Protein AF-A0A813GL77-F1 (afdb_monomer_lite)

InterPro domains:
  IPR000150 Cof family [TIGR00099] (13-269)
  IPR006379 HAD-superfamily hydrolase, subfamily IIB [TIGR01484] (13-248)
  IPR011128 Glycerol-3-phosphate dehydrogenase, NAD-dependent, N-terminal [PF01210] (306-384)
  IPR023214 HAD superfamily [G3DSA:3.40.50.1000] (12-269)
  IPR036412 HAD-like superfamily [SSF56784] (9-269)

Foldseek 3Di:
DVVVLVLLLLAQEEEEEQVQTQADPVSAGFPCSLVLQVLLVVLRHAYEYQYLAAQLVVCVRPVSDPSQQHWYAYNQQCWTAENRNDTLHHDFADVVLVVLVLVVCLVCVVFKWKWFDFHQEIETADDDPVVVVLCVVFPPDCRPYDHAHHSPDPDGPDDPGTAKMKIFGALVCCVVVVVVVCVSCPPAWDWDARDSGIIMTGGPPGGSQVSVCSRCVSVVHALSNYAYEDAEGSCLNVQQRHSAREYEPNHDPSSVVSGPYYFYTSNDVVGRSSVVSVSSSVSSNVSVLLDAPPDDPPQDPAAAEAEQEDEAQVLQVVQQVVLSNQCNHPRHDNAYEYEYAQPDDDPPHGLQVVCLVPQDSCPRHNPDGGDNRYHYDNPPCPRPPDDD

Sequence (388 aa):
MHSSNGLLANIKLLASDLDGTLLNPDHRPAPGTFEAIAEYQAAGGTFAVCTGRDLGSARGVLKGLDIDSMPGVYLNGTTVKGKSGESLRAQTLPRSLLLKMVEWGRAHRKQASILFVAGDMHYVMDKSEEHALFMHRHLLDPEPLEVKGGYESAEPEIPSQVSMMRVICSPENMAVIRPEVAAAVAGQAAYAQSLPTTIDIMAPGTNKATGLHVLLQALGLSEAECCAIGDSENDLEMLQSVRVACAMGNAVKKTKAVSHFLLPKNEDDPSGVVCLLRRLTAALRSANATAAPEPWPGAPSRRLRVACFSSGSLGSCVARMVGQSVMRSAQFEEEMTMWVAEDEELEGQKLTEVINATRFDSKHMPGLRLPPNVKATSDAQAGLPKTP

pLDDT: mean 87.88, std 11.67, range [32.78, 98.69]

Secondary structure (DSSP, 8-state):
-HHHHHHHHT--EEEE-TBTTTB-TTSSBPTTHHHHHHHHHHTT-EEEEE-SS-HHHHHHH-TTS-GGGS-EEEGGGTEEE-TTS-EEEE----HHHHHHHHHHHHHHTTTEEEEEEETTEEEES---HHHHHHHHHH-SS---EEE---TT-SS----S---EEEEEE-TTTHHHHHHHHHHHHTTT-EEEEEETTEEEEESTT-SHHHHHHHHHHHTT--GGGEEEEE-SGGGHHHHHHSSEEEE-TT--HHHHHH-SEEPPPTTSSS-HHHHHHHHHHHHHHHHHHHSPPPPPTT--SSPEEEEEE--HHHHHHHHHHHHHHHHT-TTEEEEEEEE--TT-EETTEEHHHHHHHHSB-TTTSTT-BPPTTEEEES-TTTTS----

Organism: Polarella glacialis (NCBI:txid89957)

Structure (mmCIF, N/CA/C/O backbone):
data_AF-A0A813GL77-F1
#
_entry.id   AF-A0A813GL77-F1
#
loop_
_atom_site.group_PDB
_atom_site.id
_atom_site.type_symbol
_atom_site.label_atom_id
_atom_site.label_alt_id
_atom_site.label_comp_id
_atom_site.label_asym_id
_atom_site.label_entity_id
_atom_site.label_seq_id
_atom_site.pdbx_PDB_ins_code
_atom_site.Cartn_x
_atom_site.Cartn_y
_atom_site.Cartn_z
_atom_site.occupancy
_atom_site.B_iso_or_equiv
_atom_site.auth_seq_id
_atom_site.auth_comp_id
_atom_site.auth_asym_id
_atom_site.auth_atom_id
_atom_site.pdbx_PDB_model_num
ATOM 1 N N . MET A 1 1 ? -25.455 11.138 6.713 1.00 36.88 1 MET A N 1
ATOM 2 C CA . MET A 1 1 ? -24.387 11.027 7.736 1.00 36.88 1 MET A CA 1
ATOM 3 C C . MET A 1 1 ? -24.525 9.792 8.634 1.00 36.88 1 MET A C 1
ATOM 5 O O . MET A 1 1 ? -23.502 9.272 9.043 1.00 36.88 1 MET A O 1
ATOM 9 N N . HIS A 1 2 ? -25.729 9.271 8.927 1.00 32.78 2 HIS A N 1
ATOM 10 C CA . HIS A 1 2 ? -25.868 8.025 9.711 1.00 32.78 2 HIS A CA 1
ATOM 11 C C . HIS A 1 2 ? -25.537 6.731 8.931 1.00 32.78 2 HIS A C 1
ATOM 13 O O . HIS A 1 2 ? -25.102 5.760 9.538 1.00 32.78 2 HIS A O 1
ATOM 19 N N . SER A 1 3 ? -25.650 6.716 7.595 1.00 47.19 3 SER A N 1
ATOM 20 C CA . SER A 1 3 ? -25.337 5.533 6.767 1.00 47.19 3 SER A CA 1
ATOM 21 C C . SER A 1 3 ? -23.837 5.258 6.590 1.00 47.19 3 SER A C 1
ATOM 23 O O . SER A 1 3 ? -23.440 4.110 6.412 1.00 47.19 3 SER A O 1
ATOM 25 N N . SER A 1 4 ? -22.988 6.287 6.665 1.00 56.12 4 SER A N 1
ATOM 26 C CA . SER A 1 4 ? -21.535 6.157 6.492 1.00 56.12 4 SER A CA 1
ATOM 27 C C . SER A 1 4 ? -20.837 5.599 7.734 1.00 56.12 4 SER A C 1
ATOM 29 O O . SER A 1 4 ? -19.871 4.860 7.597 1.00 56.12 4 SER A O 1
ATOM 31 N N . ASN A 1 5 ? -21.336 5.883 8.941 1.00 60.22 5 ASN A N 1
ATOM 32 C CA . ASN A 1 5 ? -20.710 5.374 10.167 1.00 60.22 5 ASN A CA 1
ATOM 33 C C . ASN A 1 5 ? -20.883 3.860 10.328 1.00 60.22 5 ASN A C 1
ATOM 35 O O . ASN A 1 5 ? -19.940 3.197 10.744 1.00 60.22 5 ASN A O 1
ATOM 39 N N . GLY A 1 6 ? -22.038 3.303 9.944 1.00 68.00 6 GLY A N 1
ATOM 40 C CA . GLY A 1 6 ? -22.245 1.849 9.957 1.00 68.00 6 GLY A CA 1
ATOM 41 C C . GLY A 1 6 ? -21.353 1.114 8.951 1.00 68.00 6 GLY A C 1
ATOM 42 O O . GLY A 1 6 ? -20.870 0.026 9.239 1.00 68.00 6 GLY A O 1
ATOM 43 N N . LEU A 1 7 ? -21.076 1.737 7.799 1.00 80.88 7 LEU A N 1
ATOM 44 C CA . LEU A 1 7 ? -20.143 1.204 6.806 1.00 80.88 7 LEU A CA 1
ATOM 45 C C . LEU A 1 7 ? -18.706 1.141 7.341 1.00 80.88 7 LEU A C 1
ATOM 47 O O . LEU A 1 7 ? -18.024 0.139 7.155 1.00 80.88 7 LEU A O 1
ATOM 51 N N . LEU A 1 8 ? -18.255 2.212 7.998 1.00 86.12 8 LEU A N 1
ATOM 52 C CA . LEU A 1 8 ? -16.892 2.314 8.523 1.00 86.12 8 LEU A CA 1
ATOM 53 C C . LEU A 1 8 ? -16.676 1.500 9.808 1.00 86.12 8 LEU A C 1
ATOM 55 O O . LEU A 1 8 ? -15.548 1.112 10.090 1.00 86.12 8 LEU A O 1
ATOM 59 N N . ALA A 1 9 ? -17.735 1.215 10.571 1.00 81.88 9 ALA A N 1
ATOM 60 C CA . ALA A 1 9 ? -17.659 0.471 11.830 1.00 81.88 9 ALA A CA 1
ATOM 61 C C . ALA A 1 9 ? -17.149 -0.974 11.674 1.00 81.88 9 ALA A C 1
ATOM 63 O O . ALA A 1 9 ? -16.560 -1.509 12.608 1.00 81.88 9 ALA A O 1
ATOM 64 N N . ASN A 1 10 ? -17.336 -1.589 10.502 1.00 89.25 10 ASN A N 1
ATOM 65 C CA . ASN A 1 10 ? -16.872 -2.953 10.220 1.00 89.25 10 ASN A CA 1
ATOM 66 C C . ASN A 1 10 ? -15.459 -3.005 9.613 1.00 89.25 10 ASN A C 1
ATOM 68 O O . ASN A 1 10 ? -14.975 -4.087 9.284 1.00 89.25 10 ASN A O 1
ATOM 72 N N . ILE A 1 11 ? -14.794 -1.860 9.439 1.00 95.44 11 ILE A N 1
ATOM 73 C CA . ILE A 1 11 ? -13.460 -1.796 8.839 1.00 95.44 11 ILE A CA 1
ATOM 74 C C . ILE A 1 11 ? -12.396 -2.071 9.894 1.00 95.44 11 ILE A C 1
ATOM 76 O O . ILE A 1 11 ? -12.132 -1.248 10.770 1.00 95.44 11 ILE A O 1
ATOM 80 N N . LYS A 1 12 ? -11.736 -3.219 9.758 1.00 95.75 12 LYS A N 1
ATOM 81 C CA . LYS A 1 12 ? -10.669 -3.681 10.651 1.00 95.75 12 LYS A CA 1
ATOM 82 C C . LYS A 1 12 ? -9.276 -3.469 10.073 1.00 95.75 12 LYS A C 1
ATOM 84 O O . LYS A 1 12 ? -8.316 -3.465 10.840 1.00 95.75 12 LYS A O 1
ATOM 89 N N . LEU A 1 13 ? -9.156 -3.295 8.756 1.00 98.00 13 LEU A N 1
ATOM 90 C CA . LEU A 1 13 ? -7.886 -3.007 8.096 1.00 98.00 13 LEU A CA 1
ATOM 91 C C . LEU A 1 13 ? -7.984 -1.780 7.187 1.00 98.00 13 LEU A C 1
ATOM 93 O O . LEU A 1 13 ? -8.914 -1.666 6.390 1.00 98.00 13 LEU A O 1
ATOM 97 N N . LEU A 1 14 ? -6.990 -0.899 7.286 1.00 98.38 14 LEU A N 1
ATOM 98 C CA . LEU A 1 14 ? -6.721 0.165 6.326 1.00 98.38 14 LEU A CA 1
ATOM 99 C C . LEU A 1 14 ? -5.448 -0.165 5.539 1.00 98.38 14 LEU A C 1
ATOM 101 O O . LEU A 1 14 ? -4.356 -0.163 6.107 1.00 98.38 14 LEU A O 1
ATOM 105 N N . ALA A 1 15 ? -5.599 -0.412 4.241 1.00 98.44 15 ALA A N 1
ATOM 106 C CA . ALA A 1 15 ? -4.521 -0.563 3.275 1.00 98.44 15 ALA A CA 1
ATOM 107 C C . ALA A 1 15 ? -4.242 0.788 2.602 1.00 98.44 15 ALA A C 1
ATOM 109 O O . ALA A 1 15 ? -5.124 1.357 1.961 1.00 98.44 15 ALA A O 1
ATOM 110 N N . SER A 1 16 ? -3.032 1.320 2.739 1.00 98.12 16 SER A N 1
ATOM 111 C CA . SER A 1 16 ? -2.664 2.600 2.127 1.00 98.12 16 SER A CA 1
ATOM 112 C C . SER A 1 16 ? -1.520 2.422 1.150 1.00 98.12 16 SER A C 1
ATOM 114 O O . SER A 1 16 ? -0.473 1.876 1.505 1.00 98.12 16 SER A O 1
ATOM 116 N N . ASP A 1 17 ? -1.686 2.962 -0.051 1.00 97.44 17 ASP A N 1
ATOM 117 C CA . ASP A 1 17 ? -0.546 3.312 -0.885 1.00 97.44 17 ASP A CA 1
ATOM 118 C C . ASP A 1 17 ? 0.346 4.390 -0.222 1.00 97.44 17 ASP A C 1
ATOM 120 O O . ASP A 1 17 ? -0.055 5.028 0.761 1.00 97.44 17 ASP A O 1
ATOM 124 N N . LEU A 1 18 ? 1.580 4.544 -0.720 1.00 94.81 18 LEU A N 1
ATOM 125 C CA . LEU A 1 18 ? 2.573 5.496 -0.224 1.00 94.81 18 LEU A CA 1
ATOM 126 C C . LEU A 1 18 ? 2.673 6.754 -1.088 1.00 94.81 18 LEU A C 1
ATOM 128 O O . LEU A 1 18 ? 2.171 7.800 -0.678 1.00 94.81 18 LEU A O 1
ATOM 132 N N . ASP A 1 19 ? 3.368 6.686 -2.221 1.00 92.44 19 ASP A N 1
ATOM 133 C CA . ASP A 1 19 ? 3.688 7.847 -3.054 1.00 92.44 19 ASP A CA 1
ATOM 134 C C . ASP A 1 19 ? 2.422 8.439 -3.676 1.00 92.44 19 ASP A C 1
ATOM 136 O O . ASP A 1 19 ? 1.684 7.743 -4.351 1.00 92.44 19 ASP A O 1
ATOM 140 N N . GLY A 1 20 ? 2.148 9.725 -3.438 1.00 92.06 20 GLY A N 1
ATOM 141 C CA . GLY A 1 20 ? 0.892 10.339 -3.891 1.00 92.06 20 GLY A CA 1
ATOM 142 C C . GLY A 1 20 ? -0.310 10.047 -2.981 1.00 92.06 20 GLY A C 1
ATOM 143 O O . GLY A 1 20 ? -1.365 10.662 -3.148 1.00 92.06 20 GLY A O 1
ATOM 144 N N . THR A 1 21 ? -0.147 9.193 -1.966 1.00 95.94 21 THR A N 1
ATOM 145 C CA . THR A 1 21 ? -1.205 8.825 -1.017 1.00 95.94 21 THR A CA 1
ATOM 146 C C . THR A 1 21 ? -0.855 9.192 0.423 1.00 95.94 21 THR A C 1
ATOM 148 O O . THR A 1 21 ? -1.310 10.222 0.926 1.00 95.94 21 THR A O 1
ATOM 151 N N . LEU A 1 22 ? -0.055 8.364 1.104 1.00 95.62 22 LEU A N 1
ATOM 152 C CA . LEU A 1 22 ? 0.425 8.631 2.464 1.00 95.62 22 LEU A CA 1
ATOM 153 C C . LEU A 1 22 ? 1.510 9.715 2.479 1.00 95.62 22 LEU A C 1
ATOM 155 O O . LEU A 1 22 ? 1.614 10.482 3.437 1.00 95.62 22 LEU A O 1
ATOM 159 N N . LEU A 1 23 ? 2.326 9.747 1.424 1.00 94.19 23 LEU A N 1
ATOM 160 C CA . LEU A 1 23 ? 3.426 10.680 1.253 1.00 94.19 23 LEU A CA 1
ATOM 161 C C . LEU A 1 23 ? 2.973 11.894 0.441 1.00 94.19 23 LEU A C 1
ATOM 163 O O . LEU A 1 23 ? 2.281 11.776 -0.576 1.00 94.19 23 LEU A O 1
ATOM 167 N N . ASN A 1 24 ? 3.398 13.068 0.890 1.00 91.25 24 ASN A N 1
ATOM 168 C CA . ASN A 1 24 ? 3.235 14.323 0.170 1.00 91.25 24 ASN A CA 1
ATOM 169 C C . ASN A 1 24 ? 4.195 14.393 -1.048 1.00 91.25 24 ASN A C 1
ATOM 171 O O . ASN A 1 24 ? 5.025 13.496 -1.228 1.00 91.25 24 ASN A O 1
ATOM 175 N N . PRO A 1 25 ? 4.122 15.446 -1.885 1.00 89.56 25 PRO A N 1
ATOM 176 C CA . PRO A 1 25 ? 5.036 15.619 -3.020 1.00 89.56 25 PRO A CA 1
ATOM 177 C C . PRO A 1 25 ? 6.530 15.684 -2.654 1.00 89.56 25 PRO A C 1
ATOM 179 O O . PRO A 1 25 ? 7.368 15.425 -3.510 1.00 89.56 25 PRO A O 1
ATOM 182 N N . ASP A 1 26 ? 6.870 15.973 -1.393 1.00 88.19 26 ASP A N 1
ATOM 183 C CA . ASP A 1 26 ? 8.249 15.959 -0.881 1.00 88.19 26 ASP A CA 1
ATOM 184 C C . ASP A 1 26 ? 8.693 14.565 -0.386 1.00 88.19 26 ASP A C 1
ATOM 186 O O . ASP A 1 26 ? 9.716 14.443 0.293 1.00 88.19 26 ASP A O 1
ATOM 190 N N . HIS A 1 27 ? 7.914 13.515 -0.673 1.00 88.31 27 HIS A N 1
ATOM 191 C CA . HIS A 1 27 ? 8.127 12.129 -0.235 1.00 88.31 27 HIS A CA 1
ATOM 192 C C . HIS A 1 27 ? 8.218 11.964 1.285 1.00 88.31 27 HIS A C 1
ATOM 194 O O . HIS A 1 27 ? 8.955 11.126 1.810 1.00 88.31 27 HIS A O 1
ATOM 200 N N . ARG A 1 28 ? 7.438 12.763 2.016 1.00 90.62 28 ARG A N 1
ATOM 201 C CA . ARG A 1 28 ? 7.346 12.697 3.474 1.00 90.62 28 ARG A CA 1
ATOM 202 C C . ARG A 1 28 ? 5.914 12.423 3.915 1.00 90.62 28 ARG A C 1
ATOM 204 O O . ARG A 1 28 ? 4.975 12.923 3.294 1.00 90.62 28 ARG A O 1
ATOM 211 N N . PRO A 1 29 ? 5.716 11.672 5.008 1.00 91.88 29 PRO A N 1
ATOM 212 C CA . PRO A 1 29 ? 4.406 11.576 5.635 1.00 91.88 29 PRO A CA 1
ATOM 213 C C . PRO A 1 29 ? 3.903 12.968 6.028 1.00 91.88 29 PRO A C 1
ATOM 215 O O . PRO A 1 29 ? 4.657 13.768 6.587 1.00 91.88 29 PRO A O 1
ATOM 218 N N . ALA A 1 30 ? 2.632 13.254 5.752 1.00 84.94 30 ALA A N 1
ATOM 219 C CA . ALA A 1 30 ? 2.022 14.523 6.140 1.00 84.94 30 ALA A CA 1
ATOM 220 C C . ALA A 1 30 ? 2.023 14.704 7.677 1.00 84.94 30 ALA A C 1
ATOM 222 O O . ALA A 1 30 ? 1.999 13.704 8.412 1.00 84.94 30 ALA A O 1
ATOM 223 N N . PRO A 1 31 ? 1.996 15.947 8.193 1.00 88.44 31 PRO A N 1
ATOM 224 C CA . PRO A 1 31 ? 1.867 16.202 9.627 1.00 88.44 31 PRO A CA 1
ATOM 225 C C . PRO A 1 31 ? 0.693 15.434 10.258 1.00 88.44 31 PRO A C 1
ATOM 227 O O . PRO A 1 31 ? -0.388 15.331 9.681 1.00 88.44 31 PRO A O 1
ATOM 230 N N . GLY A 1 32 ? 0.913 14.848 11.438 1.00 92.00 32 GLY A N 1
ATOM 231 C CA . GLY A 1 32 ? -0.100 14.061 12.154 1.00 92.00 32 GLY A CA 1
ATOM 232 C C . GLY A 1 32 ? -0.380 12.661 11.588 1.00 92.00 32 GLY A C 1
ATOM 233 O O . GLY A 1 32 ? -1.218 11.948 12.138 1.00 92.00 32 GLY A O 1
ATOM 234 N N . THR A 1 33 ? 0.311 12.224 10.526 1.00 94.12 33 THR A N 1
ATOM 235 C CA . THR A 1 33 ? 0.118 10.882 9.937 1.00 94.12 33 THR A CA 1
ATOM 236 C C . THR A 1 33 ? 0.413 9.767 10.938 1.00 94.12 33 THR A C 1
ATOM 238 O O . THR A 1 33 ? -0.427 8.895 11.149 1.00 94.12 33 THR A O 1
ATOM 241 N N . PHE A 1 34 ? 1.577 9.801 11.592 1.00 94.88 34 PHE A N 1
ATOM 242 C CA . PHE A 1 34 ? 1.963 8.761 12.551 1.00 94.88 34 PHE A CA 1
ATOM 243 C C . PHE A 1 34 ? 1.044 8.724 13.776 1.00 94.88 34 PHE A C 1
ATOM 245 O O . PHE A 1 34 ? 0.650 7.647 14.212 1.00 94.88 34 PHE A O 1
ATOM 252 N N . GLU A 1 35 ? 0.640 9.891 14.281 1.00 95.75 35 GLU A N 1
ATOM 253 C CA . GLU A 1 35 ? -0.317 10.014 15.386 1.00 95.75 35 GLU A CA 1
ATOM 254 C C . GLU A 1 35 ? -1.671 9.403 15.008 1.00 95.75 35 GLU A C 1
ATOM 256 O O . GLU A 1 35 ? -2.214 8.587 15.747 1.00 95.75 35 GLU A O 1
ATOM 261 N N . ALA A 1 36 ? -2.189 9.726 13.820 1.00 96.75 36 ALA A N 1
ATOM 262 C CA . ALA A 1 36 ? -3.458 9.191 13.343 1.00 96.75 36 ALA A CA 1
ATOM 263 C C . ALA A 1 36 ? -3.410 7.666 13.121 1.00 96.75 36 ALA A C 1
ATOM 265 O O . ALA A 1 36 ? -4.392 6.979 13.414 1.00 96.75 36 ALA A O 1
ATOM 266 N N . ILE A 1 37 ? -2.282 7.127 12.641 1.00 96.75 37 ILE A N 1
ATOM 267 C CA . ILE A 1 37 ? -2.065 5.675 12.518 1.00 96.75 37 ILE A CA 1
ATOM 268 C C . ILE A 1 37 ? -2.059 5.024 13.904 1.00 96.75 37 ILE A C 1
ATOM 270 O O . ILE A 1 37 ? -2.787 4.055 14.119 1.00 96.75 37 ILE A O 1
ATOM 274 N N . ALA A 1 38 ? -1.300 5.580 14.851 1.00 95.38 38 ALA A N 1
ATOM 275 C CA . ALA A 1 38 ? -1.219 5.063 16.213 1.00 95.38 38 ALA A CA 1
ATOM 276 C C . ALA A 1 38 ? -2.587 5.090 16.915 1.00 95.38 38 ALA A C 1
ATOM 278 O O . ALA A 1 38 ? -2.978 4.119 17.561 1.00 95.38 38 ALA A O 1
ATOM 279 N N . GLU A 1 39 ? -3.364 6.163 16.747 1.00 96.06 39 GLU A N 1
ATOM 280 C CA . GLU A 1 39 ? -4.725 6.263 17.281 1.00 96.06 39 GLU A CA 1
ATOM 281 C C . GLU A 1 39 ? -5.678 5.226 16.676 1.00 96.06 39 GLU A C 1
ATOM 283 O O . GLU A 1 39 ? -6.510 4.664 17.394 1.00 96.06 39 GLU A O 1
ATOM 288 N N . TYR A 1 40 ? -5.568 4.976 15.368 1.00 96.62 40 TYR A N 1
ATOM 289 C CA . TYR A 1 40 ? -6.358 3.956 14.681 1.00 96.62 40 TYR A CA 1
ATOM 290 C C . TYR A 1 40 ? -6.006 2.550 15.173 1.00 96.62 40 TYR A C 1
ATOM 292 O O . TYR A 1 40 ? -6.903 1.768 15.495 1.00 96.62 40 TYR A O 1
ATOM 300 N N . GLN A 1 41 ? -4.713 2.258 15.322 1.00 94.31 41 GLN A N 1
ATOM 301 C CA . GLN A 1 41 ? -4.236 0.997 15.889 1.00 94.31 41 GLN A CA 1
ATOM 302 C C . GLN A 1 41 ? -4.701 0.812 17.338 1.00 94.31 41 GLN A C 1
ATOM 304 O O . GLN A 1 41 ? -5.227 -0.243 17.689 1.00 94.31 41 GLN A O 1
ATOM 309 N N . ALA A 1 42 ? -4.622 1.860 18.163 1.00 93.88 42 ALA A N 1
ATOM 310 C CA . ALA A 1 42 ? -5.110 1.842 19.542 1.00 93.88 42 ALA A CA 1
ATOM 311 C C . ALA A 1 42 ? -6.634 1.643 19.646 1.00 93.88 42 ALA A C 1
ATOM 313 O O . ALA A 1 42 ? -7.127 1.155 20.661 1.00 93.88 42 ALA A O 1
ATOM 314 N N . ALA A 1 43 ? -7.397 2.000 18.608 1.00 92.75 43 ALA A N 1
ATOM 315 C CA . ALA A 1 43 ? -8.831 1.722 18.524 1.00 92.75 43 ALA A CA 1
ATOM 316 C C . ALA A 1 43 ? -9.160 0.289 18.052 1.00 92.75 43 ALA A C 1
ATOM 318 O O . ALA A 1 43 ? -10.339 -0.052 17.949 1.00 92.75 43 ALA A O 1
ATOM 319 N N . GLY A 1 44 ? -8.147 -0.546 17.786 1.00 93.12 44 GLY A N 1
ATOM 320 C CA . GLY A 1 44 ? -8.289 -1.929 17.319 1.00 93.12 44 GLY A CA 1
ATOM 321 C C . GLY A 1 44 ? -8.168 -2.103 15.802 1.00 93.12 44 GLY A C 1
ATOM 322 O O . GLY A 1 44 ? -8.386 -3.203 15.296 1.00 93.12 44 GLY A O 1
ATOM 323 N N . GLY A 1 45 ? -7.836 -1.038 15.068 1.00 96.00 45 GLY A N 1
ATOM 324 C CA . GLY A 1 45 ? -7.600 -1.086 13.630 1.00 96.00 45 GLY A CA 1
ATOM 325 C C . GLY A 1 45 ? -6.237 -1.679 13.266 1.00 96.00 45 GLY A C 1
ATOM 326 O O . GLY A 1 45 ? -5.278 -1.611 14.028 1.00 96.00 45 GLY A O 1
ATOM 327 N N . THR A 1 46 ? -6.121 -2.248 12.071 1.00 96.75 46 THR A N 1
ATOM 328 C CA . THR A 1 46 ? -4.842 -2.680 11.493 1.00 96.75 46 THR A CA 1
ATOM 329 C C . THR A 1 46 ? -4.472 -1.748 10.346 1.00 96.75 46 THR A C 1
ATOM 331 O O . THR A 1 46 ? -5.217 -1.641 9.379 1.00 96.75 46 THR A O 1
ATOM 334 N N . PHE A 1 47 ? -3.325 -1.079 10.425 1.00 97.25 47 PHE A N 1
ATOM 335 C CA . PHE A 1 47 ? -2.779 -0.320 9.299 1.00 97.25 47 PHE A CA 1
ATOM 336 C C . PHE A 1 47 ? -1.792 -1.189 8.520 1.00 97.25 47 PHE A C 1
ATOM 338 O O . PHE A 1 47 ? -0.929 -1.819 9.132 1.00 97.25 47 PHE A O 1
ATOM 345 N N . ALA A 1 48 ? -1.919 -1.215 7.195 1.00 97.69 48 ALA A N 1
ATOM 346 C CA . ALA A 1 48 ? -1.016 -1.924 6.302 1.00 97.69 48 ALA A CA 1
ATOM 347 C C . ALA A 1 48 ? -0.592 -1.026 5.136 1.00 97.69 48 ALA A C 1
ATOM 349 O O . ALA A 1 48 ? -1.408 -0.339 4.520 1.00 97.69 48 ALA A O 1
ATOM 350 N N . VAL A 1 49 ? 0.694 -1.071 4.804 1.00 96.88 49 VAL A N 1
ATOM 351 C CA . VAL A 1 49 ? 1.224 -0.420 3.602 1.00 96.88 49 VAL A CA 1
ATOM 352 C C . VAL A 1 49 ? 0.942 -1.301 2.383 1.00 96.88 49 VAL A C 1
ATOM 354 O O . VAL A 1 49 ? 1.058 -2.519 2.469 1.00 96.88 49 VAL A O 1
ATOM 357 N N . CYS A 1 50 ? 0.579 -0.704 1.248 1.00 97.75 50 CYS A N 1
ATOM 358 C CA . CYS A 1 50 ? 0.375 -1.378 -0.036 1.00 97.75 50 CYS A CA 1
ATOM 359 C C . CYS A 1 50 ? 1.047 -0.596 -1.174 1.00 97.75 50 CYS A C 1
ATOM 361 O O . CYS A 1 50 ? 0.434 0.270 -1.791 1.00 97.75 50 CYS A O 1
ATOM 363 N N . THR A 1 51 ? 2.314 -0.894 -1.469 1.00 95.62 51 THR A N 1
ATOM 364 C CA . THR A 1 51 ? 3.197 -0.024 -2.266 1.00 95.62 51 THR A CA 1
ATOM 365 C C . THR A 1 51 ? 3.947 -0.750 -3.390 1.00 95.62 51 THR A C 1
ATOM 367 O O . THR A 1 51 ? 4.138 -1.968 -3.360 1.00 95.62 51 THR A O 1
ATOM 370 N N . GLY A 1 52 ? 4.393 0.017 -4.390 1.00 93.56 52 GLY A N 1
ATOM 371 C CA . GLY A 1 52 ? 5.367 -0.412 -5.401 1.00 93.56 52 GLY A CA 1
ATOM 372 C C . GLY A 1 52 ? 6.824 -0.377 -4.916 1.00 93.56 52 GLY A C 1
ATOM 373 O O . GLY A 1 52 ? 7.705 -0.901 -5.599 1.00 93.56 52 GLY A O 1
ATOM 374 N N . ARG A 1 53 ? 7.094 0.216 -3.745 1.00 92.06 53 ARG A N 1
ATOM 375 C CA . ARG A 1 53 ? 8.410 0.205 -3.087 1.00 92.06 53 ARG A CA 1
ATOM 376 C C . ARG A 1 53 ? 8.757 -1.181 -2.537 1.00 92.06 53 ARG A C 1
ATOM 378 O O . ARG A 1 53 ? 7.867 -1.965 -2.200 1.00 92.06 53 ARG A O 1
ATOM 385 N N . ASP A 1 54 ? 10.049 -1.483 -2.450 1.00 91.62 54 ASP A N 1
ATOM 386 C CA . ASP A 1 54 ? 10.548 -2.579 -1.617 1.00 91.62 54 ASP A CA 1
ATOM 387 C C . ASP A 1 54 ? 10.451 -2.220 -0.123 1.00 91.62 54 ASP A C 1
ATOM 389 O O . ASP A 1 54 ? 10.110 -1.095 0.257 1.00 91.62 54 ASP A O 1
ATOM 393 N N . LEU A 1 55 ? 10.709 -3.211 0.731 1.00 91.19 55 LEU A N 1
ATOM 394 C CA . LEU A 1 55 ? 10.619 -3.056 2.180 1.00 91.19 55 LEU A CA 1
ATOM 395 C C . LEU A 1 55 ? 11.677 -2.075 2.707 1.00 91.19 55 LEU A C 1
ATOM 397 O O . LEU A 1 55 ? 11.349 -1.238 3.550 1.00 91.19 55 LEU A O 1
ATOM 401 N N . GLY A 1 56 ? 12.912 -2.149 2.198 1.00 89.06 56 GLY A N 1
ATOM 402 C CA . GLY A 1 56 ? 13.999 -1.228 2.535 1.00 89.06 56 GLY A CA 1
ATOM 403 C C . GLY A 1 56 ? 13.638 0.232 2.284 1.00 89.06 56 GLY A C 1
ATOM 404 O O . GLY A 1 56 ? 13.701 1.056 3.200 1.00 89.06 56 GLY A O 1
ATOM 405 N N . SER A 1 57 ? 13.160 0.520 1.079 1.00 88.38 57 SER A N 1
ATOM 406 C CA . SER A 1 57 ? 12.722 1.849 0.659 1.00 88.38 57 SER A CA 1
ATOM 407 C C . SER A 1 57 ? 11.548 2.373 1.493 1.00 88.38 57 SER A C 1
ATOM 409 O O . SER A 1 57 ? 11.569 3.499 1.999 1.00 88.38 57 SER A O 1
ATOM 411 N N . ALA A 1 58 ? 10.528 1.537 1.726 1.00 91.62 58 ALA A N 1
ATOM 412 C CA . ALA A 1 58 ? 9.388 1.903 2.569 1.00 91.62 58 ALA A CA 1
ATOM 413 C C . ALA A 1 58 ? 9.817 2.220 4.015 1.00 91.62 58 ALA A C 1
ATOM 415 O O . ALA A 1 58 ? 9.335 3.186 4.610 1.00 91.62 58 ALA A O 1
ATOM 416 N N . ARG A 1 59 ? 10.765 1.453 4.571 1.00 91.00 59 ARG A N 1
ATOM 417 C CA . ARG A 1 59 ? 11.358 1.710 5.893 1.00 91.00 59 ARG A CA 1
ATOM 418 C C . ARG A 1 59 ? 12.086 3.060 5.933 1.00 91.00 59 ARG A C 1
ATOM 420 O O . ARG A 1 59 ? 12.001 3.775 6.931 1.00 91.00 59 ARG A O 1
ATOM 427 N N . GLY A 1 60 ? 12.763 3.435 4.847 1.00 88.94 60 GLY A N 1
ATOM 428 C CA . GLY A 1 60 ? 13.485 4.702 4.718 1.00 88.94 60 GLY A CA 1
ATOM 429 C C . GLY A 1 60 ? 12.598 5.943 4.866 1.00 88.94 60 GLY A C 1
ATOM 430 O O . GLY A 1 60 ? 12.995 6.901 5.536 1.00 88.94 60 GLY A O 1
ATOM 431 N N . VAL A 1 61 ? 11.386 5.912 4.305 1.00 90.19 61 VAL A N 1
ATOM 432 C CA . VAL A 1 61 ? 10.434 7.043 4.343 1.00 90.19 61 VAL A CA 1
ATOM 433 C C . VAL A 1 61 ? 9.485 7.004 5.549 1.00 90.19 61 VAL A C 1
ATOM 435 O O . VAL A 1 61 ? 8.987 8.045 5.980 1.00 90.19 61 VAL A O 1
ATOM 438 N N . LEU A 1 62 ? 9.279 5.832 6.158 1.00 91.69 62 LEU A N 1
ATOM 439 C CA . LEU A 1 62 ? 8.378 5.626 7.301 1.00 91.69 62 LEU A CA 1
ATOM 440 C C . LEU A 1 62 ? 9.114 5.415 8.630 1.00 91.69 62 LEU A C 1
ATOM 442 O O . LEU A 1 62 ? 8.664 4.640 9.465 1.00 91.69 62 LEU A O 1
ATOM 446 N N . LYS A 1 63 ? 10.208 6.146 8.876 1.00 88.19 63 LYS A N 1
ATOM 447 C CA . LYS A 1 63 ? 11.033 6.023 10.102 1.00 88.19 63 LYS A CA 1
ATOM 448 C C . LYS A 1 63 ? 10.273 6.174 11.431 1.00 88.19 63 LYS A C 1
ATOM 450 O O . LYS A 1 63 ? 10.802 5.801 12.470 1.00 88.19 63 LYS A O 1
ATOM 455 N N . GLY A 1 64 ? 9.072 6.755 11.413 1.00 85.50 64 GLY A N 1
ATOM 456 C CA . GLY A 1 64 ? 8.193 6.873 12.582 1.00 85.50 64 GLY A CA 1
ATOM 457 C C . GLY A 1 64 ? 7.327 5.639 12.863 1.00 85.50 64 GLY A C 1
ATOM 458 O O . GLY A 1 64 ? 6.557 5.665 13.818 1.00 85.50 64 GLY A O 1
ATOM 459 N N . LEU A 1 65 ? 7.419 4.587 12.044 1.00 88.81 65 LEU A N 1
ATOM 460 C CA . LEU A 1 65 ? 6.676 3.337 12.187 1.00 88.81 65 LEU A CA 1
ATOM 461 C C . LEU A 1 65 ? 7.641 2.152 12.236 1.00 88.81 65 LEU A C 1
ATOM 463 O O . LEU A 1 65 ? 8.614 2.100 11.484 1.00 88.81 65 LEU A O 1
ATOM 467 N N . ASP A 1 66 ? 7.325 1.166 13.072 1.00 89.88 66 ASP A N 1
ATOM 468 C CA . ASP A 1 66 ? 8.006 -0.129 13.061 1.00 89.88 66 ASP A CA 1
ATOM 469 C C . ASP A 1 66 ? 7.472 -0.995 11.910 1.00 89.88 66 ASP A C 1
ATOM 471 O O . ASP A 1 66 ? 6.684 -1.918 12.102 1.00 89.88 66 ASP A O 1
ATOM 475 N N . ILE A 1 67 ? 7.861 -0.637 10.682 1.00 90.75 67 ILE A N 1
ATOM 476 C CA . ILE A 1 67 ? 7.391 -1.296 9.456 1.00 90.75 67 ILE A CA 1
ATOM 477 C C . ILE A 1 67 ? 7.768 -2.781 9.408 1.00 90.75 67 ILE A C 1
ATOM 479 O O . ILE A 1 67 ? 7.045 -3.565 8.799 1.00 90.75 67 ILE A O 1
ATOM 483 N N . ASP A 1 68 ? 8.862 -3.182 10.055 1.00 87.50 68 ASP A N 1
ATOM 484 C CA . ASP A 1 68 ? 9.301 -4.580 10.084 1.00 87.50 68 ASP A CA 1
ATOM 485 C C . ASP A 1 68 ? 8.356 -5.472 10.903 1.00 87.50 68 ASP A C 1
ATOM 487 O O . ASP A 1 68 ? 8.194 -6.652 10.585 1.00 87.50 68 ASP A O 1
ATOM 491 N N . SER A 1 69 ? 7.679 -4.892 11.896 1.00 87.94 69 SER A N 1
ATOM 492 C CA . SER A 1 69 ? 6.678 -5.559 12.738 1.00 87.94 69 SER A CA 1
ATOM 493 C C . SER A 1 69 ? 5.237 -5.238 12.322 1.00 87.94 69 SER A C 1
ATOM 495 O O . SER A 1 69 ? 4.309 -5.373 13.123 1.00 87.94 69 SER A O 1
ATOM 497 N N . MET A 1 70 ? 5.022 -4.783 11.085 1.00 91.31 70 MET A N 1
ATOM 498 C CA . MET A 1 70 ? 3.699 -4.441 10.567 1.00 91.31 70 MET A CA 1
ATOM 499 C C . MET A 1 70 ? 3.339 -5.271 9.332 1.00 91.31 70 MET A C 1
ATOM 501 O O . MET A 1 70 ? 4.200 -5.576 8.505 1.00 91.31 70 MET A O 1
ATOM 505 N N . PRO A 1 71 ? 2.048 -5.612 9.158 1.00 96.38 71 PRO A N 1
ATOM 506 C CA . PRO A 1 71 ? 1.595 -6.235 7.928 1.00 96.38 71 PRO A CA 1
ATOM 507 C C . PRO A 1 71 ? 1.758 -5.277 6.744 1.00 96.38 71 PRO A C 1
ATOM 509 O O . PRO A 1 71 ? 1.481 -4.079 6.851 1.00 96.38 71 PRO A O 1
ATOM 512 N N . GLY A 1 72 ? 2.144 -5.808 5.587 1.00 97.75 72 GLY A N 1
ATOM 513 C CA . GLY A 1 72 ? 2.401 -4.973 4.420 1.00 97.75 72 GLY A CA 1
ATOM 514 C C . GLY A 1 72 ? 2.484 -5.734 3.106 1.00 97.75 72 GLY A C 1
ATOM 515 O O . GLY A 1 72 ? 2.816 -6.918 3.048 1.00 97.75 72 GLY A O 1
ATOM 516 N N . VAL A 1 73 ? 2.181 -5.019 2.032 1.00 98.25 73 VAL A N 1
ATOM 517 C CA . VAL A 1 73 ? 2.239 -5.464 0.645 1.00 98.25 73 VAL A CA 1
ATOM 518 C C . VAL A 1 73 ? 3.237 -4.560 -0.074 1.00 98.25 73 VAL A C 1
ATOM 520 O O . VAL A 1 73 ? 3.043 -3.348 -0.168 1.00 98.25 73 VAL A O 1
ATOM 523 N N . TYR A 1 74 ? 4.311 -5.154 -0.579 1.00 96.56 74 TYR A N 1
ATOM 524 C CA . TYR A 1 74 ? 5.447 -4.462 -1.187 1.00 96.56 74 TYR A CA 1
ATOM 525 C C . TYR A 1 74 ? 5.645 -4.947 -2.617 1.00 96.56 74 TYR A C 1
ATOM 527 O O . TYR A 1 74 ? 5.175 -6.030 -2.988 1.00 96.56 74 TYR A O 1
ATOM 535 N N . LEU A 1 75 ? 6.356 -4.154 -3.419 1.00 95.50 75 LEU A N 1
ATOM 536 C CA . LEU A 1 75 ? 6.619 -4.459 -4.825 1.00 95.50 75 LEU A CA 1
ATOM 537 C C . LEU A 1 75 ? 5.331 -4.858 -5.567 1.00 95.50 75 LEU A C 1
ATOM 539 O O . LEU A 1 75 ? 5.271 -5.902 -6.210 1.00 95.50 75 LEU A O 1
ATOM 543 N N . ASN A 1 76 ? 4.272 -4.052 -5.425 1.00 96.62 76 ASN A N 1
ATOM 544 C CA . ASN A 1 76 ? 2.953 -4.288 -6.025 1.00 96.62 76 ASN A CA 1
ATOM 545 C C . ASN A 1 76 ? 2.401 -5.703 -5.759 1.00 96.62 76 ASN A C 1
ATOM 547 O O . ASN A 1 76 ? 1.762 -6.298 -6.622 1.00 96.62 76 ASN A O 1
ATOM 551 N N . GLY A 1 77 ? 2.648 -6.262 -4.572 1.00 97.06 77 GLY A N 1
ATOM 552 C CA . GLY A 1 77 ? 2.125 -7.570 -4.176 1.00 97.06 77 GLY A CA 1
ATOM 553 C C . GLY A 1 77 ? 2.995 -8.766 -4.536 1.00 97.06 77 GLY A C 1
ATOM 554 O O . GLY A 1 77 ? 2.578 -9.897 -4.270 1.00 97.06 77 GLY A O 1
ATOM 555 N N . THR A 1 78 ? 4.196 -8.547 -5.077 1.00 97.25 78 THR A N 1
ATOM 556 C CA . THR A 1 78 ? 5.211 -9.601 -5.211 1.00 97.25 78 THR A CA 1
ATOM 557 C C . THR A 1 78 ? 5.684 -10.081 -3.836 1.00 97.25 78 THR A C 1
ATOM 559 O O . THR A 1 78 ? 5.868 -11.284 -3.629 1.00 97.25 78 THR A O 1
ATOM 562 N N . THR A 1 79 ? 5.833 -9.155 -2.886 1.00 96.88 79 THR A N 1
ATOM 563 C CA . THR A 1 79 ? 6.246 -9.451 -1.512 1.00 96.88 79 THR A CA 1
ATOM 564 C C . THR A 1 79 ? 5.121 -9.091 -0.550 1.00 96.88 79 THR A C 1
ATOM 566 O O . THR A 1 79 ? 4.590 -7.984 -0.597 1.00 96.88 79 THR A O 1
ATOM 569 N N . VAL A 1 80 ? 4.760 -10.014 0.341 1.00 98.12 80 VAL A N 1
ATOM 570 C CA . VAL A 1 80 ? 3.739 -9.783 1.375 1.00 98.12 80 VAL A CA 1
ATOM 571 C C . VAL A 1 80 ? 4.298 -10.192 2.730 1.00 98.12 80 VAL A C 1
ATOM 573 O O . VAL A 1 80 ? 4.823 -11.299 2.876 1.00 98.12 80 VAL A O 1
ATOM 576 N N . LYS A 1 81 ? 4.179 -9.297 3.711 1.00 97.44 81 LYS A N 1
ATOM 577 C CA . LYS A 1 81 ? 4.570 -9.497 5.107 1.00 97.44 81 LYS A CA 1
ATOM 578 C C . LYS A 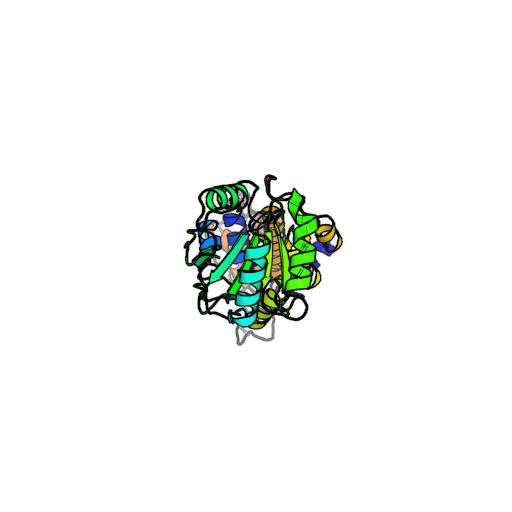1 81 ? 3.339 -9.548 6.000 1.00 97.44 81 LYS A C 1
ATOM 580 O O . LYS A 1 81 ? 2.418 -8.751 5.821 1.00 97.44 81 LYS A O 1
ATOM 585 N N . GLY A 1 82 ? 3.317 -10.493 6.933 1.00 96.12 82 GLY A N 1
ATOM 586 C CA . GLY A 1 82 ? 2.249 -10.616 7.921 1.00 96.12 82 GLY A CA 1
ATOM 587 C C . GLY A 1 82 ? 2.490 -9.770 9.172 1.00 96.12 82 GLY A C 1
ATOM 588 O O . GLY A 1 82 ? 3.379 -8.922 9.211 1.00 96.12 82 GLY A O 1
ATOM 589 N N . LYS A 1 83 ? 1.666 -9.982 10.203 1.00 89.38 83 LYS A N 1
ATOM 590 C CA . LYS A 1 83 ? 1.652 -9.156 11.428 1.00 89.38 83 LYS A CA 1
ATOM 591 C C . LYS A 1 83 ? 2.915 -9.274 12.286 1.00 89.38 83 LYS A C 1
ATOM 593 O O . LYS A 1 83 ? 3.128 -8.406 13.121 1.00 89.38 83 LYS A O 1
ATOM 598 N N . SER A 1 84 ? 3.714 -10.325 12.118 1.00 84.56 84 SER A N 1
ATOM 599 C CA . SER A 1 84 ? 4.972 -10.531 12.848 1.00 84.56 84 SER A CA 1
ATOM 600 C C . SER A 1 84 ? 6.214 -10.375 11.964 1.00 84.56 84 SER A C 1
ATOM 602 O O . SER A 1 84 ? 7.294 -10.829 12.333 1.00 84.56 84 SER A O 1
ATOM 604 N N . GLY A 1 85 ? 6.067 -9.764 10.780 1.00 84.19 85 GLY A N 1
ATOM 605 C CA . GLY A 1 85 ? 7.152 -9.600 9.805 1.00 84.19 85 GLY A CA 1
ATOM 606 C C . GLY A 1 85 ? 7.468 -10.873 9.006 1.00 84.19 85 GLY A C 1
ATOM 607 O O . GLY A 1 85 ? 8.375 -10.890 8.157 1.00 84.19 85 GLY A O 1
ATOM 608 N N . GLU A 1 86 ? 6.709 -11.950 9.229 1.00 92.94 86 GLU A N 1
ATOM 609 C CA . GLU A 1 86 ? 6.847 -13.202 8.500 1.00 92.94 86 GLU A CA 1
ATOM 610 C C . GLU A 1 86 ? 6.544 -13.008 7.011 1.00 92.94 86 GLU A C 1
ATOM 612 O O . GLU A 1 86 ? 5.671 -12.231 6.618 1.00 92.94 86 GLU A O 1
ATOM 617 N N . SER A 1 87 ? 7.288 -13.708 6.154 1.00 95.38 87 SER A N 1
ATOM 618 C CA . SER A 1 87 ? 7.084 -13.639 4.707 1.00 95.38 87 SER A CA 1
ATOM 619 C C . SER A 1 87 ? 5.921 -14.538 4.296 1.00 95.38 87 SER A C 1
ATOM 621 O O . SER A 1 87 ? 6.054 -15.758 4.315 1.00 95.38 87 SER A O 1
ATOM 623 N N . LEU A 1 88 ? 4.805 -13.939 3.884 1.00 97.56 88 LEU A N 1
ATOM 624 C CA . LEU A 1 88 ? 3.619 -14.646 3.385 1.00 97.56 88 LEU A CA 1
ATOM 625 C C . LEU A 1 88 ? 3.707 -14.925 1.879 1.00 97.56 88 LEU A C 1
ATOM 627 O O . LEU A 1 88 ? 3.151 -15.901 1.380 1.00 97.56 88 LEU A O 1
ATOM 631 N N . ARG A 1 89 ? 4.414 -14.064 1.141 1.00 97.19 89 ARG A N 1
ATOM 632 C CA . ARG A 1 89 ? 4.662 -14.210 -0.296 1.00 97.19 89 ARG A CA 1
ATOM 633 C C . ARG A 1 89 ? 6.003 -13.585 -0.661 1.00 97.19 89 ARG A C 1
ATOM 635 O O . ARG A 1 89 ? 6.322 -12.506 -0.168 1.00 97.19 89 ARG A O 1
ATOM 642 N N . ALA A 1 90 ? 6.740 -14.251 -1.543 1.00 96.00 90 ALA A N 1
ATOM 643 C CA . ALA A 1 90 ? 7.924 -13.724 -2.212 1.00 96.00 90 ALA A CA 1
ATOM 644 C C . ALA A 1 90 ? 8.009 -14.349 -3.612 1.00 96.00 90 ALA A C 1
ATOM 646 O O . ALA A 1 90 ? 8.431 -15.494 -3.765 1.00 96.00 90 ALA A O 1
ATOM 647 N N . GLN A 1 91 ? 7.520 -13.635 -4.624 1.00 95.62 91 GLN A N 1
ATOM 648 C CA . GLN A 1 91 ? 7.572 -14.092 -6.015 1.00 95.62 91 GLN A CA 1
ATOM 649 C C . GLN A 1 91 ? 8.822 -13.570 -6.723 1.00 95.62 91 GLN A C 1
ATOM 651 O O . GLN A 1 91 ? 9.349 -12.513 -6.387 1.00 95.62 91 GLN A O 1
ATOM 656 N N . THR A 1 92 ? 9.274 -14.304 -7.733 1.00 96.56 92 THR A N 1
ATOM 657 C CA . THR A 1 92 ? 10.368 -13.886 -8.608 1.00 96.56 92 THR A CA 1
ATOM 658 C C . THR A 1 92 ? 9.975 -14.050 -10.068 1.00 96.56 92 THR A C 1
ATOM 660 O O . THR A 1 92 ? 9.068 -14.809 -10.420 1.00 96.56 92 THR A O 1
ATOM 663 N N . LEU A 1 93 ? 10.654 -13.303 -10.927 1.00 96.88 93 LEU A N 1
ATOM 664 C CA . LEU A 1 93 ? 10.498 -13.373 -12.368 1.00 96.88 93 LEU A CA 1
ATOM 665 C C . LEU A 1 93 ? 11.391 -14.474 -12.955 1.00 96.88 93 LEU A C 1
ATOM 667 O O . LEU A 1 93 ? 12.532 -14.652 -12.515 1.00 96.88 93 LEU A O 1
ATOM 671 N N . PRO A 1 94 ? 10.911 -15.210 -13.972 1.00 94.75 94 PRO A N 1
ATOM 672 C CA . PRO A 1 94 ? 11.694 -16.266 -14.590 1.00 94.75 94 PRO A CA 1
ATOM 673 C C . PRO A 1 94 ? 12.897 -15.682 -15.335 1.00 94.75 94 PRO A C 1
ATOM 675 O O . PRO A 1 94 ? 12.777 -14.704 -16.075 1.00 94.75 94 PRO A O 1
ATOM 678 N N . ARG A 1 95 ? 14.061 -16.328 -15.204 1.00 92.25 95 ARG A N 1
ATOM 679 C CA . ARG A 1 95 ? 15.320 -15.866 -15.817 1.00 92.25 95 ARG A CA 1
ATOM 680 C C . ARG A 1 95 ? 15.226 -15.675 -17.335 1.00 92.25 95 ARG A C 1
ATOM 682 O O . ARG A 1 95 ? 15.863 -14.772 -17.866 1.00 92.25 95 ARG A O 1
ATOM 689 N N . SER A 1 96 ? 14.416 -16.478 -18.025 1.00 93.50 96 SER A N 1
ATOM 690 C CA . SER A 1 96 ? 14.160 -16.336 -19.465 1.00 93.50 96 SER A CA 1
ATOM 691 C C . SER A 1 96 ? 13.544 -14.980 -19.826 1.00 93.50 96 SER A C 1
ATOM 693 O O . SER A 1 96 ? 13.971 -14.353 -20.793 1.00 93.50 96 SER A O 1
ATOM 695 N N . LEU A 1 97 ? 12.589 -14.496 -19.029 1.00 95.44 97 LEU A N 1
ATOM 696 C CA . LEU A 1 97 ? 11.991 -13.177 -19.215 1.00 95.44 97 LEU A CA 1
ATOM 697 C C . LEU A 1 97 ? 12.996 -12.066 -18.899 1.00 95.44 97 LEU A C 1
ATOM 699 O O . LEU A 1 97 ? 13.058 -11.086 -19.634 1.00 95.44 97 LEU A O 1
ATOM 703 N N . LEU A 1 98 ? 13.810 -12.230 -17.850 1.00 93.94 98 LEU A N 1
ATOM 704 C CA . LEU A 1 98 ? 14.855 -11.258 -17.509 1.00 93.94 98 LEU A CA 1
ATOM 705 C C . LEU A 1 98 ? 15.839 -11.078 -18.675 1.00 93.94 98 LEU A C 1
ATOM 707 O O . LEU A 1 98 ? 16.121 -9.950 -19.064 1.00 93.94 98 LEU A O 1
ATOM 711 N N . LEU A 1 99 ? 16.307 -12.177 -19.278 1.00 91.81 99 LEU A N 1
ATOM 712 C CA . LEU A 1 99 ? 17.197 -12.146 -20.446 1.00 91.81 99 LEU A CA 1
ATOM 713 C C . LEU A 1 99 ? 16.541 -11.460 -21.650 1.00 91.81 99 LEU A C 1
ATOM 715 O O . LEU A 1 99 ? 17.143 -10.566 -22.243 1.00 91.81 99 LEU A O 1
ATOM 719 N N . LYS A 1 100 ? 15.285 -11.809 -21.955 1.00 93.75 100 LYS A N 1
ATOM 720 C CA . LYS A 1 100 ? 14.501 -11.147 -23.009 1.00 93.75 100 LYS A CA 1
ATOM 721 C C . LYS A 1 100 ? 14.398 -9.639 -22.768 1.00 93.75 100 LYS A C 1
ATOM 723 O O . LYS A 1 100 ? 14.534 -8.846 -23.698 1.00 93.75 100 LYS A O 1
ATOM 728 N N . MET A 1 101 ? 14.173 -9.230 -21.522 1.00 93.94 101 MET A N 1
ATOM 729 C CA . MET A 1 101 ? 14.089 -7.817 -21.174 1.00 93.94 101 MET A CA 1
ATOM 730 C C . MET A 1 101 ? 15.448 -7.125 -21.247 1.00 93.94 101 MET A C 1
ATOM 732 O O . MET A 1 101 ? 15.488 -5.989 -21.695 1.00 93.94 101 MET A O 1
ATOM 736 N N . VAL A 1 102 ? 16.568 -7.783 -20.927 1.00 91.06 102 VAL A N 1
ATOM 737 C CA . VAL A 1 102 ? 17.904 -7.210 -21.185 1.00 91.06 102 VAL A CA 1
ATOM 738 C C . VAL A 1 102 ? 18.103 -6.910 -22.673 1.00 91.06 102 VAL A C 1
ATOM 740 O O . VAL A 1 102 ? 18.590 -5.832 -23.015 1.00 91.06 102 VAL A O 1
ATOM 743 N N . GLU A 1 103 ? 17.709 -7.820 -23.565 1.00 91.38 103 GLU A N 1
ATOM 744 C CA . GLU A 1 103 ? 17.783 -7.594 -25.016 1.00 91.38 103 GLU A CA 1
ATOM 745 C C . GLU A 1 103 ? 16.887 -6.433 -25.459 1.00 91.38 103 GLU A C 1
ATOM 747 O O . GLU A 1 103 ? 17.327 -5.561 -26.214 1.00 91.38 103 GLU A O 1
ATOM 752 N N . TRP A 1 104 ? 15.659 -6.372 -24.935 1.00 93.69 104 TRP A N 1
ATOM 753 C CA . TRP A 1 104 ? 14.751 -5.253 -25.174 1.00 93.69 104 TRP A CA 1
ATOM 754 C C . TRP A 1 104 ? 15.355 -3.926 -24.686 1.00 93.69 104 TRP A C 1
ATOM 756 O O . TRP A 1 104 ? 15.373 -2.949 -25.433 1.00 93.69 104 TRP A O 1
ATOM 766 N N . GLY A 1 105 ? 15.927 -3.894 -23.480 1.00 90.69 105 GLY A N 1
ATOM 767 C CA . GLY A 1 105 ? 16.578 -2.713 -22.908 1.00 90.69 105 GLY A CA 1
ATOM 768 C C . GLY A 1 105 ? 17.775 -2.254 -23.733 1.00 90.69 105 GLY A C 1
ATOM 769 O O . GLY A 1 105 ? 17.929 -1.061 -23.978 1.00 90.69 105 GLY A O 1
ATOM 770 N N . ARG A 1 106 ? 18.569 -3.193 -24.265 1.00 87.69 106 ARG A N 1
ATOM 771 C CA . ARG A 1 106 ? 19.683 -2.891 -25.177 1.00 87.69 106 ARG A CA 1
ATOM 772 C C . ARG A 1 106 ? 19.192 -2.165 -26.432 1.00 87.69 106 ARG A C 1
ATOM 774 O O . ARG A 1 106 ? 19.809 -1.182 -26.840 1.00 87.69 106 ARG A O 1
ATOM 781 N N . ALA A 1 107 ? 18.084 -2.619 -27.019 1.00 91.06 107 ALA A N 1
ATOM 782 C CA . ALA A 1 107 ? 17.487 -1.994 -28.201 1.00 91.06 107 ALA A CA 1
ATOM 783 C C . ALA A 1 107 ? 16.898 -0.599 -27.912 1.00 91.06 107 ALA A C 1
ATOM 785 O O . ALA A 1 107 ? 16.918 0.268 -28.784 1.00 91.06 107 ALA A O 1
ATOM 786 N N . HIS A 1 108 ? 16.441 -0.358 -26.679 1.00 90.88 108 HIS A N 1
ATOM 787 C CA . HIS A 1 108 ? 15.763 0.877 -26.268 1.00 90.88 108 HIS A CA 1
ATOM 788 C C . HIS A 1 108 ? 16.609 1.794 -25.374 1.00 90.88 108 HIS A C 1
ATOM 790 O O . HIS A 1 108 ? 16.087 2.780 -24.854 1.00 90.88 108 HIS A O 1
ATOM 796 N N . ARG A 1 109 ? 17.917 1.538 -25.228 1.00 85.69 109 ARG A N 1
ATOM 797 C CA . ARG A 1 109 ? 18.784 2.197 -24.229 1.00 85.69 109 ARG A CA 1
ATOM 798 C C . ARG A 1 109 ? 18.855 3.729 -24.304 1.00 85.69 109 ARG A C 1
ATOM 800 O O . ARG A 1 109 ? 19.277 4.368 -23.355 1.00 85.69 109 ARG A O 1
ATOM 807 N N . LYS A 1 110 ? 18.454 4.328 -25.432 1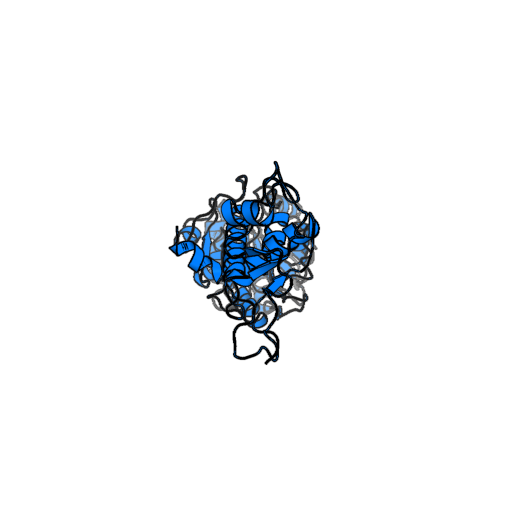.00 85.56 110 LYS A N 1
ATOM 808 C CA . LYS A 1 110 ? 18.372 5.792 -25.612 1.00 85.56 110 LYS A CA 1
ATOM 809 C C . LYS A 1 110 ? 17.065 6.411 -25.099 1.00 85.56 110 LYS A C 1
ATOM 811 O O . LYS A 1 110 ? 16.963 7.628 -25.023 1.00 85.56 110 LYS A O 1
ATOM 816 N N . GLN A 1 111 ? 16.043 5.597 -24.846 1.00 88.94 111 GLN A N 1
ATOM 817 C CA . GLN A 1 111 ? 14.680 6.040 -24.529 1.00 88.94 111 GLN A CA 1
ATOM 818 C C . GLN A 1 111 ? 14.193 5.515 -23.178 1.00 88.94 111 GLN A C 1
ATOM 820 O O . GLN A 1 111 ? 13.348 6.158 -22.548 1.00 88.94 111 GLN A O 1
ATOM 825 N N . ALA A 1 112 ? 14.707 4.359 -22.752 1.00 89.75 112 ALA A N 1
ATOM 826 C CA . ALA A 1 112 ? 14.322 3.699 -21.519 1.00 89.75 112 ALA A CA 1
ATOM 827 C C . ALA A 1 112 ? 15.505 2.986 -20.850 1.00 89.75 112 ALA A C 1
ATOM 829 O O . ALA A 1 112 ? 16.433 2.502 -21.499 1.00 89.75 112 ALA A O 1
ATOM 830 N N . SER A 1 113 ? 15.413 2.888 -19.530 1.00 88.81 113 SER A N 1
ATOM 831 C CA . SER A 1 113 ? 16.304 2.147 -18.646 1.00 88.81 113 SER A CA 1
ATOM 832 C C . SER A 1 113 ? 15.561 0.964 -18.033 1.00 88.81 113 SER A C 1
ATOM 834 O O . SER A 1 113 ? 14.366 1.065 -17.748 1.00 88.81 113 SER A O 1
ATOM 836 N N . ILE A 1 114 ? 16.275 -0.137 -17.793 1.00 89.69 114 ILE A N 1
ATOM 837 C CA . ILE A 1 114 ? 15.773 -1.268 -17.013 1.00 89.69 114 ILE A CA 1
ATOM 838 C C . ILE A 1 114 ? 16.500 -1.318 -15.680 1.00 89.69 114 ILE A C 1
ATOM 840 O O . ILE A 1 114 ? 17.732 -1.268 -15.625 1.00 89.69 114 ILE A O 1
ATOM 844 N N . LEU A 1 115 ? 15.711 -1.484 -14.627 1.00 89.19 115 LEU A N 1
ATOM 845 C CA . LEU A 1 115 ? 16.166 -1.726 -13.273 1.00 89.19 115 LEU A CA 1
ATOM 846 C C . LEU A 1 115 ? 15.587 -3.054 -12.774 1.00 89.19 115 LEU A C 1
ATOM 848 O O . LEU A 1 115 ? 14.396 -3.317 -12.936 1.00 89.19 115 LEU A O 1
ATOM 852 N N . PHE A 1 116 ? 16.413 -3.896 -12.158 1.00 91.75 116 PHE A N 1
ATOM 853 C CA . PHE A 1 116 ? 15.977 -5.120 -11.486 1.00 91.75 116 PHE A CA 1
ATOM 854 C C . PHE A 1 116 ? 15.964 -4.920 -9.977 1.00 91.75 116 PHE A C 1
ATOM 856 O O . PHE A 1 116 ? 16.929 -4.417 -9.414 1.00 91.75 116 PHE A O 1
ATOM 863 N N . VAL A 1 117 ? 14.895 -5.354 -9.318 1.00 91.56 117 VAL A N 1
ATOM 864 C CA . VAL A 1 117 ? 14.781 -5.326 -7.858 1.00 91.56 117 VAL A CA 1
ATOM 865 C C . VAL A 1 117 ? 14.969 -6.743 -7.333 1.00 91.56 117 VAL A C 1
ATOM 867 O O . VAL A 1 117 ? 14.189 -7.637 -7.671 1.00 91.56 117 VAL A O 1
ATOM 870 N N . ALA A 1 118 ? 16.000 -6.959 -6.521 1.00 90.44 118 ALA A N 1
ATOM 871 C CA . ALA A 1 118 ? 16.305 -8.243 -5.896 1.00 90.44 118 ALA A CA 1
ATOM 872 C C . ALA A 1 118 ? 16.577 -8.037 -4.400 1.00 90.44 118 ALA A C 1
ATOM 874 O O . ALA A 1 118 ? 17.603 -7.483 -4.009 1.00 90.44 118 ALA A O 1
ATOM 875 N N . GLY A 1 119 ? 15.636 -8.474 -3.558 1.00 84.56 119 GLY A N 1
ATOM 876 C CA . GLY A 1 119 ? 15.624 -8.095 -2.142 1.00 84.56 119 GLY A CA 1
ATOM 877 C C . GLY A 1 119 ? 15.469 -6.579 -1.986 1.00 84.56 119 GLY A C 1
ATOM 878 O O . GLY A 1 119 ? 14.595 -5.995 -2.622 1.00 84.56 119 GLY A O 1
ATOM 879 N N . ASP A 1 120 ? 16.345 -5.971 -1.186 1.00 79.06 120 ASP A N 1
ATOM 880 C CA . ASP A 1 120 ? 16.433 -4.514 -0.992 1.00 79.06 120 ASP A CA 1
ATOM 881 C C . ASP A 1 120 ? 17.447 -3.855 -1.959 1.00 79.06 120 ASP A C 1
ATOM 883 O O . ASP A 1 120 ? 17.773 -2.680 -1.827 1.00 79.06 120 ASP A O 1
ATOM 887 N N . MET A 1 121 ? 17.978 -4.608 -2.933 1.00 83.75 121 MET A N 1
ATOM 888 C CA . MET A 1 121 ? 18.997 -4.127 -3.870 1.00 83.75 121 MET A CA 1
ATOM 889 C C . MET A 1 121 ? 18.405 -3.852 -5.252 1.00 83.75 121 MET A C 1
ATOM 891 O O . MET A 1 121 ? 17.617 -4.638 -5.791 1.00 83.75 121 MET A O 1
ATOM 895 N N . HIS A 1 122 ? 18.829 -2.737 -5.845 1.00 85.75 122 HIS A N 1
ATOM 896 C CA . HIS A 1 122 ? 18.374 -2.265 -7.150 1.00 85.75 122 HIS A CA 1
ATOM 897 C C . HIS A 1 122 ? 19.532 -2.329 -8.141 1.00 85.75 122 HIS A C 1
ATOM 899 O O . HIS A 1 122 ? 20.578 -1.728 -7.915 1.00 85.75 122 HIS A O 1
ATOM 905 N N . TYR A 1 123 ? 19.348 -3.051 -9.242 1.00 85.81 123 TYR A N 1
ATOM 906 C CA . TYR A 1 123 ? 20.385 -3.318 -10.234 1.00 85.81 123 TYR A CA 1
ATOM 907 C C . TYR A 1 123 ? 20.088 -2.603 -11.537 1.00 85.81 123 TYR A C 1
ATOM 909 O O . TYR A 1 123 ? 19.010 -2.785 -12.101 1.00 85.81 123 TYR A O 1
ATOM 917 N N . VAL A 1 124 ? 21.055 -1.850 -12.052 1.00 83.94 124 VAL A N 1
ATOM 918 C CA . VAL A 1 124 ? 20.965 -1.227 -13.378 1.00 83.94 124 VAL A CA 1
ATOM 919 C C . VAL A 1 124 ? 21.974 -1.836 -14.342 1.00 83.94 124 VAL A C 1
ATOM 921 O O . VAL A 1 124 ? 23.091 -2.169 -13.955 1.00 83.94 124 VAL A O 1
ATOM 924 N N . MET A 1 125 ? 21.564 -1.964 -15.605 1.00 77.38 125 MET A N 1
ATOM 925 C CA . MET A 1 125 ? 22.345 -2.624 -16.660 1.00 77.38 125 MET A CA 1
ATOM 926 C C . MET A 1 125 ? 23.230 -1.672 -17.474 1.00 77.38 125 MET A C 1
ATOM 928 O O . MET A 1 125 ? 24.070 -2.129 -18.249 1.00 77.38 125 MET A O 1
ATOM 932 N N . ASP A 1 126 ? 23.026 -0.362 -17.348 1.00 77.38 126 ASP A N 1
ATOM 933 C CA . ASP A 1 126 ? 23.798 0.661 -18.048 1.00 77.38 126 ASP A CA 1
ATOM 934 C C . ASP A 1 126 ? 24.708 1.378 -17.044 1.00 77.38 126 ASP A C 1
ATOM 936 O O . ASP A 1 126 ? 24.282 1.736 -15.947 1.00 77.38 126 ASP A O 1
ATOM 940 N N . LYS A 1 127 ? 25.987 1.510 -17.406 1.00 75.00 127 LYS A N 1
ATOM 941 C CA . LYS A 1 127 ? 27.033 2.094 -16.554 1.00 75.00 127 LYS A CA 1
ATOM 942 C C . LYS A 1 127 ? 27.425 3.507 -16.984 1.00 75.00 127 LYS A C 1
ATOM 944 O O . LYS A 1 127 ? 28.372 4.063 -16.434 1.00 75.00 127 LYS A O 1
ATOM 949 N N . SER A 1 128 ? 26.787 4.049 -18.017 1.00 74.44 128 SER A N 1
ATOM 950 C CA . SER A 1 128 ? 27.162 5.347 -18.569 1.00 74.44 128 SER A CA 1
ATOM 951 C C . SER A 1 128 ? 26.787 6.493 -17.626 1.00 74.44 128 SER A C 1
ATOM 953 O O . SER A 1 128 ? 25.780 6.443 -16.919 1.00 74.44 128 SER A O 1
ATOM 955 N N . GLU A 1 129 ? 27.580 7.567 -17.638 1.00 73.94 129 GLU A N 1
ATOM 956 C CA . GLU A 1 129 ? 27.249 8.788 -16.890 1.00 73.94 129 GLU A CA 1
ATOM 957 C C . GLU A 1 129 ? 25.916 9.384 -17.358 1.00 73.94 129 GLU A C 1
ATOM 959 O O . GLU A 1 129 ? 25.107 9.809 -16.540 1.00 73.94 129 GLU A O 1
ATOM 964 N N . GLU A 1 130 ? 25.643 9.353 -18.667 1.00 75.06 130 GLU A N 1
ATOM 965 C CA . GLU A 1 130 ? 24.365 9.790 -19.239 1.00 75.06 130 GLU A CA 1
ATOM 966 C C . GLU A 1 130 ? 23.184 9.028 -18.626 1.00 75.06 130 GLU A C 1
ATOM 968 O O . GLU A 1 130 ? 22.181 9.637 -18.247 1.00 75.06 130 GLU A O 1
ATOM 973 N N . HIS A 1 131 ? 23.325 7.711 -18.457 1.00 77.50 131 HIS A N 1
ATOM 974 C CA . HIS A 1 131 ? 22.326 6.889 -17.788 1.00 77.50 131 HIS A CA 1
ATOM 975 C C . HIS A 1 131 ? 22.185 7.230 -16.304 1.00 77.50 131 HIS A C 1
ATOM 977 O O . HIS A 1 131 ? 21.062 7.374 -15.826 1.00 77.50 131 HIS A O 1
ATOM 983 N N . ALA A 1 132 ? 23.286 7.439 -15.582 1.00 74.75 132 ALA A N 1
ATOM 984 C CA . ALA A 1 132 ? 23.227 7.858 -14.183 1.00 74.75 132 ALA A CA 1
ATOM 985 C C . ALA A 1 132 ? 22.492 9.203 -14.019 1.00 74.75 132 ALA A C 1
ATOM 987 O O . ALA A 1 132 ? 21.633 9.336 -13.144 1.00 74.75 132 ALA A O 1
ATOM 988 N N . LEU A 1 133 ? 22.756 10.180 -14.898 1.00 72.94 133 LEU A N 1
ATOM 989 C CA . LEU A 1 133 ? 22.032 11.457 -14.932 1.00 72.94 133 LEU A CA 1
ATOM 990 C C . LEU A 1 133 ? 20.551 11.268 -15.284 1.00 72.94 133 LEU A C 1
ATOM 992 O O . LEU A 1 133 ? 19.686 11.912 -14.685 1.00 72.94 133 LEU A O 1
ATOM 996 N N . PHE A 1 134 ? 20.248 10.396 -16.248 1.00 77.81 134 PHE A N 1
ATOM 997 C CA . PHE A 1 134 ? 18.880 10.044 -16.616 1.00 77.81 134 PHE A CA 1
ATOM 998 C C . PHE A 1 134 ? 18.126 9.448 -15.418 1.00 77.81 134 PHE A C 1
ATOM 1000 O O . PHE A 1 134 ? 17.035 9.906 -15.079 1.00 77.81 134 PHE A O 1
ATOM 1007 N N . MET A 1 135 ? 18.729 8.481 -14.728 1.00 78.25 135 MET A N 1
ATOM 1008 C CA . MET A 1 135 ? 18.154 7.848 -13.544 1.00 78.25 135 MET A CA 1
ATOM 1009 C C . MET A 1 135 ? 17.950 8.861 -12.417 1.00 78.25 135 MET A C 1
ATOM 1011 O O . MET A 1 135 ? 16.855 8.926 -11.875 1.00 78.25 135 MET A O 1
ATOM 1015 N N . HIS A 1 136 ? 18.933 9.720 -12.131 1.00 71.88 136 HIS A N 1
ATOM 1016 C CA . HIS A 1 136 ? 18.785 10.799 -11.148 1.00 71.88 136 HIS A CA 1
ATOM 1017 C C . HIS A 1 136 ? 17.618 11.742 -11.489 1.00 71.88 136 HIS A C 1
ATOM 1019 O O . HIS A 1 136 ? 16.964 12.280 -10.599 1.00 71.88 136 HIS A O 1
ATOM 1025 N N . ARG A 1 137 ? 17.357 12.001 -12.774 1.00 70.94 137 ARG A N 1
ATOM 1026 C CA . ARG A 1 137 ? 16.271 12.897 -13.194 1.00 70.94 137 ARG A CA 1
ATOM 1027 C C . ARG A 1 137 ? 14.889 12.250 -13.103 1.00 70.94 137 ARG A C 1
ATOM 1029 O O . ARG A 1 137 ? 13.910 12.963 -12.895 1.00 70.94 137 ARG A O 1
ATOM 1036 N N . HIS A 1 138 ? 14.797 10.943 -13.329 1.00 70.56 138 HIS A N 1
ATOM 1037 C CA . HIS A 1 138 ? 13.521 10.265 -13.579 1.00 70.56 138 HIS A CA 1
ATOM 1038 C C . HIS A 1 138 ? 13.125 9.228 -12.521 1.00 70.56 138 HIS A C 1
ATOM 1040 O O . HIS A 1 138 ? 11.968 8.798 -12.514 1.00 70.56 138 HIS A O 1
ATOM 1046 N N . LEU A 1 139 ? 14.041 8.844 -11.630 1.00 70.75 139 LEU A N 1
ATOM 1047 C CA . LEU A 1 139 ? 13.767 8.000 -10.473 1.00 70.75 139 LEU A CA 1
ATOM 1048 C C . LEU A 1 139 ? 13.494 8.890 -9.253 1.00 70.75 139 LEU A C 1
ATOM 1050 O O . LEU A 1 139 ? 14.340 9.681 -8.851 1.00 70.75 139 LEU A O 1
ATOM 1054 N N . LEU A 1 140 ? 12.298 8.754 -8.679 1.00 59.19 140 LEU A N 1
ATOM 1055 C CA . LEU A 1 140 ? 11.816 9.594 -7.575 1.00 59.19 140 LEU A CA 1
ATOM 1056 C C . LEU A 1 140 ? 12.505 9.316 -6.228 1.00 59.19 140 LEU A C 1
ATOM 1058 O O . LEU A 1 140 ? 12.430 10.159 -5.342 1.00 59.19 140 LEU A O 1
ATOM 1062 N N . ASP A 1 141 ? 13.204 8.187 -6.081 1.00 61.69 141 ASP A N 1
ATOM 1063 C CA . ASP A 1 141 ? 14.022 7.906 -4.899 1.00 61.69 141 ASP A CA 1
ATOM 1064 C C . ASP A 1 141 ? 15.352 7.254 -5.309 1.00 61.69 141 ASP A C 1
ATOM 1066 O O . ASP A 1 141 ? 15.335 6.149 -5.868 1.00 61.69 141 ASP A O 1
ATOM 1070 N N . PRO A 1 142 ? 16.506 7.918 -5.111 1.00 57.06 142 PRO A N 1
ATOM 1071 C CA . PRO A 1 142 ? 17.809 7.334 -5.384 1.00 57.06 142 PRO A CA 1
ATOM 1072 C C . PRO A 1 142 ? 18.163 6.337 -4.273 1.00 57.06 142 PRO A C 1
ATOM 1074 O O . PRO A 1 142 ? 19.011 6.597 -3.421 1.00 57.06 142 PRO A O 1
ATOM 1077 N N . GLU A 1 143 ? 17.507 5.177 -4.289 1.00 62.38 143 GLU A N 1
ATOM 1078 C CA . GLU A 1 143 ? 17.963 4.000 -3.549 1.00 62.38 143 GLU A CA 1
ATOM 1079 C C . GLU A 1 143 ? 19.403 3.661 -3.973 1.00 62.38 143 GLU A C 1
ATOM 1081 O O . GLU A 1 143 ? 19.800 3.975 -5.103 1.00 62.38 143 GLU A O 1
ATOM 1086 N N . PRO A 1 144 ? 20.219 3.026 -3.113 1.00 59.72 144 PRO A N 1
ATOM 1087 C CA . PRO A 1 144 ? 21.562 2.614 -3.495 1.00 59.72 144 PRO A CA 1
ATOM 1088 C C . PRO A 1 144 ? 21.501 1.656 -4.695 1.00 59.72 144 PRO A C 1
ATOM 1090 O O . PRO A 1 144 ? 21.184 0.473 -4.570 1.00 59.72 144 PRO A O 1
ATOM 1093 N N . LEU A 1 145 ? 21.805 2.193 -5.878 1.00 68.75 145 LEU A N 1
ATOM 1094 C CA . LEU A 1 145 ? 21.855 1.440 -7.123 1.00 68.75 145 LEU A CA 1
ATOM 1095 C C . LEU A 1 145 ? 23.168 0.660 -7.178 1.00 68.75 145 LEU A C 1
ATOM 1097 O O . LEU A 1 145 ? 24.257 1.237 -7.225 1.00 68.75 145 LEU A O 1
ATOM 1101 N N . GLU A 1 146 ? 23.073 -0.662 -7.237 1.00 67.50 146 GLU A N 1
ATOM 1102 C CA . GLU A 1 146 ? 24.191 -1.499 -7.637 1.00 67.50 146 GLU A CA 1
ATOM 1103 C C . GLU A 1 146 ? 24.274 -1.546 -9.161 1.00 67.50 146 GLU A C 1
ATOM 1105 O O . GLU A 1 146 ? 23.493 -2.194 -9.859 1.00 67.50 146 GLU A O 1
ATOM 1110 N N . VAL A 1 147 ? 25.279 -0.868 -9.699 1.00 64.81 147 VAL A N 1
ATOM 1111 C CA . VAL A 1 147 ? 25.584 -0.903 -11.125 1.00 64.81 147 VAL A CA 1
ATOM 1112 C C . VAL A 1 147 ? 26.355 -2.197 -11.433 1.00 64.81 147 VAL A C 1
ATOM 1114 O O . VAL A 1 147 ? 27.588 -2.233 -11.366 1.00 64.81 147 VAL A O 1
ATOM 1117 N N . LYS A 1 148 ? 25.639 -3.284 -11.751 1.00 63.78 148 LYS A N 1
ATOM 1118 C CA . LYS A 1 148 ? 26.232 -4.582 -12.137 1.00 63.78 148 LYS A CA 1
ATOM 1119 C C . LYS A 1 148 ? 25.993 -4.893 -13.612 1.00 63.78 148 LYS A C 1
ATOM 1121 O O . LYS A 1 148 ? 24.962 -4.556 -14.178 1.00 63.78 148 LYS A O 1
ATOM 1126 N N . GLY A 1 149 ? 26.976 -5.526 -14.251 1.00 58.44 149 GLY A N 1
ATOM 1127 C CA . GLY A 1 149 ? 26.899 -5.847 -15.677 1.00 58.44 149 GLY A CA 1
ATOM 1128 C C . GLY A 1 149 ? 27.058 -4.659 -16.635 1.00 58.44 149 GLY A C 1
ATOM 1129 O O . GLY A 1 149 ? 27.716 -3.669 -16.343 1.00 58.44 149 GLY A O 1
ATOM 1130 N N . GLY A 1 150 ? 26.545 -4.814 -17.844 1.00 62.88 150 GLY A N 1
ATOM 1131 C CA . GLY A 1 150 ? 26.664 -3.876 -18.953 1.00 62.88 150 GLY A CA 1
ATOM 1132 C C . GLY A 1 150 ? 25.955 -4.498 -20.144 1.00 62.88 150 GLY A C 1
ATOM 1133 O O . GLY A 1 150 ? 26.110 -5.703 -20.365 1.00 62.88 150 GLY A O 1
ATOM 1134 N N . TYR A 1 151 ? 25.194 -3.727 -20.925 1.00 69.19 151 TYR A N 1
ATOM 1135 C CA . TYR A 1 151 ? 24.554 -4.264 -22.136 1.00 69.19 151 TYR A CA 1
ATOM 1136 C C . TYR A 1 151 ? 25.549 -4.920 -23.106 1.00 69.19 151 TYR A C 1
ATOM 1138 O O . TYR A 1 151 ? 25.133 -5.693 -23.962 1.00 69.19 151 TYR A O 1
ATOM 1146 N N . GLU A 1 152 ? 26.839 -4.622 -22.993 1.00 68.62 152 GLU A N 1
ATOM 1147 C CA . GLU A 1 152 ? 27.902 -5.107 -23.875 1.00 68.62 152 GLU A CA 1
ATOM 1148 C C . GLU A 1 152 ? 28.400 -6.519 -23.523 1.00 68.62 152 GLU A C 1
ATOM 1150 O O . GLU A 1 152 ? 29.064 -7.148 -24.343 1.00 68.62 152 GLU A O 1
ATOM 1155 N N . SER A 1 153 ? 28.046 -7.058 -22.348 1.00 68.56 153 SER A N 1
ATOM 1156 C CA . SER A 1 153 ? 28.397 -8.437 -21.991 1.00 68.56 153 SER A CA 1
ATOM 1157 C C . SER A 1 153 ? 27.560 -9.452 -22.779 1.00 68.56 153 SER A C 1
ATOM 1159 O O . SER A 1 153 ? 26.343 -9.294 -22.921 1.00 68.56 153 SER A O 1
ATOM 1161 N N . ALA A 1 154 ? 28.207 -10.528 -23.242 1.00 67.06 154 ALA A N 1
ATOM 1162 C CA . ALA A 1 154 ? 27.534 -11.691 -23.825 1.00 67.06 154 ALA A CA 1
ATOM 1163 C C . ALA A 1 154 ? 26.674 -12.434 -22.785 1.00 67.06 154 ALA A C 1
ATOM 1165 O O . ALA A 1 154 ? 25.611 -12.953 -23.118 1.00 67.06 154 ALA A O 1
ATOM 1166 N N . GLU A 1 155 ? 27.099 -12.414 -21.519 1.00 71.94 155 GLU A N 1
ATOM 1167 C CA . GLU A 1 155 ? 26.347 -12.931 -20.377 1.00 71.94 155 GLU A CA 1
ATOM 1168 C C . GLU A 1 155 ? 26.079 -11.779 -19.397 1.00 71.94 155 GLU A C 1
ATOM 1170 O O . GLU A 1 155 ? 26.984 -11.359 -18.669 1.00 71.94 155 GLU A O 1
ATOM 1175 N N . PRO A 1 156 ? 24.871 -11.188 -19.397 1.00 74.12 156 PRO A N 1
ATOM 1176 C CA . PRO A 1 156 ? 24.553 -10.110 -18.472 1.00 74.12 156 PRO A CA 1
ATOM 1177 C C . PRO A 1 156 ? 24.538 -10.623 -17.026 1.00 74.12 156 PRO A C 1
ATOM 1179 O O . PRO A 1 156 ? 23.942 -11.661 -16.719 1.00 74.12 156 PRO A O 1
ATOM 1182 N N . GLU A 1 157 ? 25.155 -9.864 -16.121 1.00 81.56 157 GLU A N 1
ATOM 1183 C CA . GLU A 1 157 ? 25.112 -10.120 -14.678 1.00 81.56 157 GLU A CA 1
ATOM 1184 C C . GLU A 1 157 ? 23.721 -9.788 -14.124 1.00 81.56 157 GLU A C 1
ATOM 1186 O O . GLU A 1 157 ? 23.462 -8.694 -13.632 1.00 81.56 157 GLU A O 1
ATOM 1191 N N . ILE A 1 158 ? 22.804 -10.749 -14.229 1.00 85.19 158 ILE A N 1
ATOM 1192 C CA . ILE A 1 158 ? 21.451 -10.650 -13.675 1.00 85.19 158 ILE A CA 1
ATOM 1193 C C . ILE A 1 158 ? 21.411 -11.374 -12.320 1.00 85.19 158 ILE A C 1
ATOM 1195 O O . ILE A 1 158 ? 21.806 -12.551 -12.273 1.00 85.19 158 ILE A O 1
ATOM 1199 N N . PRO A 1 159 ? 20.889 -10.741 -11.248 1.00 87.75 159 PRO A N 1
ATOM 1200 C CA . PRO A 1 159 ? 20.676 -11.394 -9.959 1.00 87.75 159 PRO A CA 1
ATOM 1201 C C . PRO A 1 159 ? 19.879 -12.698 -10.083 1.00 87.75 159 PRO A C 1
ATOM 1203 O O . PRO A 1 159 ? 19.027 -12.855 -10.958 1.00 87.75 159 PRO A O 1
ATOM 1206 N N . SER A 1 160 ? 20.135 -13.651 -9.186 1.00 87.00 160 SER A N 1
ATOM 1207 C CA . SER A 1 160 ? 19.463 -14.957 -9.205 1.00 87.00 160 SER A CA 1
ATOM 1208 C C . SER A 1 160 ? 17.980 -14.883 -8.828 1.00 87.00 160 SER A C 1
ATOM 1210 O O . SER A 1 160 ? 17.195 -15.701 -9.301 1.00 87.00 160 SER A O 1
ATOM 1212 N N . GLN A 1 161 ? 17.593 -13.910 -7.999 1.00 92.88 161 GLN A N 1
ATOM 1213 C CA . GLN A 1 161 ? 16.229 -13.735 -7.501 1.00 92.88 161 GLN A CA 1
ATOM 1214 C C . GLN A 1 161 ? 15.755 -12.301 -7.734 1.00 92.88 161 GLN A C 1
ATOM 1216 O O . GLN A 1 161 ? 15.900 -11.444 -6.870 1.00 92.88 161 GLN A O 1
ATOM 1221 N N . VAL A 1 162 ? 15.196 -12.037 -8.914 1.00 94.94 162 VAL A N 1
ATOM 1222 C CA . VAL A 1 162 ? 14.594 -10.736 -9.234 1.00 94.94 162 VAL A CA 1
ATOM 1223 C C . VAL A 1 162 ? 13.102 -10.781 -8.920 1.00 94.94 162 VAL A C 1
ATOM 1225 O O . VAL A 1 162 ? 12.361 -11.547 -9.532 1.00 94.94 162 VAL A O 1
ATOM 1228 N N . SER A 1 163 ? 12.671 -9.953 -7.976 1.00 96.12 163 SER A N 1
ATOM 1229 C CA . SER A 1 163 ? 11.293 -9.842 -7.484 1.00 96.12 163 SER A CA 1
ATOM 1230 C C . SER A 1 163 ? 10.414 -8.968 -8.389 1.00 96.12 163 SER A C 1
ATOM 1232 O O . SER A 1 163 ? 9.217 -9.203 -8.542 1.00 96.12 163 SER A O 1
ATOM 1234 N N . MET A 1 164 ? 11.003 -7.948 -9.010 1.00 95.69 164 MET A N 1
ATOM 1235 C CA . MET A 1 164 ? 10.321 -7.002 -9.896 1.00 95.69 164 MET A CA 1
ATOM 1236 C C . MET A 1 164 ? 11.334 -6.414 -10.881 1.00 95.69 164 MET A C 1
ATOM 1238 O O . MET A 1 164 ? 12.515 -6.293 -10.555 1.00 95.69 164 MET A O 1
ATOM 1242 N N . MET A 1 165 ? 10.882 -6.015 -12.069 1.00 94.75 165 MET A N 1
ATOM 1243 C CA . MET A 1 165 ? 11.651 -5.124 -12.945 1.00 94.75 165 MET A CA 1
ATOM 1244 C C . MET A 1 165 ? 10.934 -3.789 -13.078 1.00 94.75 165 MET A C 1
ATOM 1246 O O . MET A 1 165 ? 9.707 -3.749 -13.093 1.00 94.75 165 MET A O 1
ATOM 1250 N N . ARG A 1 166 ? 11.695 -2.713 -13.239 1.00 93.62 166 ARG A N 1
ATOM 1251 C CA . ARG A 1 166 ? 11.177 -1.391 -13.573 1.00 93.62 166 ARG A CA 1
ATOM 1252 C C . ARG A 1 166 ? 11.720 -0.961 -14.920 1.00 93.62 166 ARG A C 1
ATOM 1254 O O . ARG A 1 166 ? 12.924 -1.043 -15.157 1.00 93.62 166 ARG A O 1
ATOM 1261 N N . VAL A 1 167 ? 10.835 -0.484 -15.782 1.00 94.25 167 VAL A N 1
ATOM 1262 C CA . VAL A 1 167 ? 11.198 0.235 -17.000 1.00 94.25 167 VAL A CA 1
ATOM 1263 C C . VAL A 1 167 ? 10.982 1.715 -16.736 1.00 94.25 167 VAL A C 1
ATOM 1265 O O . VAL A 1 167 ? 9.861 2.141 -16.461 1.00 94.25 167 VAL A O 1
ATOM 1268 N N . ILE A 1 168 ? 12.064 2.485 -16.800 1.00 92.00 168 ILE A N 1
ATOM 1269 C CA . ILE A 1 168 ? 12.066 3.918 -16.511 1.00 92.00 168 ILE A CA 1
ATOM 1270 C C . ILE A 1 168 ? 12.306 4.663 -17.815 1.00 92.00 168 ILE A C 1
ATOM 1272 O O . ILE A 1 168 ? 13.307 4.436 -18.491 1.00 92.00 168 ILE A O 1
ATOM 1276 N N . CYS A 1 169 ? 11.389 5.551 -18.174 1.00 91.81 169 CYS A N 1
ATOM 1277 C CA . CYS A 1 169 ? 11.468 6.395 -19.363 1.00 91.81 169 CYS A CA 1
ATOM 1278 C C . CYS A 1 169 ? 11.005 7.818 -19.018 1.00 91.81 169 CYS A C 1
ATOM 1280 O O . CYS A 1 169 ? 10.366 8.044 -17.988 1.00 91.81 169 CYS A O 1
ATOM 1282 N N . SER A 1 170 ? 11.335 8.799 -19.857 1.00 90.00 170 SER A N 1
ATOM 1283 C CA . SER A 1 170 ? 10.775 10.139 -19.681 1.00 90.00 170 SER A CA 1
ATOM 1284 C C . SER A 1 170 ? 9.259 10.128 -19.949 1.00 90.00 170 SER A C 1
ATOM 1286 O O . SER A 1 170 ? 8.777 9.276 -20.707 1.00 90.00 170 SER A O 1
ATOM 1288 N N . PRO A 1 171 ? 8.482 11.070 -19.382 1.00 89.75 171 PRO A N 1
ATOM 1289 C CA . PRO A 1 171 ? 7.042 11.128 -19.629 1.00 89.75 171 PRO A CA 1
ATOM 1290 C C . PRO A 1 171 ? 6.699 11.269 -21.118 1.00 89.75 171 PRO A C 1
ATOM 1292 O O . PRO A 1 171 ? 5.687 10.732 -21.566 1.00 89.75 171 PRO A O 1
ATOM 1295 N N . GLU A 1 172 ? 7.556 11.937 -21.902 1.00 91.50 172 GLU A N 1
ATOM 1296 C CA . GLU A 1 172 ? 7.364 12.079 -23.351 1.00 91.50 172 GLU A CA 1
ATOM 1297 C C . GLU A 1 172 ? 7.482 10.734 -24.087 1.00 91.50 172 GLU A C 1
ATOM 1299 O O . GLU A 1 172 ? 6.749 10.485 -25.044 1.00 91.50 172 GLU A O 1
ATOM 1304 N N . ASN A 1 173 ? 8.361 9.843 -23.617 1.00 93.12 173 ASN A N 1
ATOM 1305 C CA . ASN A 1 173 ? 8.578 8.526 -24.217 1.00 93.12 173 ASN A CA 1
ATOM 1306 C C . ASN A 1 173 ? 7.541 7.484 -23.775 1.00 93.12 173 ASN A C 1
ATOM 1308 O O . ASN A 1 173 ? 7.380 6.462 -24.444 1.00 93.12 173 ASN A O 1
ATOM 1312 N N . MET A 1 174 ? 6.808 7.723 -22.683 1.00 93.94 174 MET A N 1
ATOM 1313 C CA . MET A 1 174 ? 5.894 6.742 -22.084 1.00 93.94 174 MET A CA 1
ATOM 1314 C C . MET A 1 174 ? 4.832 6.223 -23.068 1.00 93.94 174 MET A C 1
ATOM 1316 O O . MET A 1 174 ? 4.520 5.032 -23.073 1.00 93.94 174 MET A O 1
ATOM 1320 N N . ALA A 1 175 ? 4.310 7.086 -23.947 1.00 94.94 175 ALA A N 1
ATOM 1321 C CA . ALA A 1 175 ? 3.306 6.702 -24.945 1.00 94.94 175 ALA A CA 1
ATOM 1322 C C . ALA A 1 175 ? 3.827 5.682 -25.977 1.00 94.94 175 ALA A C 1
ATOM 1324 O O . ALA A 1 175 ? 3.035 4.919 -26.528 1.00 94.94 175 ALA A O 1
ATOM 1325 N N . VAL A 1 176 ? 5.142 5.656 -26.216 1.00 96.06 176 VAL A N 1
ATOM 1326 C CA . VAL A 1 176 ? 5.817 4.723 -27.133 1.00 96.06 176 VAL A CA 1
ATOM 1327 C C . VAL A 1 176 ? 6.322 3.492 -26.381 1.00 96.06 176 VAL A C 1
ATOM 1329 O O . VAL A 1 176 ? 6.104 2.365 -26.815 1.00 96.06 176 VAL A O 1
ATOM 1332 N N . ILE A 1 177 ? 6.947 3.693 -25.220 1.00 97.00 177 ILE A N 1
ATOM 1333 C CA . ILE A 1 177 ? 7.569 2.619 -24.438 1.00 97.00 177 ILE A CA 1
ATOM 1334 C C . ILE A 1 177 ? 6.531 1.675 -23.829 1.00 97.00 177 ILE A C 1
ATOM 1336 O O . ILE A 1 177 ? 6.753 0.467 -23.768 1.00 97.00 177 ILE A O 1
ATOM 1340 N N . ARG A 1 178 ? 5.375 2.183 -23.395 1.00 96.31 178 ARG A N 1
ATOM 1341 C CA . ARG A 1 178 ? 4.370 1.353 -22.724 1.00 96.31 178 ARG A CA 1
ATOM 1342 C C . ARG A 1 178 ? 3.797 0.241 -23.623 1.00 96.31 178 ARG A C 1
ATOM 1344 O O . ARG A 1 178 ? 3.754 -0.897 -23.153 1.00 96.31 178 ARG A O 1
ATOM 1351 N N . PRO A 1 179 ? 3.378 0.499 -24.880 1.00 97.62 179 PRO A N 1
ATOM 1352 C CA . PRO A 1 179 ? 2.992 -0.564 -25.812 1.00 97.62 179 PRO A CA 1
ATOM 1353 C C . PRO A 1 179 ? 4.109 -1.579 -26.098 1.00 97.62 179 PRO A C 1
ATOM 1355 O O . PRO A 1 179 ? 3.833 -2.776 -26.153 1.00 97.62 179 PRO A O 1
ATOM 1358 N N . GLU A 1 180 ? 5.359 -1.124 -26.225 1.00 97.50 180 GLU A N 1
ATOM 1359 C CA . GLU A 1 180 ? 6.528 -1.990 -26.448 1.00 97.50 180 GLU A CA 1
ATOM 1360 C C . GLU A 1 180 ? 6.765 -2.942 -25.268 1.00 97.50 180 GLU A C 1
ATOM 1362 O O . GLU A 1 180 ? 6.916 -4.150 -25.458 1.00 97.50 180 GLU A O 1
ATOM 1367 N N . VAL A 1 181 ? 6.713 -2.428 -24.033 1.00 97.50 181 VAL A N 1
ATOM 1368 C CA . VAL A 1 181 ? 6.802 -3.254 -22.819 1.00 97.50 181 VAL A CA 1
ATOM 1369 C C . VAL A 1 181 ? 5.648 -4.251 -22.763 1.00 97.50 181 VAL A C 1
ATOM 1371 O O . VAL A 1 181 ? 5.880 -5.434 -22.521 1.00 97.50 181 VAL A O 1
ATOM 1374 N N . ALA A 1 182 ? 4.418 -3.805 -23.035 1.00 97.06 182 ALA A N 1
ATOM 1375 C CA . ALA A 1 182 ? 3.242 -4.671 -23.043 1.00 97.06 182 ALA A CA 1
ATOM 1376 C C . ALA A 1 182 ? 3.400 -5.845 -24.024 1.00 97.06 182 ALA A C 1
ATOM 1378 O O . ALA A 1 182 ? 3.121 -6.989 -23.667 1.00 97.06 182 ALA A O 1
ATOM 1379 N N . ALA A 1 183 ? 3.901 -5.579 -25.234 1.00 97.38 183 ALA A N 1
ATOM 1380 C CA . ALA A 1 183 ? 4.194 -6.608 -26.227 1.00 97.38 183 ALA A CA 1
ATOM 1381 C C . ALA A 1 183 ? 5.346 -7.529 -25.783 1.00 97.38 183 ALA A C 1
ATOM 1383 O O . ALA A 1 183 ? 5.268 -8.751 -25.940 1.00 97.38 183 ALA A O 1
ATOM 1384 N N . ALA A 1 184 ? 6.399 -6.969 -25.181 1.00 96.56 184 ALA A N 1
ATOM 1385 C CA . ALA A 1 184 ? 7.553 -7.726 -24.709 1.00 96.56 184 ALA A CA 1
ATOM 1386 C C . ALA A 1 184 ? 7.201 -8.704 -23.575 1.00 96.56 184 ALA A C 1
ATOM 1388 O O . ALA A 1 184 ? 7.761 -9.802 -23.528 1.00 96.56 184 ALA A O 1
ATOM 1389 N N . VAL A 1 185 ? 6.253 -8.362 -22.700 1.00 97.06 185 VAL A N 1
ATOM 1390 C CA . VAL A 1 185 ? 5.883 -9.197 -21.542 1.00 97.06 185 VAL A CA 1
ATOM 1391 C C . VAL A 1 185 ? 4.572 -9.969 -21.709 1.00 97.06 185 VAL A C 1
ATOM 1393 O O . VAL A 1 185 ? 4.167 -10.698 -20.799 1.00 97.06 185 VAL A O 1
ATOM 1396 N N . ALA A 1 186 ? 3.914 -9.846 -22.866 1.00 95.56 186 ALA A N 1
ATOM 1397 C CA . ALA A 1 186 ? 2.614 -10.451 -23.141 1.00 95.56 186 ALA A CA 1
ATOM 1398 C C . ALA A 1 186 ? 2.581 -11.953 -22.800 1.00 95.56 186 ALA A C 1
ATOM 1400 O O . ALA A 1 186 ? 3.393 -12.744 -23.286 1.00 95.56 186 ALA A O 1
ATOM 1401 N N . GLY A 1 187 ? 1.633 -12.338 -21.939 1.00 93.69 187 GLY A N 1
ATOM 1402 C CA . GLY A 1 187 ? 1.433 -13.720 -21.487 1.00 93.69 187 GLY A CA 1
ATOM 1403 C C . GLY A 1 187 ? 2.491 -14.260 -20.514 1.00 93.69 187 GLY A C 1
ATOM 1404 O O . GLY A 1 187 ? 2.373 -15.404 -20.087 1.00 93.69 187 GLY A O 1
ATOM 1405 N N . GLN A 1 188 ? 3.508 -13.470 -20.155 1.00 95.56 188 GLN A N 1
ATOM 1406 C CA . GLN A 1 188 ? 4.634 -13.907 -19.316 1.00 95.56 188 GLN A CA 1
ATOM 1407 C C . GLN A 1 188 ? 4.781 -13.113 -18.018 1.00 95.56 188 GLN A C 1
ATOM 1409 O O . GLN A 1 188 ? 5.435 -13.595 -17.094 1.00 95.56 188 GLN A O 1
ATOM 1414 N N . ALA A 1 189 ? 4.195 -11.919 -17.934 1.00 97.25 189 ALA A N 1
ATOM 1415 C CA . ALA A 1 189 ? 4.275 -11.060 -16.759 1.00 97.25 189 ALA A CA 1
ATOM 1416 C C . ALA A 1 189 ? 3.014 -10.202 -16.609 1.00 97.25 189 ALA A C 1
ATOM 1418 O O . ALA A 1 189 ? 2.294 -9.958 -17.580 1.00 97.25 189 ALA A O 1
ATOM 1419 N N . ALA A 1 190 ? 2.779 -9.717 -15.394 1.00 96.62 190 ALA A N 1
ATOM 1420 C CA . ALA A 1 190 ? 1.906 -8.575 -15.160 1.00 96.62 190 ALA A CA 1
ATOM 1421 C C . ALA A 1 190 ? 2.725 -7.281 -15.284 1.00 96.62 190 ALA A C 1
ATOM 1423 O O . ALA A 1 190 ? 3.927 -7.280 -15.014 1.00 96.62 190 ALA A O 1
ATOM 1424 N N . TYR A 1 191 ? 2.086 -6.178 -15.672 1.00 96.44 191 TYR A N 1
ATOM 1425 C CA . TYR A 1 191 ? 2.721 -4.863 -15.649 1.00 96.44 191 TYR A CA 1
ATOM 1426 C C . TYR A 1 191 ? 1.716 -3.772 -15.282 1.00 96.44 191 TYR A C 1
ATOM 1428 O O . TYR A 1 191 ? 0.533 -3.875 -15.608 1.00 96.44 191 TYR A O 1
ATOM 1436 N N . ALA A 1 192 ? 2.194 -2.722 -14.622 1.00 93.56 192 ALA A N 1
ATOM 1437 C CA . ALA A 1 192 ? 1.396 -1.558 -14.260 1.00 93.56 192 ALA A CA 1
ATOM 1438 C C . ALA A 1 192 ? 2.257 -0.294 -14.295 1.00 93.56 192 ALA A C 1
ATOM 1440 O O . ALA A 1 192 ? 3.453 -0.338 -14.018 1.00 93.56 192 ALA A O 1
ATOM 1441 N N . GLN A 1 193 ? 1.653 0.844 -14.629 1.00 91.06 193 GLN A N 1
ATOM 1442 C CA . GLN A 1 193 ? 2.330 2.132 -14.523 1.00 91.06 193 GLN A CA 1
ATOM 1443 C C . GLN A 1 193 ? 2.133 2.676 -13.104 1.00 91.06 193 GLN A C 1
ATOM 1445 O O . GLN A 1 193 ? 1.012 3.014 -12.727 1.00 91.06 193 GLN A O 1
ATOM 1450 N N . SER A 1 194 ? 3.206 2.731 -12.316 1.00 85.38 194 SER A N 1
ATOM 1451 C CA . SER A 1 194 ? 3.169 3.210 -10.927 1.00 85.38 194 SER A CA 1
ATOM 1452 C C . SER A 1 194 ? 3.477 4.694 -10.800 1.00 85.38 194 SER A C 1
ATOM 1454 O O . SER A 1 194 ? 2.993 5.340 -9.881 1.00 85.38 194 SER A O 1
ATOM 1456 N N . LEU A 1 195 ? 4.257 5.250 -11.730 1.00 85.12 195 LEU A N 1
ATOM 1457 C CA . LEU A 1 195 ? 4.629 6.663 -11.759 1.00 85.12 195 LEU A CA 1
ATOM 1458 C C . LEU A 1 195 ? 4.570 7.194 -13.200 1.00 85.12 195 LEU A C 1
ATOM 1460 O O . LEU A 1 195 ? 4.598 6.410 -14.156 1.00 85.12 195 LEU A O 1
ATOM 1464 N N . PRO A 1 196 ? 4.547 8.523 -13.413 1.00 85.56 196 PRO A N 1
ATOM 1465 C CA . PRO A 1 196 ? 4.597 9.101 -14.759 1.00 85.56 196 PRO A CA 1
ATOM 1466 C C . PRO A 1 196 ? 5.793 8.629 -15.603 1.00 85.56 196 PRO A C 1
ATOM 1468 O O . PRO A 1 196 ? 5.690 8.592 -16.827 1.00 85.56 196 PRO A O 1
ATOM 1471 N N . THR A 1 197 ? 6.896 8.241 -14.956 1.00 89.81 197 THR A N 1
ATOM 1472 C CA . THR A 1 197 ? 8.150 7.792 -15.579 1.00 89.81 197 THR A CA 1
ATOM 1473 C C . THR A 1 197 ? 8.398 6.285 -15.493 1.00 89.81 197 THR A C 1
ATOM 1475 O O . THR A 1 197 ? 9.350 5.805 -16.105 1.00 89.81 197 THR A O 1
ATOM 1478 N N . THR A 1 198 ? 7.564 5.519 -14.779 1.00 91.06 198 THR A N 1
ATOM 1479 C CA . THR A 1 198 ? 7.904 4.140 -14.382 1.00 91.06 198 THR A CA 1
ATOM 1480 C C . THR A 1 198 ? 6.798 3.147 -14.710 1.00 91.06 198 THR A C 1
ATOM 1482 O O . THR A 1 198 ? 5.641 3.331 -14.328 1.00 91.06 198 THR A O 1
ATOM 1485 N N . ILE A 1 199 ? 7.183 2.052 -15.366 1.00 95.25 199 ILE A N 1
ATOM 1486 C CA . ILE A 1 199 ? 6.372 0.845 -15.529 1.00 95.25 199 ILE A CA 1
ATOM 1487 C C . ILE A 1 199 ? 6.995 -0.261 -14.681 1.00 95.25 199 ILE A C 1
ATOM 1489 O O . ILE A 1 199 ? 8.153 -0.624 -14.891 1.00 95.25 199 ILE A O 1
ATOM 1493 N N . ASP A 1 200 ? 6.218 -0.824 -13.765 1.00 95.38 200 ASP A N 1
ATOM 1494 C CA . ASP A 1 200 ? 6.605 -1.991 -12.982 1.00 95.38 200 ASP A CA 1
ATOM 1495 C C . ASP A 1 200 ? 6.172 -3.268 -13.707 1.00 95.38 200 ASP A C 1
ATOM 1497 O O . ASP A 1 200 ? 5.061 -3.348 -14.234 1.00 95.38 200 ASP A O 1
ATOM 1501 N N . ILE A 1 201 ? 7.045 -4.272 -13.715 1.00 97.81 201 ILE A N 1
ATOM 1502 C CA . ILE A 1 201 ? 6.811 -5.605 -14.273 1.00 97.81 201 ILE A CA 1
ATOM 1503 C C . ILE A 1 201 ? 6.955 -6.622 -13.139 1.00 97.81 201 ILE A C 1
ATOM 1505 O O . ILE A 1 201 ? 8.002 -6.703 -12.488 1.00 97.81 201 ILE A O 1
ATOM 1509 N N . MET A 1 202 ? 5.911 -7.420 -12.927 1.00 97.06 202 MET A N 1
ATOM 1510 C CA . MET A 1 202 ? 5.808 -8.420 -11.863 1.00 97.06 202 MET A CA 1
ATOM 1511 C C . MET A 1 202 ? 5.439 -9.791 -12.434 1.00 97.06 202 MET A C 1
ATOM 1513 O O . MET A 1 202 ? 5.091 -9.926 -13.608 1.00 97.06 202 MET A O 1
ATOM 1517 N N . ALA A 1 203 ? 5.508 -10.832 -11.603 1.00 96.38 203 ALA A N 1
ATOM 1518 C CA . ALA A 1 203 ? 5.065 -12.165 -11.999 1.00 96.38 203 ALA A CA 1
ATOM 1519 C C . ALA A 1 203 ? 3.594 -12.160 -12.493 1.00 96.38 203 ALA A C 1
ATOM 1521 O O . ALA A 1 203 ? 2.807 -11.287 -12.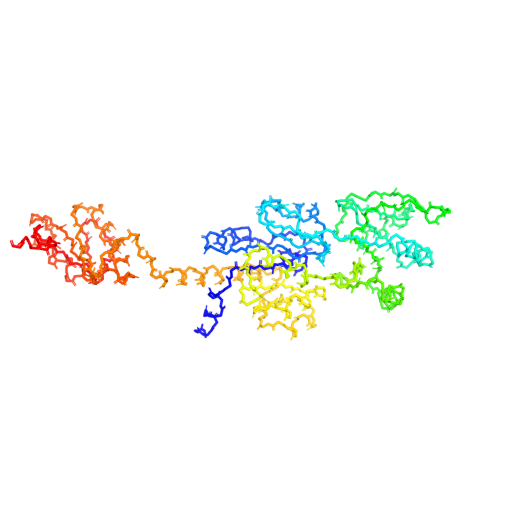110 1.00 96.38 203 ALA A O 1
ATOM 1522 N N . PRO A 1 204 ? 3.194 -13.107 -13.363 1.00 95.12 204 PRO A N 1
ATOM 1523 C CA . PRO A 1 204 ? 1.811 -13.217 -13.824 1.00 95.12 204 PRO A CA 1
ATOM 1524 C C . PRO A 1 204 ? 0.802 -13.265 -12.675 1.00 95.12 204 PRO A C 1
ATOM 1526 O O . PRO A 1 204 ? 0.985 -14.002 -11.707 1.00 95.12 204 PRO A O 1
ATOM 1529 N N . GLY A 1 205 ? -0.285 -12.504 -12.809 1.00 94.56 205 GLY A N 1
ATOM 1530 C CA . GLY A 1 205 ? -1.347 -12.439 -11.801 1.00 94.56 205 GLY A CA 1
ATOM 1531 C C . GLY A 1 205 ? -0.995 -11.632 -10.548 1.00 94.56 205 GLY A C 1
ATOM 1532 O O . GLY A 1 205 ? -1.806 -11.587 -9.629 1.00 94.56 205 GLY A O 1
ATOM 1533 N N . THR A 1 206 ? 0.174 -10.989 -10.492 1.00 97.00 206 THR A N 1
ATOM 1534 C CA . THR A 1 206 ? 0.603 -10.191 -9.339 1.00 97.00 206 THR A CA 1
ATOM 1535 C C . THR A 1 206 ? 0.193 -8.727 -9.486 1.00 97.00 206 THR A C 1
ATOM 1537 O O . THR A 1 206 ? 0.475 -8.087 -10.496 1.00 97.00 206 THR A O 1
ATOM 1540 N N . ASN A 1 207 ? -0.458 -8.193 -8.455 1.00 97.44 207 ASN A N 1
ATOM 1541 C CA . ASN A 1 207 ? -0.780 -6.774 -8.271 1.00 97.44 207 ASN A CA 1
ATOM 1542 C C . ASN A 1 207 ? -1.091 -6.502 -6.783 1.00 97.44 207 ASN A C 1
ATOM 1544 O O . ASN A 1 207 ? -1.180 -7.440 -5.978 1.00 97.44 207 ASN A O 1
ATOM 1548 N N . LYS A 1 208 ? -1.304 -5.230 -6.414 1.00 98.12 208 LYS A N 1
ATOM 1549 C CA . LYS A 1 208 ? -1.614 -4.841 -5.028 1.00 98.12 208 LYS A CA 1
ATOM 1550 C C . LYS A 1 208 ? -2.846 -5.563 -4.473 1.00 98.12 208 LYS A C 1
ATOM 1552 O O . LYS A 1 208 ? -2.814 -5.989 -3.324 1.00 98.12 208 LYS A O 1
ATOM 1557 N N . ALA A 1 209 ? -3.883 -5.784 -5.284 1.00 98.25 209 ALA A N 1
ATOM 1558 C CA . ALA A 1 209 ? -5.104 -6.479 -4.867 1.00 98.25 209 ALA A CA 1
ATOM 1559 C C . ALA A 1 209 ? -4.844 -7.939 -4.475 1.00 98.25 209 ALA A C 1
ATOM 1561 O O . ALA A 1 209 ? -5.262 -8.386 -3.412 1.00 98.25 209 ALA A O 1
ATOM 1562 N N . THR A 1 210 ? -4.110 -8.686 -5.303 1.00 98.38 210 THR A N 1
ATOM 1563 C CA . THR A 1 210 ? -3.778 -10.091 -5.011 1.00 98.38 210 THR A CA 1
ATOM 1564 C C . THR A 1 210 ? -2.808 -10.230 -3.841 1.00 98.38 210 THR A C 1
ATOM 1566 O O . THR A 1 210 ? -2.841 -11.248 -3.147 1.00 98.38 210 THR A O 1
ATOM 1569 N N . GLY A 1 211 ? -1.935 -9.241 -3.622 1.00 98.50 211 GLY A N 1
ATOM 1570 C CA . GLY A 1 211 ? -1.084 -9.164 -2.434 1.00 98.50 211 GLY A CA 1
ATOM 1571 C C . GLY A 1 211 ? -1.902 -8.883 -1.174 1.00 98.50 211 GLY A C 1
ATOM 1572 O O . GLY A 1 211 ? -1.759 -9.590 -0.177 1.00 98.50 211 GLY A O 1
ATOM 1573 N N . LEU A 1 212 ? -2.821 -7.917 -1.251 1.00 98.69 212 LEU A N 1
ATOM 1574 C CA . LEU A 1 212 ? -3.754 -7.584 -0.177 1.00 98.69 212 LEU A CA 1
ATOM 1575 C C . LEU A 1 212 ? -4.660 -8.768 0.172 1.00 98.69 212 LEU A C 1
ATOM 1577 O O . LEU A 1 212 ? -4.872 -9.027 1.348 1.00 98.69 212 LEU A O 1
ATOM 1581 N N . HIS A 1 213 ? -5.129 -9.533 -0.814 1.00 98.56 213 HIS A N 1
ATOM 1582 C CA . HIS A 1 213 ? -5.915 -10.745 -0.579 1.00 98.56 213 HIS A CA 1
ATOM 1583 C C . HIS A 1 213 ? -5.152 -11.777 0.268 1.00 98.56 213 HIS A C 1
ATOM 1585 O O . HIS A 1 213 ? -5.685 -12.283 1.254 1.00 98.56 213 HIS A O 1
ATOM 1591 N N . VAL A 1 214 ? -3.881 -12.051 -0.062 1.00 98.56 214 VAL A N 1
ATOM 1592 C CA . VAL A 1 214 ? -3.033 -12.948 0.750 1.00 98.56 214 VAL A CA 1
ATOM 1593 C C . VAL A 1 214 ? -2.850 -12.412 2.160 1.00 98.56 214 VAL A C 1
ATOM 1595 O O . VAL A 1 214 ? -2.917 -13.180 3.120 1.00 98.56 214 VAL A O 1
ATOM 1598 N N . LEU A 1 215 ? -2.646 -11.101 2.294 1.00 98.56 215 LEU A N 1
ATOM 1599 C CA . LEU A 1 215 ? -2.539 -10.484 3.603 1.00 98.56 215 LEU A CA 1
ATOM 1600 C C . LEU A 1 215 ? -3.836 -10.668 4.406 1.00 98.56 215 LEU A C 1
ATOM 1602 O O . LEU A 1 215 ? -3.788 -11.176 5.519 1.00 98.56 215 LEU A O 1
ATOM 1606 N N . LEU A 1 216 ? -4.994 -10.320 3.842 1.00 98.44 216 LEU A N 1
ATOM 1607 C CA . LEU A 1 216 ? -6.294 -10.446 4.505 1.00 98.44 216 LEU A CA 1
ATOM 1608 C C . LEU A 1 216 ? -6.561 -11.884 4.971 1.00 98.44 216 LEU A C 1
ATOM 1610 O O . LEU A 1 216 ? -6.919 -12.075 6.134 1.00 98.44 216 LEU A O 1
ATOM 1614 N N . GLN A 1 217 ? -6.280 -12.888 4.131 1.00 98.06 217 GLN A N 1
ATOM 1615 C CA . GLN A 1 217 ? -6.401 -14.300 4.509 1.00 98.06 217 GLN A CA 1
ATOM 1616 C C . GLN A 1 217 ? -5.544 -14.657 5.728 1.00 98.06 217 GLN A C 1
ATOM 1618 O O . GLN A 1 217 ? -6.045 -15.275 6.667 1.00 98.06 217 GLN A O 1
ATOM 1623 N N . ALA A 1 218 ? -4.276 -14.237 5.751 1.00 97.56 218 ALA A N 1
ATOM 1624 C CA . ALA A 1 218 ? -3.385 -14.484 6.885 1.00 97.56 218 ALA A CA 1
ATOM 1625 C C . ALA A 1 218 ? -3.853 -13.779 8.170 1.00 97.56 218 ALA A C 1
ATOM 1627 O O . ALA A 1 218 ? -3.583 -14.247 9.274 1.00 97.56 218 ALA A O 1
ATOM 1628 N N . LEU A 1 219 ? -4.579 -12.666 8.036 1.00 96.38 219 LEU A N 1
ATOM 1629 C CA . LEU A 1 219 ? -5.150 -11.931 9.162 1.00 96.38 219 LEU A CA 1
ATOM 1630 C C . LEU A 1 219 ? -6.526 -12.443 9.607 1.00 96.38 219 LEU A C 1
ATOM 1632 O O . LEU A 1 219 ? -7.060 -11.913 10.583 1.00 96.38 219 LEU A O 1
ATOM 1636 N N . GLY A 1 220 ? -7.099 -13.435 8.916 1.00 97.31 220 GLY A N 1
ATOM 1637 C CA . GLY A 1 220 ? -8.468 -13.895 9.157 1.00 97.31 220 GLY A CA 1
ATOM 1638 C C . GLY A 1 220 ? -9.520 -12.828 8.843 1.00 97.31 220 GLY A C 1
ATOM 1639 O O . GLY A 1 220 ? -10.571 -12.801 9.479 1.00 97.31 220 GLY A O 1
ATOM 1640 N N . LEU A 1 221 ? -9.214 -11.925 7.909 1.00 97.31 221 LEU A N 1
ATOM 1641 C CA . LEU A 1 221 ? -10.085 -10.841 7.467 1.00 97.31 221 LEU A CA 1
ATOM 1642 C C . LEU A 1 221 ? -10.562 -11.086 6.037 1.00 97.31 221 LEU A C 1
ATOM 1644 O O . LEU A 1 221 ? -9.924 -11.786 5.253 1.00 97.31 221 LEU A O 1
ATOM 1648 N N . SER A 1 222 ? -11.674 -10.452 5.693 1.00 97.19 222 SER A N 1
ATOM 1649 C CA . SER A 1 222 ? -12.192 -10.395 4.327 1.00 97.19 222 SER A CA 1
ATOM 1650 C C . SER A 1 222 ? -12.064 -8.994 3.734 1.00 97.19 222 SER A C 1
ATOM 1652 O O . SER A 1 222 ? -11.908 -7.997 4.441 1.00 97.19 222 SER A O 1
ATOM 1654 N N . GLU A 1 223 ? -12.218 -8.888 2.418 1.00 97.06 223 GLU A N 1
ATOM 1655 C CA . GLU A 1 223 ? -12.312 -7.612 1.711 1.00 97.06 223 GLU A CA 1
ATOM 1656 C C . GLU A 1 223 ? -13.477 -6.747 2.222 1.00 97.06 223 GLU A C 1
ATOM 1658 O O . GLU A 1 223 ? -13.421 -5.516 2.145 1.00 97.06 223 GLU A O 1
ATOM 1663 N N . ALA A 1 224 ? -14.509 -7.382 2.797 1.00 96.31 224 ALA A N 1
ATOM 1664 C CA . ALA A 1 224 ? -15.645 -6.722 3.438 1.00 96.31 224 ALA A CA 1
ATOM 1665 C C . ALA A 1 224 ? -15.236 -5.876 4.664 1.00 96.31 224 ALA A C 1
ATOM 1667 O O . ALA A 1 224 ? -15.925 -4.915 5.007 1.00 96.31 224 ALA A O 1
ATOM 1668 N N . GLU A 1 225 ? -14.116 -6.222 5.302 1.00 97.12 225 GLU A N 1
ATOM 1669 C CA . GLU A 1 225 ? -13.567 -5.581 6.505 1.00 97.12 225 GLU A CA 1
ATOM 1670 C C . GLU A 1 225 ? -12.367 -4.676 6.182 1.00 97.12 225 GLU A C 1
ATOM 1672 O O . GLU A 1 225 ? -11.684 -4.186 7.086 1.00 97.12 225 GLU A O 1
ATOM 1677 N N . CYS A 1 226 ? -12.104 -4.450 4.892 1.00 98.19 226 CYS A N 1
ATOM 1678 C CA . CYS A 1 226 ? -10.963 -3.694 4.405 1.00 98.19 226 CYS A CA 1
ATOM 1679 C C . CYS A 1 226 ? -11.386 -2.347 3.811 1.00 98.19 226 CYS A C 1
ATOM 1681 O O . CYS A 1 226 ? -12.332 -2.238 3.022 1.00 98.19 226 CYS A O 1
ATOM 1683 N N . CYS A 1 227 ? -10.631 -1.313 4.165 1.00 98.38 227 CYS A N 1
ATOM 1684 C CA . CYS A 1 227 ? -10.620 -0.028 3.492 1.00 98.38 227 CYS A CA 1
ATOM 1685 C C . CYS A 1 227 ? -9.285 0.131 2.766 1.00 98.38 227 CYS A C 1
ATOM 1687 O O . CYS A 1 227 ? -8.251 -0.226 3.324 1.00 98.38 227 CYS A O 1
ATOM 1689 N N . ALA A 1 228 ? -9.301 0.646 1.539 1.00 98.62 228 ALA A N 1
ATOM 1690 C CA . ALA A 1 228 ? -8.088 0.908 0.775 1.00 98.62 228 ALA A CA 1
ATOM 1691 C C . ALA A 1 228 ? -8.054 2.348 0.256 1.00 98.62 228 ALA A C 1
ATOM 1693 O O . ALA A 1 228 ? -9.097 2.901 -0.105 1.00 98.62 228 ALA A O 1
ATOM 1694 N N . ILE A 1 229 ? -6.857 2.937 0.214 1.00 98.38 229 ILE A N 1
ATOM 1695 C CA . ILE A 1 229 ? -6.596 4.266 -0.349 1.00 98.38 229 ILE A CA 1
ATOM 1696 C C . ILE A 1 229 ? -5.508 4.167 -1.418 1.00 98.38 229 ILE A C 1
ATOM 1698 O O . ILE A 1 229 ? -4.499 3.495 -1.197 1.00 98.38 229 ILE A O 1
ATOM 1702 N N . GLY A 1 230 ? -5.699 4.867 -2.534 1.00 97.44 230 GLY A N 1
ATOM 1703 C CA . GLY A 1 230 ? -4.693 5.000 -3.584 1.00 97.44 230 GLY A CA 1
ATOM 1704 C C . GLY A 1 230 ? -4.890 6.241 -4.449 1.00 97.44 230 GLY A C 1
ATOM 1705 O O . GLY A 1 230 ? -5.880 6.977 -4.306 1.00 97.44 230 GLY A O 1
ATOM 1706 N N . ASP A 1 231 ? -3.959 6.459 -5.371 1.00 96.88 231 ASP A N 1
ATOM 1707 C CA . ASP A 1 231 ? -3.962 7.612 -6.268 1.00 96.88 231 ASP A CA 1
ATOM 1708 C C . ASP A 1 231 ? -3.666 7.268 -7.740 1.00 96.88 231 ASP A C 1
ATOM 1710 O O . ASP A 1 231 ? -4.097 7.999 -8.641 1.00 96.88 231 ASP A O 1
ATOM 1714 N N . SER A 1 232 ? -3.036 6.122 -7.997 1.00 93.69 232 SER A N 1
ATOM 1715 C CA . SER A 1 232 ? -2.404 5.785 -9.272 1.00 93.69 232 SER A CA 1
ATOM 1716 C C . SER A 1 232 ? -3.018 4.542 -9.927 1.00 93.69 232 SER A C 1
ATOM 1718 O O . SER A 1 232 ? -3.985 3.957 -9.434 1.00 93.69 232 SER A O 1
ATOM 1720 N N . GLU A 1 233 ? -2.532 4.169 -11.118 1.00 91.81 233 GLU A N 1
ATOM 1721 C CA . GLU A 1 233 ? -3.106 3.068 -11.910 1.00 91.81 233 GLU A CA 1
ATOM 1722 C C . GLU A 1 233 ? -2.896 1.695 -11.255 1.00 91.81 233 GLU A C 1
ATOM 1724 O O . GLU A 1 233 ? -3.788 0.856 -11.311 1.00 91.81 233 GLU A O 1
ATOM 1729 N N . ASN A 1 234 ? -1.765 1.482 -10.582 1.00 93.44 234 ASN A N 1
ATOM 1730 C CA . ASN A 1 234 ? -1.468 0.252 -9.841 1.00 93.44 234 ASN A CA 1
ATOM 1731 C C . ASN A 1 234 ? -2.324 0.056 -8.571 1.00 93.44 234 ASN A C 1
ATOM 1733 O O . ASN A 1 234 ? -2.201 -0.982 -7.916 1.00 93.44 234 ASN A O 1
ATOM 1737 N N . ASP A 1 235 ? -3.184 1.020 -8.225 1.00 97.12 235 ASP A N 1
ATOM 1738 C CA . ASP A 1 235 ? -4.151 0.914 -7.128 1.00 97.12 235 ASP A CA 1
ATOM 1739 C C . ASP A 1 235 ? -5.532 0.440 -7.585 1.00 97.12 235 ASP A C 1
ATOM 1741 O O . ASP A 1 235 ? -6.352 0.070 -6.745 1.00 97.12 235 ASP A O 1
ATOM 1745 N N . LEU A 1 236 ? -5.819 0.451 -8.894 1.00 95.62 236 LEU A N 1
ATOM 1746 C CA . LEU A 1 236 ? -7.169 0.233 -9.422 1.00 95.62 236 LEU A CA 1
ATOM 1747 C C . LEU A 1 236 ? -7.782 -1.077 -8.935 1.00 95.62 236 LEU A C 1
ATOM 1749 O O . LEU A 1 236 ? -8.883 -1.071 -8.384 1.00 95.62 236 LEU A O 1
ATOM 1753 N N . GLU A 1 237 ? -7.064 -2.184 -9.096 1.00 97.06 237 GLU A N 1
ATOM 1754 C CA . GLU A 1 237 ? -7.551 -3.504 -8.712 1.00 97.06 237 GLU A CA 1
ATOM 1755 C C . GLU A 1 237 ? -7.724 -3.617 -7.193 1.00 97.06 237 GLU A C 1
ATOM 1757 O O . GLU A 1 237 ? -8.646 -4.284 -6.728 1.00 97.06 237 GLU A O 1
ATOM 1762 N N . MET A 1 238 ? -6.855 -2.961 -6.410 1.00 97.94 238 MET A N 1
ATOM 1763 C CA . MET A 1 238 ? -6.931 -2.960 -4.944 1.00 97.94 238 MET A CA 1
ATOM 1764 C C . MET A 1 238 ? -8.158 -2.183 -4.470 1.00 97.94 238 MET A C 1
ATOM 1766 O O . MET A 1 238 ? -8.867 -2.621 -3.569 1.00 97.94 238 MET A O 1
ATOM 1770 N N . LEU A 1 239 ? -8.431 -1.032 -5.084 1.00 98.38 239 LEU A N 1
ATOM 1771 C CA . LEU A 1 239 ? -9.617 -0.244 -4.776 1.00 98.38 239 LEU A CA 1
ATOM 1772 C C . LEU A 1 239 ? -10.895 -0.991 -5.175 1.00 98.38 239 LEU A C 1
ATOM 1774 O O . LEU A 1 239 ? -11.858 -1.000 -4.417 1.00 98.38 239 LEU A O 1
ATOM 1778 N N . GLN A 1 240 ? -10.903 -1.670 -6.321 1.00 97.88 240 GLN A N 1
ATOM 1779 C CA . GLN A 1 240 ? -12.058 -2.450 -6.772 1.00 97.88 240 GLN A CA 1
ATOM 1780 C C . GLN A 1 240 ? -12.349 -3.683 -5.908 1.00 97.88 240 GLN A C 1
ATOM 1782 O O . GLN A 1 240 ? -13.490 -4.147 -5.897 1.00 97.88 240 GLN A O 1
ATOM 1787 N N . SER A 1 241 ? -11.350 -4.234 -5.211 1.00 97.50 241 SER A N 1
ATOM 1788 C CA . SER A 1 241 ? -11.528 -5.471 -4.450 1.00 97.50 241 SER A CA 1
ATOM 1789 C C . SER A 1 241 ? -12.129 -5.266 -3.060 1.00 97.50 241 SER A C 1
ATOM 1791 O O . SER A 1 241 ? -12.673 -6.218 -2.513 1.00 97.50 241 SER A O 1
ATOM 1793 N N . VAL A 1 242 ? -12.063 -4.061 -2.481 1.00 97.75 242 VAL A N 1
ATOM 1794 C CA . VAL A 1 242 ? -12.387 -3.823 -1.063 1.00 97.75 242 VAL A CA 1
ATOM 1795 C C . VAL A 1 242 ? -13.753 -3.180 -0.821 1.00 97.75 242 VAL A C 1
ATOM 1797 O O . VAL A 1 242 ? -14.332 -2.507 -1.674 1.00 97.75 242 VAL A O 1
ATOM 1800 N N . ARG A 1 243 ? -14.264 -3.307 0.411 1.00 95.19 243 ARG A N 1
ATOM 1801 C CA . ARG A 1 243 ? -15.555 -2.726 0.811 1.00 95.19 243 ARG A CA 1
ATOM 1802 C C . ARG A 1 243 ? -15.601 -1.210 0.729 1.00 95.19 243 ARG A C 1
ATOM 1804 O O . ARG A 1 243 ? -16.652 -0.646 0.402 1.00 95.19 243 ARG A O 1
ATOM 1811 N N . VAL A 1 244 ? -14.506 -0.559 1.117 1.00 96.81 244 VAL A N 1
ATOM 1812 C CA . VAL A 1 244 ? -14.391 0.899 1.192 1.00 96.81 244 VAL A CA 1
ATOM 1813 C C . VAL A 1 244 ? -13.151 1.344 0.429 1.00 96.81 244 VAL A C 1
ATOM 1815 O O . VAL A 1 244 ? -12.053 1.386 0.973 1.00 96.81 244 VAL A O 1
ATOM 1818 N N . ALA A 1 245 ? -13.348 1.695 -0.834 1.00 97.81 245 ALA A N 1
ATOM 1819 C CA . ALA A 1 245 ? -12.339 2.271 -1.701 1.00 97.81 245 ALA A CA 1
ATOM 1820 C C . ALA A 1 245 ? -12.326 3.800 -1.606 1.00 97.81 245 ALA A C 1
ATOM 1822 O O . ALA A 1 245 ? -13.363 4.446 -1.795 1.00 97.81 245 ALA A O 1
ATOM 1823 N N . CYS A 1 246 ? -11.155 4.378 -1.371 1.00 98.19 246 CYS A N 1
ATOM 1824 C CA . CYS A 1 246 ? -10.943 5.816 -1.308 1.00 98.19 246 CYS A CA 1
ATOM 1825 C C . CYS A 1 246 ? -9.885 6.237 -2.333 1.00 98.19 246 CYS A C 1
ATOM 1827 O O . CYS A 1 246 ? -8.820 5.632 -2.408 1.00 98.19 246 CYS A O 1
ATOM 1829 N N . ALA A 1 247 ? -10.154 7.294 -3.094 1.00 97.94 247 ALA A N 1
ATOM 1830 C CA . ALA A 1 247 ? -9.152 7.926 -3.946 1.00 97.94 247 ALA A CA 1
ATOM 1831 C C . ALA A 1 247 ? -8.713 9.259 -3.342 1.00 97.94 247 ALA A C 1
ATOM 1833 O O . ALA A 1 247 ? -9.534 10.011 -2.807 1.00 97.94 247 ALA A O 1
ATOM 1834 N N . MET A 1 248 ? -7.429 9.579 -3.464 1.00 97.88 248 MET A N 1
ATOM 1835 C CA . MET A 1 248 ? -6.906 10.885 -3.065 1.00 97.88 248 MET A CA 1
ATOM 1836 C C . MET A 1 248 ? -7.384 12.013 -3.987 1.00 97.88 248 MET A C 1
ATOM 1838 O O . MET A 1 248 ? -7.700 11.804 -5.163 1.00 97.88 248 MET A O 1
ATOM 1842 N N . GLY A 1 249 ? -7.381 13.251 -3.486 1.00 97.00 249 GLY A N 1
ATOM 1843 C CA . GLY A 1 249 ? -7.738 14.433 -4.279 1.00 97.00 249 GLY A CA 1
ATOM 1844 C C . GLY A 1 249 ? -6.869 14.604 -5.535 1.00 97.00 249 GLY A C 1
ATOM 1845 O O . GLY A 1 249 ? -7.357 15.032 -6.585 1.00 97.00 249 GLY A O 1
ATOM 1846 N N . ASN A 1 250 ? -5.600 14.200 -5.458 1.00 96.12 250 ASN A N 1
ATOM 1847 C CA . ASN A 1 250 ? -4.615 14.204 -6.545 1.00 96.12 250 ASN A CA 1
ATOM 1848 C C . ASN A 1 250 ? -4.673 12.959 -7.451 1.00 96.12 250 ASN A C 1
ATOM 1850 O O . ASN A 1 250 ? -3.992 12.938 -8.469 1.00 96.12 250 ASN A O 1
ATOM 1854 N N . ALA A 1 251 ? -5.522 11.973 -7.148 1.00 96.06 251 ALA A N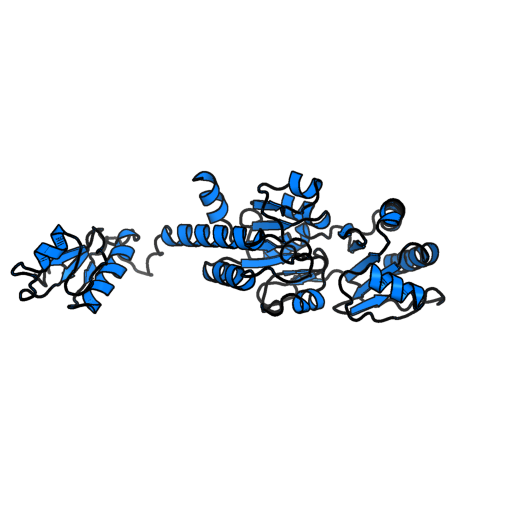 1
ATOM 1855 C CA . ALA A 1 251 ? -5.577 10.717 -7.890 1.00 96.06 251 ALA A CA 1
ATOM 1856 C C . ALA A 1 251 ? -5.927 10.891 -9.378 1.00 96.06 251 ALA A C 1
ATOM 1858 O O . ALA A 1 251 ? -6.679 11.802 -9.773 1.00 96.06 251 ALA A O 1
ATOM 1859 N N . VAL A 1 252 ? -5.449 9.963 -10.210 1.00 94.25 252 VAL A N 1
ATOM 1860 C CA . VAL A 1 252 ? -5.778 9.913 -11.638 1.00 94.25 252 VAL A CA 1
ATOM 1861 C C . VAL A 1 252 ? -7.266 9.618 -11.856 1.00 94.25 252 VAL A C 1
ATOM 1863 O O . VAL A 1 252 ? -7.949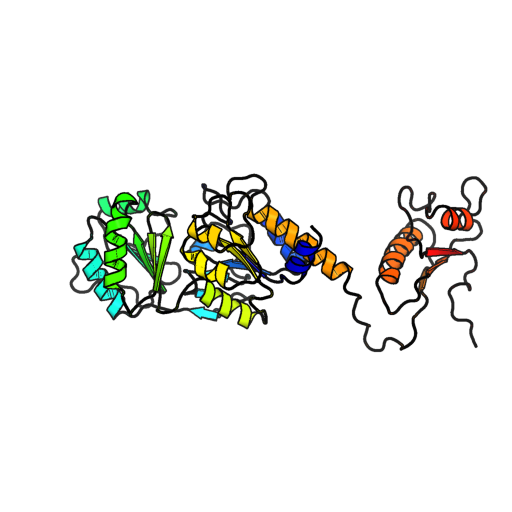 9.014 -11.026 1.00 94.25 252 VAL A O 1
ATOM 1866 N N . LYS A 1 253 ? -7.802 10.035 -13.012 1.00 96.00 253 LYS A N 1
ATOM 1867 C CA . LYS A 1 253 ? -9.245 9.928 -13.315 1.00 96.00 253 LYS A CA 1
ATOM 1868 C C . LYS A 1 253 ? -9.787 8.500 -13.183 1.00 96.00 253 LYS A C 1
ATOM 1870 O O . LYS A 1 253 ? -10.885 8.327 -12.666 1.00 96.00 253 LYS A O 1
ATOM 1875 N N . LYS A 1 254 ? -9.025 7.496 -13.636 1.00 93.88 254 L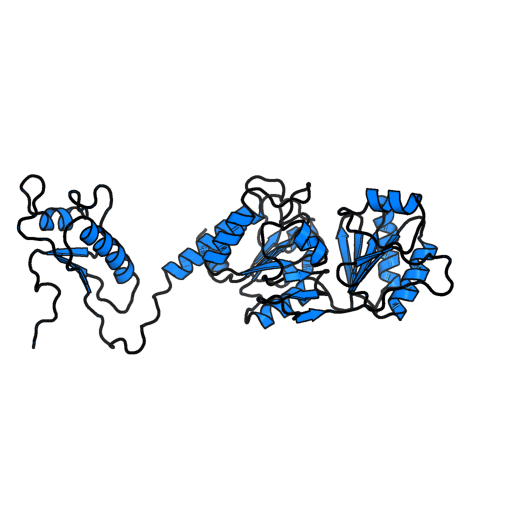YS A N 1
ATOM 1876 C CA . LYS A 1 254 ? -9.425 6.081 -13.553 1.00 93.88 254 LYS A CA 1
ATOM 1877 C C . LYS A 1 254 ? -9.582 5.630 -12.095 1.00 93.88 254 LYS A C 1
ATOM 1879 O O . LYS A 1 254 ? -10.585 5.012 -11.764 1.00 93.88 254 LYS A O 1
ATOM 1884 N N . THR A 1 255 ? -8.645 6.012 -11.229 1.00 94.38 255 THR A N 1
ATOM 1885 C CA . THR A 1 255 ? -8.629 5.662 -9.799 1.00 94.38 255 THR A CA 1
ATOM 1886 C C . THR A 1 255 ? -9.776 6.324 -9.048 1.00 94.38 255 THR A C 1
ATOM 1888 O O . THR A 1 255 ? -10.487 5.669 -8.291 1.00 94.38 255 THR A O 1
ATOM 1891 N N . LYS A 1 256 ? -10.068 7.593 -9.354 1.00 96.81 256 LYS A N 1
ATOM 1892 C CA . LYS A 1 256 ? -11.258 8.278 -8.823 1.00 96.81 256 LYS A CA 1
ATOM 1893 C C . LYS A 1 256 ? -12.560 7.582 -9.222 1.00 96.81 256 LYS A C 1
ATOM 1895 O O . LYS A 1 256 ? -13.452 7.451 -8.390 1.00 96.81 256 LYS A O 1
ATOM 1900 N N . ALA A 1 257 ? -12.662 7.116 -10.468 1.00 96.38 257 ALA A N 1
ATOM 1901 C CA . ALA A 1 257 ? -13.884 6.517 -11.005 1.00 96.38 257 ALA A CA 1
ATOM 1902 C C . ALA A 1 257 ? -14.283 5.188 -10.339 1.00 96.38 257 ALA A C 1
ATOM 1904 O O . ALA A 1 257 ? -15.461 4.843 -10.363 1.00 96.38 257 ALA A O 1
ATOM 1905 N N . VAL A 1 258 ? -13.332 4.456 -9.749 1.00 95.56 258 VAL A N 1
ATOM 1906 C CA . VAL A 1 258 ? -13.594 3.184 -9.048 1.00 95.56 258 VAL A CA 1
ATOM 1907 C C . VAL A 1 258 ? -13.731 3.347 -7.530 1.00 95.56 258 VAL A C 1
ATOM 1909 O O . VAL A 1 258 ? -14.041 2.385 -6.836 1.00 95.56 258 VAL A O 1
ATOM 1912 N N . SER A 1 259 ? -13.497 4.552 -7.003 1.00 94.94 259 SER A N 1
ATOM 1913 C CA . SER A 1 259 ? -13.535 4.828 -5.565 1.00 94.94 259 SER A CA 1
ATOM 1914 C C . SER A 1 259 ? -14.937 5.193 -5.070 1.00 94.94 259 SER A C 1
ATOM 1916 O O . SER A 1 259 ? -15.706 5.861 -5.760 1.00 94.94 259 SER A O 1
ATOM 1918 N N . HIS A 1 260 ? -15.265 4.796 -3.839 1.00 94.56 260 HIS A N 1
ATOM 1919 C CA . HIS A 1 260 ? -16.513 5.178 -3.172 1.00 94.56 260 HIS A CA 1
ATOM 1920 C C . HIS A 1 260 ? -16.442 6.593 -2.589 1.00 94.56 260 HIS A C 1
ATOM 1922 O O . HIS A 1 260 ? -17.460 7.282 -2.498 1.00 94.56 260 HIS A O 1
ATOM 1928 N N . PHE A 1 261 ? -15.247 7.020 -2.174 1.00 95.81 261 PHE A N 1
ATOM 1929 C CA . PHE A 1 261 ? -15.020 8.318 -1.551 1.00 95.81 261 PHE A CA 1
ATOM 1930 C C . PHE A 1 261 ? -13.804 9.016 -2.150 1.00 95.81 261 PHE A C 1
ATOM 1932 O O . PHE A 1 261 ? -12.739 8.420 -2.302 1.00 95.81 261 PHE A O 1
ATOM 1939 N N . LEU A 1 262 ? -13.962 10.310 -2.414 1.00 97.00 262 LEU A N 1
ATOM 1940 C CA . LEU A 1 262 ? -12.860 11.202 -2.739 1.00 97.00 262 LEU A CA 1
ATOM 1941 C C . LEU A 1 262 ? -12.380 11.893 -1.459 1.00 97.00 262 LEU A C 1
ATOM 1943 O O . LEU A 1 262 ? -13.180 12.489 -0.732 1.00 97.00 262 LEU A O 1
ATOM 1947 N N . LEU A 1 263 ? -11.085 11.798 -1.188 1.00 97.31 263 LEU A N 1
ATOM 1948 C CA . LEU A 1 263 ? -10.428 12.438 -0.053 1.00 97.31 263 LEU A CA 1
ATOM 1949 C C . LEU A 1 263 ? -9.797 13.781 -0.466 1.00 97.31 263 LEU A C 1
ATOM 1951 O O . LEU A 1 263 ? -9.640 14.044 -1.663 1.00 97.31 263 LEU A O 1
ATOM 1955 N N . PRO A 1 264 ? -9.399 14.624 0.506 1.00 97.25 264 PRO A N 1
ATOM 1956 C CA . PRO A 1 264 ? -8.412 15.678 0.275 1.00 97.25 264 PRO A CA 1
ATOM 1957 C C . PRO A 1 264 ? -7.145 15.152 -0.415 1.00 97.25 264 PRO A C 1
ATOM 1959 O O . PRO A 1 264 ? -6.900 13.941 -0.482 1.00 97.25 264 PRO A O 1
ATOM 1962 N N . LYS A 1 265 ? -6.336 16.058 -0.952 1.00 97.56 265 LYS A N 1
ATOM 1963 C CA . LYS A 1 265 ? -5.047 15.706 -1.549 1.00 97.56 265 LYS A CA 1
ATOM 1964 C C . LYS A 1 265 ? -4.043 15.270 -0.480 1.00 97.56 265 LYS A C 1
ATOM 1966 O O . LYS A 1 265 ? -4.231 15.488 0.718 1.00 97.56 265 LYS A O 1
ATOM 1971 N N . ASN A 1 266 ? -2.957 14.653 -0.930 1.00 95.38 266 ASN A N 1
ATOM 1972 C CA . ASN A 1 266 ? -1.826 14.279 -0.083 1.00 95.38 266 ASN A CA 1
ATOM 1973 C C . ASN A 1 266 ? -1.032 15.492 0.444 1.00 95.38 266 ASN A C 1
ATOM 1975 O O . ASN A 1 266 ? -0.372 15.379 1.472 1.00 95.38 266 ASN A O 1
ATOM 1979 N N . GLU A 1 267 ? -1.117 16.641 -0.234 1.00 94.75 267 GLU A N 1
ATOM 1980 C CA . GLU A 1 267 ? -0.479 17.911 0.158 1.00 94.75 267 GLU A CA 1
ATOM 1981 C C . GLU A 1 267 ? -1.335 18.798 1.083 1.00 94.75 267 GLU A C 1
ATOM 1983 O O . GLU A 1 267 ? -0.826 19.778 1.623 1.00 94.75 267 GLU A O 1
ATOM 1988 N N . ASP A 1 268 ? -2.620 18.474 1.266 1.00 95.50 268 ASP A N 1
ATOM 1989 C CA . ASP A 1 268 ? -3.525 19.265 2.110 1.00 95.50 268 ASP A CA 1
ATOM 1990 C C . ASP A 1 268 ? -3.217 19.062 3.610 1.00 95.50 268 ASP A C 1
ATOM 1992 O O . ASP A 1 268 ? -2.678 18.028 4.012 1.00 95.50 268 ASP A O 1
ATOM 1996 N N . ASP A 1 269 ? -3.616 20.021 4.456 1.00 92.25 269 ASP A N 1
ATOM 1997 C CA . ASP A 1 269 ? -3.484 19.945 5.920 1.00 92.25 269 ASP A CA 1
ATOM 1998 C C . ASP A 1 269 ? -4.848 20.149 6.626 1.00 92.25 269 ASP A C 1
ATOM 2000 O O . ASP A 1 269 ? -5.417 21.244 6.555 1.00 92.25 269 ASP A O 1
ATOM 2004 N N . PRO A 1 270 ? -5.411 19.124 7.302 1.00 91.81 270 PRO A N 1
ATOM 2005 C CA . PRO A 1 270 ? -4.901 17.754 7.388 1.00 91.81 270 PRO A CA 1
ATOM 2006 C C . PRO A 1 270 ? -5.054 16.990 6.065 1.00 91.81 270 PRO A C 1
ATOM 2008 O O . PRO A 1 270 ? -6.061 17.131 5.366 1.00 91.81 270 PRO A O 1
ATOM 2011 N N . SER A 1 271 ? -4.095 16.106 5.770 1.00 95.56 271 SER A N 1
ATOM 2012 C CA . SER A 1 271 ? -4.099 15.319 4.530 1.00 95.56 271 SER A CA 1
ATOM 2013 C C . SER A 1 271 ? -5.290 14.366 4.446 1.00 95.56 271 SER A C 1
ATOM 2015 O O . SER A 1 271 ? -5.924 14.010 5.452 1.00 95.56 271 SER A O 1
ATOM 2017 N N . GLY A 1 272 ? -5.584 13.899 3.229 1.00 96.19 272 GLY A N 1
ATOM 2018 C CA . GLY A 1 272 ? -6.683 12.961 2.996 1.00 96.19 272 GLY A CA 1
ATOM 2019 C C . GLY A 1 272 ? -6.585 11.683 3.835 1.00 96.19 272 GLY A C 1
ATOM 2020 O O . GLY A 1 272 ? -7.589 11.240 4.402 1.00 96.19 272 GLY A O 1
ATOM 2021 N N . VAL A 1 273 ? -5.374 11.143 3.997 1.00 96.94 273 VAL A N 1
ATOM 2022 C CA . VAL A 1 273 ? -5.133 9.941 4.807 1.00 96.94 273 VAL A CA 1
ATOM 2023 C C . VAL A 1 273 ? -5.380 10.203 6.293 1.00 96.94 273 VAL A C 1
ATOM 2025 O O . VAL A 1 273 ? -6.083 9.424 6.939 1.00 96.94 273 VAL A O 1
ATOM 2028 N N . VAL A 1 274 ? -4.896 11.330 6.830 1.00 97.25 274 VAL A N 1
ATOM 2029 C CA . VAL A 1 274 ? -5.137 11.724 8.232 1.00 97.25 274 VAL A CA 1
ATOM 2030 C C . VAL A 1 274 ? -6.635 11.891 8.497 1.00 97.25 274 VAL A C 1
ATOM 2032 O O . VAL A 1 274 ? -7.156 11.407 9.507 1.00 97.25 274 VAL A O 1
ATOM 2035 N N . CYS A 1 275 ? -7.355 12.531 7.572 1.00 96.56 275 CYS A N 1
ATOM 2036 C CA . CYS A 1 275 ? -8.805 12.680 7.661 1.00 96.56 275 CYS A CA 1
ATOM 2037 C C . CYS A 1 275 ? -9.527 11.328 7.718 1.00 96.56 275 CYS A C 1
ATOM 2039 O O . CYS A 1 275 ? -10.457 11.163 8.513 1.00 96.56 275 CYS A O 1
ATOM 2041 N N . LEU A 1 276 ? -9.123 10.365 6.881 1.00 97.00 276 LEU A N 1
ATOM 2042 C CA . LEU A 1 276 ? -9.754 9.049 6.851 1.00 97.00 276 LEU A CA 1
ATOM 2043 C C . LEU A 1 276 ? -9.451 8.240 8.114 1.00 97.00 276 LEU A C 1
ATOM 2045 O O . LEU A 1 276 ? -10.383 7.703 8.712 1.00 97.00 276 LEU A O 1
ATOM 2049 N N . LEU A 1 277 ? -8.190 8.203 8.550 1.00 97.38 277 LEU A N 1
ATOM 2050 C CA . LEU A 1 277 ? -7.774 7.531 9.784 1.00 97.38 277 LEU A CA 1
ATOM 2051 C C . LEU A 1 277 ? -8.609 8.004 10.975 1.00 97.38 277 LEU A C 1
ATOM 2053 O O . LEU A 1 277 ? -9.230 7.190 11.651 1.00 97.38 277 LEU A O 1
ATOM 2057 N N . ARG A 1 278 ? -8.742 9.323 11.171 1.00 96.31 278 ARG A N 1
ATOM 2058 C CA . ARG A 1 278 ? -9.564 9.893 12.255 1.00 96.31 278 ARG A CA 1
ATOM 2059 C C . ARG A 1 278 ? -11.030 9.451 12.184 1.00 96.31 278 ARG A C 1
ATOM 2061 O O . ARG A 1 278 ? -11.638 9.168 13.218 1.00 96.31 278 ARG A O 1
ATOM 2068 N N . ARG A 1 279 ? -11.609 9.357 10.980 1.00 95.81 279 ARG A N 1
ATOM 2069 C CA . ARG A 1 279 ? -12.990 8.871 10.786 1.00 95.81 279 ARG A CA 1
ATOM 2070 C C . ARG A 1 279 ? -13.132 7.389 11.123 1.00 95.81 279 ARG A C 1
ATOM 2072 O O . ARG A 1 279 ? -14.090 7.024 11.800 1.00 95.81 279 ARG A O 1
ATOM 2079 N N . LEU A 1 280 ? -12.190 6.555 10.686 1.00 96.00 280 LEU A N 1
ATOM 2080 C CA . LEU A 1 280 ? -12.167 5.126 11.006 1.00 96.00 280 LEU A CA 1
ATOM 2081 C C . LEU A 1 280 ? -12.004 4.899 12.513 1.00 96.00 280 LEU A C 1
ATOM 2083 O O . LEU A 1 280 ? -12.771 4.144 13.105 1.00 96.00 280 LEU A O 1
ATOM 2087 N N . THR A 1 281 ? -11.090 5.627 13.156 1.00 95.75 281 THR A N 1
ATOM 2088 C CA . THR A 1 281 ? -10.891 5.606 14.612 1.00 95.75 281 THR A CA 1
ATOM 2089 C C . THR A 1 281 ? -12.176 5.950 15.361 1.00 95.75 281 THR A C 1
ATOM 2091 O O . THR A 1 281 ? -12.563 5.242 16.292 1.00 95.75 281 THR A O 1
ATOM 2094 N N . ALA A 1 282 ? -12.875 7.014 14.954 1.00 93.31 282 ALA A N 1
ATOM 2095 C CA . ALA A 1 282 ? -14.143 7.396 15.569 1.00 93.31 282 ALA A CA 1
ATOM 2096 C C . ALA A 1 282 ? -15.228 6.320 15.381 1.00 93.31 282 ALA A C 1
ATOM 2098 O O . ALA A 1 282 ? -15.982 6.043 16.317 1.00 93.31 282 ALA A O 1
ATOM 2099 N N . ALA A 1 283 ? -15.291 5.685 14.206 1.00 91.75 283 ALA A N 1
ATOM 2100 C CA . ALA A 1 283 ? -16.244 4.614 13.929 1.00 91.75 283 ALA A CA 1
ATOM 2101 C C . ALA A 1 283 ? -15.967 3.368 14.787 1.00 91.75 283 ALA A C 1
ATOM 2103 O O . ALA A 1 283 ? -16.887 2.873 15.437 1.00 91.75 283 ALA A O 1
ATOM 2104 N N . LEU A 1 284 ? -14.706 2.929 14.878 1.00 89.81 284 LEU A N 1
ATOM 2105 C CA . LEU A 1 284 ? -14.293 1.795 15.714 1.00 89.81 284 LEU A CA 1
ATOM 2106 C C . LEU A 1 284 ? -14.560 2.040 17.199 1.00 89.81 284 LEU A C 1
ATOM 2108 O O . LEU A 1 284 ? -15.140 1.194 17.873 1.00 89.81 284 LEU A O 1
ATOM 2112 N N . ARG A 1 285 ? -14.216 3.226 17.716 1.00 89.00 285 ARG A N 1
ATOM 2113 C CA . ARG A 1 285 ? -14.525 3.593 19.108 1.00 89.00 285 ARG A CA 1
ATOM 2114 C C . ARG A 1 285 ? -16.028 3.582 19.379 1.00 89.00 285 ARG A C 1
ATOM 2116 O O . ARG A 1 285 ? -16.446 3.131 20.440 1.00 89.00 285 ARG A O 1
ATOM 2123 N N . SER A 1 286 ? -16.837 4.050 18.429 1.00 85.69 286 SER A N 1
ATOM 2124 C CA . SER A 1 286 ? -18.301 4.047 18.558 1.00 85.69 286 SER A CA 1
ATOM 2125 C C . SER A 1 286 ? -18.873 2.623 18.535 1.00 85.69 286 SER A C 1
ATOM 2127 O O . SER A 1 286 ? -19.754 2.302 19.333 1.00 85.69 286 SER A O 1
ATOM 2129 N N . ALA A 1 287 ? -18.348 1.753 17.668 1.00 81.88 287 ALA A N 1
ATOM 2130 C CA . ALA A 1 287 ? -18.715 0.340 17.611 1.00 81.88 287 ALA A CA 1
ATOM 2131 C C . ALA A 1 287 ? -18.334 -0.391 18.911 1.00 81.88 287 ALA A C 1
ATOM 2133 O O . ALA A 1 287 ? -19.166 -1.052 19.523 1.00 81.88 287 ALA A O 1
ATOM 2134 N N . ASN A 1 288 ? -17.118 -0.172 19.414 1.00 74.69 288 ASN A N 1
ATOM 2135 C CA . ASN A 1 288 ? -16.654 -0.773 20.665 1.00 74.69 288 ASN A CA 1
ATOM 2136 C C . ASN A 1 288 ? -17.396 -0.228 21.895 1.00 74.69 288 ASN A C 1
ATOM 2138 O O . ASN A 1 288 ? -17.598 -0.954 22.859 1.00 74.69 288 ASN A O 1
ATOM 2142 N N . ALA A 1 289 ? -17.838 1.034 21.877 1.00 68.69 289 ALA A N 1
ATOM 2143 C CA . ALA A 1 289 ? -18.647 1.601 22.957 1.00 68.69 289 ALA A CA 1
ATOM 2144 C C . ALA A 1 289 ? -20.090 1.064 22.988 1.00 68.69 289 ALA A C 1
ATOM 2146 O O . ALA A 1 289 ? -20.745 1.167 24.026 1.00 68.69 289 ALA A O 1
ATOM 2147 N N . THR A 1 290 ? -20.585 0.538 21.862 1.00 60.81 290 THR A N 1
ATOM 2148 C CA . THR A 1 290 ? -21.926 -0.057 21.728 1.00 60.81 290 THR A CA 1
ATOM 2149 C C . THR A 1 290 ? -21.918 -1.582 21.847 1.00 60.81 290 THR A C 1
ATOM 2151 O O . THR A 1 290 ? -22.959 -2.164 22.148 1.00 60.81 290 THR A O 1
ATOM 2154 N N . ALA A 1 291 ? -20.761 -2.231 21.683 1.00 56.03 291 ALA A N 1
ATOM 2155 C CA . ALA A 1 291 ? -20.566 -3.631 22.031 1.00 56.03 291 ALA A CA 1
ATOM 2156 C C . ALA A 1 291 ? -20.641 -3.794 23.559 1.00 56.03 291 ALA A C 1
ATOM 2158 O O . ALA A 1 291 ? -19.768 -3.327 24.293 1.00 56.03 291 ALA A O 1
ATOM 2159 N N . ALA A 1 292 ? -21.703 -4.436 24.054 1.00 53.44 292 ALA A N 1
ATOM 2160 C CA . ALA A 1 292 ? -21.754 -4.846 25.451 1.00 53.44 292 ALA A CA 1
ATOM 2161 C C . ALA A 1 292 ? -20.569 -5.796 25.717 1.00 53.44 292 ALA A C 1
ATOM 2163 O O . ALA A 1 292 ? -20.345 -6.696 24.901 1.00 53.44 292 ALA A O 1
ATOM 2164 N N . PRO A 1 293 ? -19.797 -5.618 26.805 1.00 55.78 293 PRO A N 1
ATOM 2165 C CA . PRO A 1 293 ? -18.738 -6.562 27.144 1.00 55.78 293 PRO A CA 1
ATOM 2166 C C . PRO A 1 293 ? -19.329 -7.971 27.241 1.00 55.78 293 PRO A C 1
ATOM 2168 O O . PRO A 1 293 ? -20.427 -8.143 27.782 1.00 55.78 293 PRO A O 1
ATOM 2171 N N . GLU A 1 294 ? -18.624 -8.970 26.698 1.00 55.53 294 GLU A N 1
ATOM 2172 C CA . GLU A 1 294 ? -19.056 -10.355 26.867 1.00 55.53 294 GLU A CA 1
ATOM 2173 C C . GLU A 1 294 ? -19.174 -10.681 28.362 1.00 55.53 294 GLU A C 1
ATOM 2175 O O . GLU A 1 294 ? -18.353 -10.220 29.166 1.00 55.53 294 GLU A O 1
ATOM 2180 N N . PRO A 1 295 ? -20.188 -11.470 28.755 1.00 57.91 295 PRO A N 1
ATOM 2181 C CA . PRO A 1 295 ? -20.298 -11.959 30.113 1.00 57.91 295 PRO A CA 1
ATOM 2182 C C . PRO A 1 295 ? -18.997 -12.591 30.593 1.00 57.91 295 PRO A C 1
ATOM 2184 O O . PRO A 1 295 ? -18.453 -13.457 29.910 1.00 57.91 295 PRO A O 1
ATOM 2187 N N . TRP A 1 296 ? -18.515 -12.230 31.787 1.00 66.88 296 TRP A N 1
ATOM 2188 C CA . TRP A 1 296 ? -17.416 -13.001 32.366 1.00 66.88 296 TRP A CA 1
ATOM 2189 C C . TRP A 1 296 ? -17.846 -14.475 32.538 1.00 66.88 296 TRP A C 1
ATOM 2191 O O . TRP A 1 296 ? -19.028 -14.750 32.794 1.00 66.88 296 TRP A O 1
ATOM 2201 N N . PRO A 1 297 ? -16.921 -15.444 32.426 1.00 58.00 297 PRO A N 1
ATOM 2202 C CA . PRO A 1 297 ? -17.248 -16.862 32.550 1.00 58.00 297 PRO A CA 1
ATOM 2203 C C . PRO A 1 297 ? -17.945 -17.178 33.881 1.00 58.00 297 PRO A C 1
ATOM 2205 O O . PRO A 1 297 ? -17.415 -16.886 34.951 1.00 58.00 297 PRO A O 1
ATOM 2208 N N . GLY A 1 298 ? -19.141 -17.772 33.825 1.00 69.69 298 GLY A N 1
ATOM 2209 C CA . GLY A 1 298 ? -19.946 -18.077 35.017 1.00 69.69 298 GLY A CA 1
ATOM 2210 C C . GLY A 1 298 ? -20.847 -16.936 35.501 1.00 69.69 298 GLY A C 1
ATOM 2211 O O . GLY A 1 298 ? -21.345 -16.993 36.627 1.00 69.69 298 GLY A O 1
ATOM 2212 N N . ALA A 1 299 ? -21.073 -15.902 34.684 1.00 68.88 299 ALA A N 1
ATOM 2213 C CA . ALA A 1 299 ? -22.041 -14.860 35.001 1.00 68.88 299 ALA A CA 1
ATOM 2214 C C . ALA A 1 299 ? -23.443 -15.456 35.270 1.00 68.88 299 ALA A C 1
ATOM 2216 O O . ALA A 1 299 ? -23.912 -16.310 34.510 1.00 68.88 299 ALA A O 1
ATOM 2217 N N . PRO A 1 300 ? -24.127 -15.029 36.345 1.00 72.06 300 PRO A N 1
ATOM 2218 C CA . PRO A 1 300 ? -25.449 -15.539 36.680 1.00 72.06 300 PRO A CA 1
ATOM 2219 C C . PRO A 1 300 ? -26.481 -15.180 35.602 1.00 72.06 300 PRO A C 1
ATOM 2221 O O . PRO A 1 300 ? -26.393 -14.141 34.956 1.00 72.06 300 PRO A O 1
ATOM 2224 N N . SER A 1 301 ? -27.504 -16.027 35.445 1.00 72.69 301 SER A N 1
ATOM 2225 C CA . SER A 1 301 ? -28.588 -15.820 34.469 1.00 72.69 301 SER A CA 1
ATOM 2226 C C . SER A 1 301 ? -29.484 -14.617 34.784 1.00 72.69 301 SER A C 1
ATOM 2228 O O . SER A 1 301 ? -30.187 -14.120 33.905 1.00 72.69 301 SER A O 1
ATOM 2230 N N . ARG A 1 302 ? -29.472 -14.141 36.035 1.00 83.06 302 ARG A N 1
ATOM 2231 C CA . ARG A 1 302 ? -30.185 -12.933 36.467 1.00 83.06 302 ARG A CA 1
ATOM 2232 C C . ARG A 1 302 ? -29.296 -11.700 36.344 1.00 83.06 302 ARG A C 1
ATOM 2234 O O . ARG A 1 302 ? -28.095 -11.779 36.602 1.00 83.06 302 ARG A O 1
ATOM 2241 N N . ARG A 1 303 ? -29.915 -10.551 36.064 1.00 83.94 303 ARG A N 1
ATOM 2242 C CA . ARG A 1 303 ? -29.228 -9.259 36.143 1.00 83.94 303 ARG A CA 1
ATOM 2243 C C . ARG A 1 303 ? -28.745 -8.983 37.568 1.00 83.94 303 ARG A C 1
ATOM 2245 O O . ARG A 1 303 ? -29.398 -9.363 38.540 1.00 83.94 303 ARG A O 1
ATOM 2252 N N . LEU A 1 304 ? -27.582 -8.354 37.680 1.00 85.75 304 LEU A N 1
ATOM 2253 C CA . LEU A 1 304 ? -26.937 -8.022 38.945 1.00 85.75 304 LEU A CA 1
ATOM 2254 C C . LEU A 1 304 ? -27.187 -6.560 39.321 1.00 85.75 304 LEU A C 1
ATOM 2256 O O . LEU A 1 304 ? -27.120 -5.670 38.477 1.00 85.75 304 LEU A O 1
ATOM 2260 N N . ARG A 1 305 ? -27.423 -6.303 40.607 1.00 87.25 305 ARG A N 1
ATOM 2261 C CA . ARG A 1 305 ? -27.431 -4.944 41.159 1.00 87.25 305 ARG A CA 1
ATOM 2262 C C . ARG A 1 305 ? -26.013 -4.494 41.463 1.00 87.25 305 ARG A C 1
ATOM 2264 O O . ARG A 1 305 ? -25.191 -5.297 41.902 1.00 87.25 305 ARG A O 1
ATOM 2271 N N . VAL A 1 306 ? -25.749 -3.209 41.250 1.00 88.75 306 VAL A N 1
ATOM 2272 C CA . VAL A 1 306 ? -24.451 -2.589 41.524 1.00 88.75 306 VAL A CA 1
ATOM 2273 C C . VAL A 1 306 ? -24.628 -1.510 42.581 1.00 88.75 306 VAL A C 1
ATOM 2275 O O . VAL A 1 306 ? -25.504 -0.654 42.465 1.00 88.75 306 VAL A O 1
ATOM 2278 N N . ALA A 1 307 ? -23.779 -1.557 43.603 1.00 89.94 307 ALA A N 1
ATOM 2279 C CA . ALA A 1 307 ? -23.719 -0.567 44.665 1.00 89.94 307 ALA A CA 1
ATOM 2280 C C . ALA A 1 307 ? -22.266 -0.113 44.849 1.00 89.94 307 ALA A C 1
ATOM 2282 O O . ALA A 1 307 ? -21.361 -0.940 44.967 1.00 89.94 307 ALA A O 1
ATOM 2283 N N . CYS A 1 308 ? -22.038 1.198 44.857 1.00 87.81 308 CYS A N 1
ATOM 2284 C CA . CYS A 1 308 ? -20.736 1.800 45.118 1.00 87.81 308 CYS A CA 1
ATOM 2285 C C . CYS A 1 308 ? -20.678 2.285 46.572 1.00 87.81 308 CYS A C 1
ATOM 2287 O O . CYS A 1 308 ? -21.423 3.185 46.954 1.00 87.81 308 CYS A O 1
ATOM 2289 N N . PHE A 1 309 ? -19.783 1.694 47.366 1.00 85.81 309 PHE A N 1
ATOM 2290 C CA . PHE A 1 309 ? -19.521 2.083 48.753 1.00 85.81 309 PHE A CA 1
ATOM 2291 C C . PHE A 1 309 ? -18.204 2.850 48.829 1.00 85.81 309 PHE A C 1
ATOM 2293 O O . PHE A 1 309 ? -17.136 2.265 48.992 1.00 85.81 309 PHE A O 1
ATOM 2300 N N . SER A 1 310 ? -18.269 4.164 48.637 1.00 70.50 310 SER A N 1
ATOM 2301 C CA . SER A 1 310 ? -17.105 5.045 48.704 1.00 70.50 310 SER A CA 1
ATOM 2302 C C . SER A 1 310 ? -17.569 6.482 48.935 1.00 70.50 310 SER A C 1
ATOM 2304 O O . SER A 1 310 ? -18.621 6.864 48.432 1.00 70.50 310 SER A O 1
ATOM 2306 N N . SER A 1 311 ? -16.808 7.272 49.691 1.00 72.50 311 SER A N 1
ATOM 2307 C CA . SER A 1 311 ? -17.108 8.678 49.979 1.00 72.50 311 SER A CA 1
ATOM 2308 C C . SER A 1 311 ? -16.118 9.626 49.295 1.00 72.50 311 SER A C 1
ATOM 2310 O O . SER A 1 311 ? -15.060 9.219 48.799 1.00 72.50 311 SER A O 1
ATOM 2312 N N . GLY A 1 312 ? -16.470 10.912 49.262 1.00 83.56 312 GLY A N 1
ATOM 2313 C CA . GLY A 1 312 ? -15.622 11.968 48.723 1.00 83.56 312 GLY A CA 1
ATOM 2314 C C . GLY A 1 312 ? -15.384 11.874 47.212 1.00 83.56 312 GLY A C 1
ATOM 2315 O O . GLY A 1 312 ? -16.061 11.152 46.481 1.00 83.56 312 GLY A O 1
ATOM 2316 N N . SER A 1 313 ? -14.376 12.606 46.730 1.00 87.50 313 SER A N 1
ATOM 2317 C CA . SER A 1 313 ? -14.107 12.771 45.291 1.00 87.50 313 SER A CA 1
ATOM 2318 C C . SER A 1 313 ? -13.837 11.462 44.560 1.00 87.50 313 SER A C 1
ATOM 2320 O O . SER A 1 313 ? -14.253 11.299 43.412 1.00 87.50 313 SER A O 1
ATOM 2322 N N . LEU A 1 314 ? -13.168 10.511 45.217 1.00 84.69 314 LEU A N 1
ATOM 2323 C CA . LEU A 1 314 ? -12.897 9.209 44.617 1.00 84.69 314 LEU A CA 1
ATOM 2324 C C . LEU A 1 314 ? -14.193 8.421 44.413 1.00 84.69 314 LEU A C 1
ATOM 2326 O O . LEU A 1 314 ? -14.400 7.872 43.331 1.00 84.69 314 LEU A O 1
ATOM 2330 N N . GLY A 1 315 ? -15.081 8.417 45.411 1.00 87.75 315 GLY A N 1
ATOM 2331 C CA . GLY A 1 315 ? -16.374 7.752 45.314 1.00 87.75 315 GLY A CA 1
ATOM 2332 C C . GLY A 1 315 ? -17.203 8.292 44.157 1.00 87.75 315 GLY A C 1
ATOM 2333 O O . GLY A 1 315 ? -17.722 7.513 43.359 1.00 87.75 315 GLY A O 1
ATOM 2334 N N . SER A 1 316 ? -17.256 9.612 43.990 1.00 89.06 316 SER A N 1
ATOM 2335 C CA . SER A 1 316 ? -18.030 10.265 42.924 1.00 89.06 316 SER A CA 1
ATOM 2336 C C . SER A 1 316 ? -17.457 9.991 41.530 1.00 89.06 316 SER A C 1
ATOM 2338 O O . SER A 1 316 ? -18.213 9.722 40.592 1.00 89.06 316 SER A O 1
ATOM 2340 N N . CYS A 1 317 ? -16.128 9.949 41.391 1.00 89.06 317 CYS A N 1
ATOM 2341 C CA . CYS A 1 317 ? -15.467 9.529 40.153 1.00 89.06 317 CYS A CA 1
ATOM 2342 C C . CYS A 1 317 ? -15.753 8.058 39.813 1.00 89.06 317 CYS A C 1
ATOM 2344 O O . CYS A 1 317 ? -16.113 7.747 38.673 1.00 89.06 317 CYS A O 1
ATOM 2346 N N . VAL A 1 318 ? -15.647 7.155 40.793 1.00 90.75 318 VAL A N 1
ATOM 2347 C CA . VAL A 1 318 ? -15.946 5.727 40.603 1.00 90.75 318 VAL A CA 1
ATOM 2348 C C . VAL A 1 318 ? -17.417 5.535 40.249 1.00 90.75 318 VAL A C 1
ATOM 2350 O O . VAL A 1 318 ? -17.719 4.851 39.274 1.00 90.75 318 VAL A O 1
ATOM 2353 N N . ALA A 1 319 ? -18.336 6.185 40.964 1.00 91.56 319 ALA A N 1
ATOM 2354 C CA . ALA A 1 319 ? -19.765 6.105 40.688 1.00 91.56 319 ALA A CA 1
ATOM 2355 C C . ALA A 1 319 ? -20.103 6.588 39.271 1.00 91.56 319 ALA A C 1
ATOM 2357 O O . ALA A 1 319 ? -20.916 5.973 38.581 1.00 91.56 319 ALA A O 1
ATOM 2358 N N . ARG A 1 320 ? -19.426 7.640 38.791 1.00 92.19 320 ARG A N 1
ATOM 2359 C CA . ARG A 1 320 ? -19.550 8.105 37.406 1.00 92.19 320 ARG A CA 1
ATOM 2360 C C . ARG A 1 320 ? -19.098 7.042 36.405 1.00 92.19 320 ARG A C 1
ATOM 2362 O O . ARG A 1 320 ? -19.833 6.753 35.463 1.00 92.19 320 ARG A O 1
ATOM 2369 N N . MET A 1 321 ? -17.896 6.493 36.582 1.00 90.12 321 MET A N 1
ATOM 2370 C CA . MET A 1 321 ? -17.326 5.501 35.663 1.00 90.12 321 MET A CA 1
ATOM 2371 C C . MET A 1 321 ? -18.159 4.218 35.639 1.00 90.12 321 MET A C 1
ATOM 2373 O O . MET A 1 321 ? -18.538 3.740 34.571 1.00 90.12 321 MET A O 1
ATOM 2377 N N . VAL A 1 322 ? -18.492 3.688 36.817 1.00 90.81 322 VAL A N 1
ATOM 2378 C CA . VAL A 1 322 ? -19.282 2.463 36.965 1.00 90.81 322 VAL A CA 1
ATOM 2379 C C . VAL A 1 322 ? -20.697 2.666 36.431 1.00 90.81 322 VAL A C 1
ATOM 2381 O O . VAL A 1 322 ? -21.175 1.814 35.689 1.00 90.81 322 VAL A O 1
ATOM 2384 N N . GLY A 1 323 ? -21.335 3.811 36.697 1.00 90.19 323 GLY A N 1
ATOM 2385 C CA . GLY A 1 323 ? -22.677 4.109 36.187 1.00 90.19 323 GLY A CA 1
ATOM 2386 C C . GLY A 1 323 ? -22.751 4.096 34.666 1.00 90.19 323 GLY A C 1
ATOM 2387 O O . GLY A 1 323 ? -23.667 3.496 34.104 1.00 90.19 323 GLY A O 1
ATOM 2388 N N . GLN A 1 324 ? -21.744 4.659 33.992 1.00 88.50 324 GLN A N 1
ATOM 2389 C CA . GLN A 1 324 ? -21.647 4.600 32.530 1.00 88.50 324 GLN A CA 1
ATOM 2390 C C . GLN A 1 324 ? -21.478 3.170 32.012 1.00 88.50 324 GLN A C 1
ATOM 2392 O O . GLN A 1 324 ? -22.074 2.825 30.992 1.00 88.50 324 GLN A O 1
ATOM 2397 N N . SER A 1 325 ? -20.682 2.347 32.697 1.00 85.56 325 SER A N 1
ATOM 2398 C CA . SER A 1 325 ? -20.477 0.941 32.333 1.00 85.56 325 SER A CA 1
ATOM 2399 C C . SER A 1 325 ? -21.735 0.096 32.548 1.00 85.56 325 SER A C 1
ATOM 2401 O O . SER A 1 325 ? -22.075 -0.714 31.689 1.00 85.56 325 SER A O 1
ATOM 2403 N N . VAL A 1 326 ? -22.461 0.317 33.650 1.00 87.62 326 VAL A N 1
ATOM 2404 C CA . VAL A 1 326 ? -23.720 -0.377 33.975 1.00 87.62 326 VAL A CA 1
ATOM 2405 C C . VAL A 1 326 ? -24.768 -0.146 32.890 1.00 87.62 326 VAL A C 1
ATOM 2407 O O . VAL A 1 326 ? -25.331 -1.109 32.381 1.00 87.62 326 VAL A O 1
ATOM 2410 N N . MET A 1 327 ? -24.957 1.101 32.442 1.00 83.75 327 MET A N 1
ATOM 2411 C CA . MET A 1 327 ? -25.918 1.424 31.374 1.00 83.75 327 MET A CA 1
ATOM 2412 C C . MET A 1 327 ? -25.628 0.723 30.037 1.00 83.75 327 MET A C 1
ATOM 2414 O O . MET A 1 327 ? -26.521 0.606 29.201 1.00 83.75 327 MET A O 1
ATOM 2418 N N . ARG A 1 328 ? -24.383 0.293 29.801 1.00 77.81 328 ARG A N 1
ATOM 2419 C CA . ARG A 1 328 ? -23.952 -0.358 28.552 1.00 77.81 328 ARG A CA 1
ATOM 2420 C C . ARG A 1 328 ? -23.950 -1.882 28.635 1.00 77.81 328 ARG A C 1
ATOM 2422 O O . ARG A 1 328 ? -23.677 -2.540 27.636 1.00 77.81 328 ARG A O 1
ATOM 2429 N N . SER A 1 329 ? -24.226 -2.452 29.806 1.00 78.44 329 SER A N 1
ATOM 2430 C CA . SER A 1 329 ? -24.151 -3.892 30.031 1.00 78.44 329 SER A CA 1
ATOM 2431 C C . SER A 1 329 ? -25.534 -4.489 30.260 1.00 78.44 329 SER A C 1
ATOM 2433 O O . SER A 1 329 ? -26.265 -4.104 31.167 1.00 78.44 329 SER A O 1
ATOM 2435 N N . ALA A 1 330 ? -25.870 -5.514 29.475 1.00 78.88 330 ALA A N 1
ATOM 2436 C CA . ALA A 1 330 ? -27.106 -6.275 29.646 1.00 78.88 330 ALA A CA 1
ATOM 2437 C C . ALA A 1 330 ? -27.118 -7.143 30.922 1.00 78.88 330 ALA A C 1
ATOM 2439 O O . ALA A 1 330 ? -28.157 -7.717 31.261 1.00 78.88 330 ALA A O 1
ATOM 2440 N N . GLN A 1 331 ? -25.976 -7.256 31.611 1.00 81.69 331 GLN A N 1
ATOM 2441 C CA . GLN A 1 331 ? -25.803 -8.095 32.795 1.00 81.69 331 GLN A CA 1
ATOM 2442 C C . GLN A 1 331 ? -26.220 -7.417 34.097 1.00 81.69 331 GLN A C 1
ATOM 2444 O O . GLN A 1 331 ? -26.416 -8.106 35.095 1.00 81.69 331 GLN A O 1
ATOM 2449 N N . PHE A 1 332 ? -26.335 -6.091 34.113 1.00 86.88 332 PHE A N 1
ATOM 2450 C CA . PHE A 1 332 ? -26.666 -5.337 35.315 1.00 86.88 332 PHE A CA 1
ATOM 2451 C C . PHE A 1 332 ? -28.075 -4.752 35.224 1.00 86.88 332 PHE A C 1
ATOM 2453 O O . PHE A 1 332 ? -28.625 -4.536 34.140 1.00 86.88 332 PHE A O 1
ATOM 2460 N N . GLU A 1 333 ? -28.697 -4.544 36.379 1.00 88.38 333 GLU A N 1
ATOM 2461 C CA . GLU A 1 333 ? -29.864 -3.672 36.473 1.00 88.38 333 GLU A CA 1
ATOM 2462 C C . GLU A 1 333 ? -29.453 -2.241 36.106 1.00 88.38 333 GLU A C 1
ATOM 2464 O O . GLU A 1 333 ? -28.315 -1.841 36.337 1.00 88.38 333 GLU A O 1
ATOM 2469 N N . GLU A 1 334 ? -30.364 -1.489 35.484 1.00 86.19 334 GLU A N 1
ATOM 2470 C CA . GLU A 1 334 ? -30.038 -0.162 34.956 1.00 86.19 334 GLU A CA 1
ATOM 2471 C C . GLU A 1 334 ? -29.662 0.799 36.088 1.00 86.19 334 GLU A C 1
ATOM 2473 O O . GLU A 1 334 ? -28.632 1.461 35.997 1.00 86.19 334 GLU A O 1
ATOM 2478 N N . GLU A 1 335 ? -30.451 0.826 37.168 1.00 90.69 335 GLU A N 1
ATOM 2479 C CA . GLU A 1 335 ? -30.194 1.643 38.358 1.00 90.69 335 GLU A CA 1
ATOM 2480 C C . GLU A 1 335 ? -29.041 1.063 39.195 1.00 90.69 335 GLU A C 1
ATOM 2482 O O . GLU A 1 335 ? -29.037 -0.117 39.552 1.00 90.69 335 GLU A O 1
ATOM 2487 N N . MET A 1 336 ? -28.086 1.921 39.560 1.00 91.19 336 MET A N 1
ATOM 2488 C CA . MET A 1 336 ? -27.058 1.623 40.555 1.00 91.19 336 MET A CA 1
ATOM 2489 C C . MET A 1 336 ? -27.150 2.583 41.734 1.00 91.19 336 MET A C 1
ATOM 2491 O O . MET A 1 336 ? -27.470 3.765 41.577 1.00 91.19 336 MET A O 1
ATOM 2495 N N . THR A 1 337 ? -26.804 2.097 42.920 1.00 92.12 337 THR A N 1
ATOM 2496 C CA . THR A 1 337 ? -26.739 2.927 44.122 1.00 92.12 337 THR A CA 1
ATOM 2497 C C . THR A 1 337 ? -25.321 3.406 44.394 1.00 92.12 337 THR A C 1
ATOM 2499 O O . THR A 1 337 ? -24.335 2.701 44.183 1.00 92.12 337 THR A O 1
ATOM 2502 N N . MET A 1 338 ? -25.220 4.635 44.878 1.00 91.62 338 MET A N 1
ATOM 2503 C CA . MET A 1 338 ? -24.006 5.225 45.415 1.00 91.62 338 MET A CA 1
ATOM 2504 C C . MET A 1 338 ? -24.271 5.574 46.872 1.00 91.62 338 MET A C 1
ATOM 2506 O O . MET A 1 338 ? -25.208 6.316 47.167 1.00 91.62 338 MET A O 1
ATOM 2510 N N . TRP A 1 339 ? -23.464 5.038 47.777 1.00 90.50 339 TRP A N 1
ATOM 2511 C CA . TRP A 1 339 ? -23.559 5.406 49.178 1.00 90.50 339 TRP A CA 1
ATOM 2512 C C . TRP A 1 339 ? -22.896 6.765 49.418 1.00 90.50 339 TRP A C 1
ATOM 2514 O O . TRP A 1 339 ? -21.788 7.010 48.947 1.00 90.50 339 TRP A O 1
ATOM 2524 N N . VAL A 1 340 ? -23.579 7.636 50.151 1.00 88.06 340 VAL A N 1
ATOM 2525 C CA . VAL A 1 340 ? -23.091 8.950 50.578 1.00 88.06 340 VAL A CA 1
ATOM 2526 C C . VAL A 1 340 ? -23.381 9.068 52.069 1.00 88.06 340 VAL A C 1
ATOM 2528 O O . VAL A 1 340 ? -24.494 8.761 52.495 1.00 88.06 340 VAL A O 1
ATOM 2531 N N . ALA A 1 341 ? -22.389 9.476 52.860 1.00 84.19 341 ALA A N 1
ATOM 2532 C CA . ALA A 1 341 ? -22.534 9.552 54.310 1.00 84.19 341 ALA A CA 1
ATOM 2533 C C . ALA A 1 341 ? -23.661 10.517 54.719 1.00 84.19 341 ALA A C 1
ATOM 2535 O O . ALA A 1 341 ? -23.949 11.489 54.022 1.00 84.19 341 ALA A O 1
ATOM 2536 N N . GLU A 1 342 ? -24.348 10.215 55.823 1.00 82.81 342 GLU A N 1
ATOM 2537 C CA . GLU A 1 342 ? -25.560 10.942 56.224 1.00 82.81 342 GLU A CA 1
ATOM 2538 C C . GLU A 1 342 ? -25.283 12.383 56.681 1.00 82.81 342 GLU A C 1
ATOM 2540 O O . GLU A 1 342 ? -26.152 13.241 56.557 1.00 82.81 342 GLU A O 1
ATOM 2545 N N . ASP A 1 343 ? -24.071 12.644 57.163 1.00 82.50 343 ASP A N 1
ATOM 2546 C CA . ASP A 1 343 ? -23.562 13.942 57.609 1.00 82.50 343 ASP A CA 1
ATOM 2547 C C . ASP A 1 343 ? -23.022 14.822 56.464 1.00 82.50 343 ASP A C 1
ATOM 2549 O O . ASP A 1 343 ? -22.595 15.956 56.687 1.00 82.50 343 ASP A O 1
ATOM 2553 N N . GLU A 1 344 ? -23.053 14.333 55.222 1.00 83.38 344 GLU A N 1
ATOM 2554 C CA . GLU A 1 344 ? -22.646 15.109 54.054 1.00 83.38 344 GLU A CA 1
ATOM 2555 C C . GLU A 1 344 ? -23.740 16.096 53.633 1.00 83.38 344 GLU A C 1
ATOM 2557 O O . GLU A 1 344 ? -24.797 15.718 53.120 1.00 83.38 344 GLU A O 1
ATOM 2562 N N . GLU A 1 345 ? -23.443 17.388 53.773 1.00 85.62 345 GLU A N 1
ATOM 2563 C CA . GLU A 1 345 ? -24.323 18.480 53.357 1.00 85.62 345 GLU A CA 1
ATOM 2564 C C . GLU A 1 345 ? -23.628 19.464 52.405 1.00 85.62 345 GLU A C 1
ATOM 2566 O O . GLU A 1 345 ? -22.397 19.625 52.417 1.00 85.62 345 GLU A O 1
ATOM 2571 N N . LEU A 1 346 ? -24.441 20.138 51.588 1.00 84.50 346 LEU A N 1
ATOM 2572 C CA . LEU A 1 346 ? -24.064 21.274 50.751 1.00 84.50 346 LEU A CA 1
ATOM 2573 C C . LEU A 1 346 ? -25.110 22.379 50.932 1.00 84.50 346 LEU A C 1
ATOM 2575 O O . LEU A 1 346 ? -26.291 22.152 50.687 1.00 84.50 346 LEU A O 1
ATOM 2579 N N . GLU A 1 347 ? -24.678 23.558 51.386 1.00 86.75 347 GLU A N 1
ATOM 2580 C CA . GLU A 1 347 ? -25.560 24.715 51.631 1.00 86.75 347 GLU A CA 1
ATOM 2581 C C . GLU A 1 347 ? -26.771 24.395 52.543 1.00 86.75 347 GLU A C 1
ATOM 2583 O O . GLU A 1 347 ? -27.854 24.953 52.385 1.00 86.75 347 GLU A O 1
ATOM 2588 N N . GLY A 1 348 ? -26.589 23.490 53.515 1.00 86.56 348 GLY A N 1
ATOM 2589 C CA . GLY A 1 348 ? -27.628 23.078 54.472 1.00 86.56 348 GLY A CA 1
ATOM 2590 C C . GLY A 1 348 ? -28.642 22.059 53.937 1.00 86.56 348 GLY A C 1
ATOM 2591 O O . GLY A 1 348 ? -29.651 21.809 54.592 1.00 86.56 348 GLY A O 1
ATOM 2592 N N . GLN A 1 349 ? -28.406 21.479 52.755 1.00 87.62 349 GLN A N 1
ATOM 2593 C CA . GLN A 1 349 ? -29.183 20.360 52.214 1.00 87.62 349 GLN A CA 1
ATOM 2594 C C . GLN A 1 349 ? -28.369 19.067 52.243 1.00 87.62 349 GLN A C 1
ATOM 2596 O O . GLN A 1 349 ? -27.161 19.085 51.986 1.00 87.62 349 GLN A O 1
ATOM 2601 N N . LYS A 1 350 ? -29.039 17.931 52.479 1.00 90.06 350 LYS A N 1
ATOM 2602 C CA . LYS A 1 350 ? -28.411 16.606 52.395 1.00 90.06 350 LYS A CA 1
ATOM 2603 C C . LYS A 1 350 ? -27.845 16.387 50.996 1.00 90.06 350 LYS A C 1
ATOM 2605 O O . LYS A 1 350 ? -28.553 16.515 49.995 1.00 90.06 350 LYS A O 1
ATOM 2610 N N . LEU A 1 351 ? -26.577 15.993 50.912 1.00 89.25 351 LEU A N 1
ATOM 2611 C CA . LEU A 1 351 ? -25.887 15.831 49.635 1.00 89.25 351 LEU A CA 1
ATOM 2612 C C . LEU A 1 351 ? -26.548 14.759 48.748 1.00 89.25 351 LEU A C 1
ATOM 2614 O O . LEU A 1 351 ? -26.567 14.895 47.527 1.00 89.25 351 LEU A O 1
ATOM 2618 N N . THR A 1 352 ? -27.160 13.731 49.344 1.00 90.69 352 THR A N 1
ATOM 2619 C CA . THR A 1 352 ? -27.952 12.718 48.624 1.00 90.69 352 THR A CA 1
ATOM 2620 C C . THR A 1 352 ? -29.131 13.323 47.859 1.00 90.69 352 THR A C 1
ATOM 2622 O O . THR A 1 352 ? -29.385 12.935 46.718 1.00 90.69 352 THR A O 1
ATOM 2625 N N . GLU A 1 353 ? -29.837 14.289 48.447 1.00 90.44 353 GLU A N 1
ATOM 2626 C CA . GLU A 1 353 ? -30.971 14.975 47.820 1.00 90.44 353 GLU A CA 1
ATOM 2627 C C . GLU A 1 353 ? -30.494 15.862 46.668 1.00 90.44 353 GLU A C 1
ATOM 2629 O O . GLU A 1 353 ? -31.030 15.776 45.559 1.00 90.44 353 GLU A O 1
ATOM 2634 N N . VAL A 1 354 ? -29.420 16.626 46.897 1.00 89.88 354 VAL A N 1
ATOM 2635 C CA . VAL A 1 354 ? -28.787 17.470 45.874 1.00 89.88 354 VAL A CA 1
ATOM 2636 C C . VAL A 1 354 ? -28.335 16.628 44.682 1.00 89.88 354 VAL A C 1
ATOM 2638 O O . VAL A 1 354 ? -28.668 16.950 43.537 1.00 89.88 354 VAL A O 1
ATOM 2641 N N . ILE A 1 355 ? -27.628 15.519 44.926 1.00 90.81 355 ILE A N 1
ATOM 2642 C CA . ILE A 1 355 ? -27.154 14.617 43.872 1.00 90.81 355 ILE A CA 1
ATOM 2643 C C . ILE A 1 355 ? -28.332 14.005 43.110 1.00 90.81 355 ILE A C 1
ATOM 2645 O O . ILE A 1 355 ? -28.323 13.999 41.880 1.00 90.81 355 ILE A O 1
ATOM 2649 N N . ASN A 1 356 ? -29.362 13.508 43.795 1.00 91.88 356 ASN A N 1
ATOM 2650 C CA . ASN A 1 356 ? -30.493 12.861 43.127 1.00 91.88 356 ASN A CA 1
ATOM 2651 C C . ASN A 1 356 ? -31.330 13.843 42.290 1.00 91.88 356 ASN A C 1
ATOM 2653 O O . ASN A 1 356 ? -31.815 13.470 41.218 1.00 91.88 356 ASN A O 1
ATOM 2657 N N . ALA A 1 357 ? -31.460 15.096 42.735 1.00 90.56 357 ALA A N 1
ATOM 2658 C CA . ALA A 1 357 ? -32.189 16.136 42.017 1.00 90.56 357 ALA A CA 1
ATOM 2659 C C . ALA A 1 357 ? -31.394 16.694 40.825 1.00 90.56 357 ALA A C 1
ATOM 2661 O O . ALA A 1 357 ? -31.906 16.789 39.709 1.00 90.56 357 ALA A O 1
ATOM 2662 N N . THR A 1 358 ? -30.129 17.053 41.044 1.00 90.31 358 THR A N 1
ATOM 2663 C CA . THR A 1 358 ? -29.323 17.802 40.062 1.00 90.31 358 THR A CA 1
ATOM 2664 C C . THR A 1 358 ? -28.449 16.903 39.191 1.00 90.31 358 THR A C 1
ATOM 2666 O O . THR A 1 358 ? -28.106 17.256 38.059 1.00 90.31 358 THR A O 1
ATOM 2669 N N . ARG A 1 359 ? -28.115 15.710 39.695 1.00 90.75 359 ARG A N 1
ATOM 2670 C CA . ARG A 1 359 ? -27.076 14.810 39.173 1.00 90.75 359 ARG A CA 1
ATOM 2671 C C . ARG A 1 359 ? -25.665 15.382 39.269 1.00 90.75 359 ARG A C 1
ATOM 2673 O O . ARG A 1 359 ? -24.775 14.898 38.576 1.00 90.75 359 ARG A O 1
ATOM 2680 N N . PHE A 1 360 ? -25.442 16.380 40.115 1.00 89.00 360 PHE A N 1
ATOM 2681 C CA . PHE A 1 360 ? -24.115 16.897 40.417 1.00 89.00 360 PHE A CA 1
ATOM 2682 C C . PHE A 1 360 ? -23.760 16.593 41.863 1.00 89.00 360 PHE A C 1
ATOM 2684 O O . PHE A 1 360 ? -24.520 16.893 42.779 1.00 89.00 360 PHE A O 1
ATOM 2691 N N . ASP A 1 361 ? -22.570 16.035 42.052 1.00 87.06 361 ASP A N 1
ATOM 2692 C CA . ASP A 1 361 ? -21.892 16.093 43.337 1.00 87.06 361 ASP A CA 1
ATOM 2693 C C . ASP A 1 361 ? -21.003 17.337 43.326 1.00 87.06 361 ASP A C 1
ATOM 2695 O O . ASP A 1 361 ? -19.804 17.276 43.057 1.00 87.06 361 ASP A O 1
ATOM 2699 N N . SER A 1 362 ? -21.620 18.499 43.531 1.00 84.81 362 SER A N 1
ATOM 2700 C CA . SER A 1 362 ? -20.925 19.790 43.467 1.00 84.81 362 SER A CA 1
ATOM 2701 C C . SER A 1 362 ? -19.870 19.959 44.563 1.00 84.81 362 SER A C 1
ATOM 2703 O O . SER A 1 362 ? -19.011 20.828 44.440 1.00 84.81 362 SER A O 1
ATOM 2705 N N . LYS A 1 363 ? -19.921 19.130 45.612 1.00 85.12 363 LYS A N 1
ATOM 2706 C CA . LYS A 1 363 ? -18.958 19.139 46.712 1.00 85.12 363 LYS A CA 1
ATOM 2707 C C . LYS A 1 363 ? -17.691 18.374 46.346 1.00 85.12 363 LYS A C 1
ATOM 2709 O O . LYS A 1 363 ? -16.590 18.879 46.548 1.00 85.12 363 LYS A O 1
ATOM 2714 N N . HIS A 1 364 ? -17.836 17.176 45.784 1.00 87.00 364 HIS A N 1
ATOM 2715 C CA . HIS A 1 364 ? -16.708 16.269 45.576 1.00 87.00 364 HIS A CA 1
ATOM 2716 C C . HIS A 1 364 ? -16.265 16.127 44.121 1.00 87.00 364 HIS A C 1
ATOM 2718 O O . HIS A 1 364 ? -15.126 15.728 43.869 1.00 87.00 364 HIS A O 1
ATOM 2724 N N . MET A 1 365 ? -17.136 16.440 43.163 1.00 88.06 365 MET A N 1
ATOM 2725 C CA . MET A 1 365 ? -16.877 16.321 41.729 1.00 88.06 365 MET A CA 1
ATOM 2726 C C . MET A 1 365 ? -17.489 17.512 40.956 1.00 88.06 365 MET A C 1
ATOM 2728 O O . MET A 1 365 ? -18.388 17.332 40.124 1.00 88.06 365 MET A O 1
ATOM 2732 N N . PRO A 1 366 ? -17.019 18.749 41.220 1.00 83.31 366 PRO A N 1
ATOM 2733 C CA . PRO A 1 366 ? -17.607 19.960 40.656 1.00 83.31 366 PRO A CA 1
ATOM 2734 C C . PRO A 1 366 ? -17.509 19.992 39.125 1.00 83.31 366 PRO A C 1
ATOM 2736 O O . PRO A 1 366 ? -16.502 19.611 38.529 1.00 83.31 366 PRO A O 1
ATOM 2739 N N . GLY A 1 367 ? -18.576 20.460 38.473 1.00 82.44 367 GLY A N 1
ATOM 2740 C CA . GLY A 1 367 ? -18.641 20.619 37.014 1.00 82.44 367 GLY A CA 1
ATOM 2741 C C . GLY A 1 367 ? -18.886 19.330 36.221 1.00 82.44 367 GLY A C 1
ATOM 2742 O O . GLY A 1 367 ? -19.098 19.394 35.010 1.00 82.44 367 GLY A O 1
ATOM 2743 N N . LEU A 1 368 ? -18.920 18.162 36.870 1.00 82.38 368 LEU A N 1
ATOM 2744 C CA . LEU A 1 368 ? -19.145 16.876 36.212 1.00 82.38 368 LEU A CA 1
ATOM 2745 C C . LEU A 1 368 ? -20.451 16.231 36.687 1.00 82.38 368 LEU A C 1
ATOM 2747 O O . LEU A 1 368 ? -20.710 16.080 37.875 1.00 82.38 368 LEU A O 1
ATOM 2751 N N . ARG A 1 369 ? -21.280 15.806 35.730 1.00 88.50 369 ARG A N 1
ATOM 2752 C CA . ARG A 1 369 ? -22.618 15.252 35.994 1.00 88.50 369 ARG A CA 1
ATOM 2753 C C . ARG A 1 369 ? -22.631 13.730 36.129 1.00 88.50 369 ARG A C 1
ATOM 2755 O O . ARG A 1 369 ? -22.249 13.051 35.177 1.00 88.50 369 ARG A O 1
ATOM 2762 N N . LEU A 1 370 ? -23.099 13.178 37.239 1.00 91.25 370 LEU A N 1
ATOM 2763 C CA . LEU A 1 370 ? -23.298 11.736 37.382 1.00 91.25 370 LEU A CA 1
ATOM 2764 C C . LEU A 1 370 ? -24.289 11.194 36.326 1.00 91.25 370 LEU A C 1
ATOM 2766 O O . LEU A 1 370 ? -25.210 11.910 35.919 1.00 91.25 370 LEU A O 1
ATOM 2770 N N . PRO A 1 371 ? -24.108 9.946 35.854 1.00 91.06 371 PRO A N 1
ATOM 2771 C CA . PRO A 1 371 ? -25.058 9.290 34.960 1.00 91.06 371 PRO A CA 1
ATOM 2772 C C . PRO A 1 371 ? -26.476 9.231 35.561 1.00 91.06 371 PRO A C 1
ATOM 2774 O O . PRO A 1 371 ? -26.622 9.160 36.783 1.00 91.06 371 PRO A O 1
ATOM 2777 N N . PRO A 1 372 ? -27.538 9.242 34.732 1.00 92.00 372 PRO A N 1
ATOM 2778 C CA . PRO A 1 372 ? -28.924 9.321 35.211 1.00 92.00 372 PRO A CA 1
ATOM 2779 C C . PRO A 1 372 ? -29.357 8.106 36.040 1.00 92.00 372 PRO A C 1
ATOM 2781 O O . PRO A 1 372 ? -30.291 8.207 36.833 1.00 92.00 372 PRO A O 1
ATOM 2784 N N . ASN A 1 373 ? -28.668 6.981 35.872 1.00 93.06 373 ASN A N 1
ATOM 2785 C CA . ASN A 1 373 ? -28.930 5.737 36.572 1.00 93.06 373 ASN A CA 1
ATOM 2786 C C . ASN A 1 373 ? -28.235 5.622 37.941 1.00 93.06 373 ASN A C 1
ATOM 2788 O O . ASN A 1 373 ? -28.426 4.622 38.626 1.00 93.06 373 ASN A O 1
ATOM 2792 N N . VAL A 1 374 ? -27.433 6.613 38.348 1.00 92.75 374 VAL A N 1
ATOM 2793 C CA . VAL A 1 374 ? -26.817 6.647 39.681 1.00 92.75 374 VAL A CA 1
ATOM 2794 C C . VAL A 1 374 ? -27.777 7.288 40.677 1.00 92.75 374 VAL A C 1
ATOM 2796 O O . VAL A 1 374 ? -28.209 8.429 40.485 1.00 92.75 374 VAL A O 1
ATOM 2799 N N . LYS A 1 375 ? -28.074 6.566 41.758 1.00 92.44 375 LYS A N 1
ATOM 2800 C CA . LYS A 1 375 ? -28.923 7.017 42.863 1.00 92.44 375 LYS A CA 1
ATOM 2801 C C . LYS A 1 375 ? -28.126 7.105 44.159 1.00 92.44 375 LYS A C 1
ATOM 2803 O O . LYS A 1 375 ? -27.629 6.096 44.654 1.00 92.44 375 LYS A O 1
ATOM 2808 N N . ALA A 1 376 ? -28.017 8.307 44.712 1.00 91.75 376 ALA A N 1
ATOM 2809 C CA . ALA A 1 376 ? -27.357 8.543 45.988 1.00 91.75 376 ALA A CA 1
ATOM 2810 C C . ALA A 1 376 ? -28.260 8.125 47.160 1.00 91.75 376 ALA A C 1
ATOM 2812 O O . ALA A 1 376 ? -29.455 8.427 47.168 1.00 91.75 376 ALA A O 1
ATOM 2813 N N . THR A 1 377 ? -27.696 7.444 48.153 1.00 89.44 377 THR A N 1
ATOM 2814 C CA . THR A 1 377 ? -28.402 6.985 49.358 1.00 89.44 377 THR A CA 1
ATOM 2815 C C . THR A 1 377 ? -27.477 7.030 50.569 1.00 89.44 377 THR A C 1
ATOM 2817 O O . THR A 1 377 ? -26.292 6.744 50.440 1.00 89.44 377 THR A O 1
ATOM 2820 N N . SER A 1 378 ? -28.013 7.353 51.746 1.00 87.00 378 SER A N 1
ATOM 2821 C CA . SER A 1 378 ? -27.302 7.199 53.023 1.00 87.00 378 SER A CA 1
ATOM 2822 C C . SER A 1 378 ? -27.538 5.832 53.670 1.00 87.00 378 SER A C 1
ATOM 2824 O O . SER A 1 378 ? -26.794 5.426 54.563 1.00 87.00 378 SER A O 1
ATOM 2826 N N . ASP A 1 379 ? -28.523 5.075 53.181 1.00 84.25 379 ASP A N 1
ATOM 2827 C CA . ASP A 1 379 ? -28.777 3.708 53.620 1.00 84.25 379 ASP A CA 1
ATOM 2828 C C . ASP A 1 379 ? -27.770 2.745 52.973 1.00 84.25 379 ASP A C 1
ATOM 2830 O O . ASP A 1 379 ? -27.852 2.431 51.781 1.00 84.25 379 ASP A O 1
ATOM 2834 N N . ALA A 1 380 ? -26.825 2.256 53.779 1.00 70.31 380 ALA A N 1
ATOM 2835 C CA . ALA A 1 380 ? -25.824 1.279 53.363 1.00 70.31 380 ALA A CA 1
ATOM 2836 C C . ALA A 1 380 ? -26.429 -0.087 52.972 1.00 70.31 380 ALA A C 1
ATOM 2838 O O . ALA A 1 380 ? -25.762 -0.894 52.327 1.00 70.31 380 ALA A O 1
ATOM 2839 N N . GLN A 1 381 ? -27.690 -0.361 53.318 1.00 71.31 381 GLN A N 1
ATOM 2840 C CA . GLN A 1 381 ? -28.390 -1.590 52.944 1.00 71.31 381 GLN A CA 1
ATOM 2841 C C . GLN A 1 381 ? -29.182 -1.463 51.636 1.00 71.31 381 GLN A C 1
ATOM 2843 O O . GLN A 1 381 ? -29.508 -2.483 51.028 1.00 71.31 381 GLN A O 1
ATOM 2848 N N . ALA A 1 382 ? -29.426 -0.245 51.139 1.00 67.56 382 ALA A N 1
ATOM 2849 C CA . ALA A 1 382 ? -30.271 0.010 49.968 1.00 67.56 382 ALA A CA 1
ATOM 2850 C C . ALA A 1 382 ? -29.759 -0.617 48.650 1.00 67.56 382 ALA A C 1
ATOM 2852 O O . ALA A 1 382 ? -30.511 -0.711 47.680 1.00 67.56 382 ALA A O 1
ATOM 2853 N N . GLY A 1 383 ? -28.501 -1.072 48.601 1.00 59.62 383 GLY A N 1
ATOM 2854 C CA . GLY A 1 383 ? -27.897 -1.765 47.454 1.00 59.62 383 GLY A CA 1
ATOM 2855 C C . GLY A 1 383 ? -27.541 -3.238 47.687 1.00 59.62 383 GLY A C 1
ATOM 2856 O O . GLY A 1 383 ? -27.129 -3.917 46.747 1.00 59.62 383 GLY A O 1
ATOM 2857 N N . LEU A 1 384 ? -27.696 -3.750 48.912 1.00 62.75 384 LEU A N 1
ATOM 2858 C CA . LEU A 1 384 ? -27.344 -5.129 49.244 1.00 62.75 384 LEU A CA 1
ATOM 2859 C C . LEU A 1 384 ? -28.506 -6.086 48.917 1.00 62.75 384 LEU A C 1
ATOM 2861 O O . LEU A 1 384 ? -29.683 -5.702 48.963 1.00 62.75 384 LEU A O 1
ATOM 2865 N N . PRO A 1 385 ? -28.221 -7.351 48.554 1.00 58.47 385 PRO A N 1
ATOM 2866 C CA . PRO A 1 385 ? -29.265 -8.358 48.481 1.00 58.47 385 PRO A CA 1
ATOM 2867 C C . PRO A 1 385 ? -29.900 -8.489 49.866 1.00 58.47 385 PRO A C 1
ATOM 2869 O O . PRO A 1 385 ? -29.195 -8.711 50.847 1.00 58.47 385 PRO A O 1
ATOM 2872 N N . LYS A 1 386 ? -31.231 -8.355 49.943 1.00 54.47 386 LYS A N 1
ATOM 2873 C CA . LYS A 1 386 ? -31.977 -8.728 51.146 1.00 54.47 386 LYS A CA 1
ATOM 2874 C C . LYS A 1 386 ? -31.622 -10.185 51.431 1.00 54.47 386 LYS A C 1
ATOM 2876 O O . LYS A 1 386 ? -31.878 -11.040 50.581 1.00 54.47 386 LYS A O 1
ATOM 2881 N N . THR A 1 387 ? -30.951 -10.442 52.550 1.00 46.31 387 THR A N 1
ATOM 2882 C CA . THR A 1 387 ? -30.753 -11.809 53.034 1.00 46.31 387 THR A CA 1
ATOM 2883 C C . THR A 1 387 ? -32.127 -12.473 53.131 1.00 46.31 387 THR A C 1
ATOM 2885 O O . THR A 1 387 ? -33.061 -11.794 53.567 1.00 46.31 387 THR A O 1
ATOM 2888 N N . PRO A 1 388 ? -32.268 -13.716 52.637 1.00 45.75 388 PRO A N 1
ATOM 2889 C CA . PRO A 1 388 ? -33.544 -14.421 52.630 1.00 45.75 388 PRO A CA 1
ATOM 2890 C C . PRO A 1 388 ? -34.165 -14.537 54.022 1.00 45.75 388 PRO A C 1
ATOM 2892 O O . PRO A 1 388 ? -33.394 -14.619 55.008 1.00 45.75 388 PRO A O 1
#

Radius of gyration: 29.55 Å; chains: 1; bounding box: 62×43×86 Å